Protein 3OYV (pdb70)

B-factor: mean 17.08, std 8.35, range [3.66, 51.97]

Sequence (350 aa):
TVDDPANIDYTPENASSSSWHNYRNVAALLKKTDATNLYNAWNSSSYKGGESYASLFKAHSGSPYASALSSCVEEIVDKCAEEIANNEEVGTAKIGDPYNLYKAGNTEEEALYAVEESWYSWHSSRDDYTNNIYSIRNAYYGSLDDGGNNIINANSLSTVIAGANSSSLDTKKIKNAIQKKAAKKA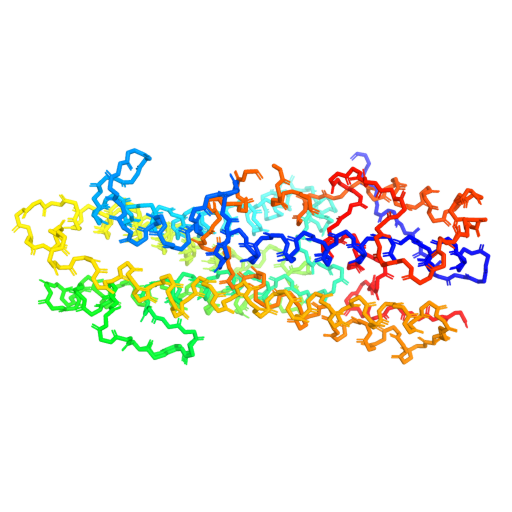IQDDIPQPFRRNHIPSNETVVAAAADDAACCAAEELLEESSIILLKKNNDDLKKSSYIANNSSNNINTDAVLNPVVTQYVDAVVVPTYKKSSSLKEKKKNDALYNAVIVLADNPSNSSAFETACDAWITAREEPWEKKSEEAFLFGPVDEGLDPNDSWPLDQNNAIVQQILNSQQSWSDLEEWSEGDDEEAAVESAQNVRGFHTLEFLLYKNGEPRKVQ

Nearest PDB structures (foldseek):
  3n8u-assembly1_A  TM=9.500E-01  e=4.915E-42  Bacteroides ovatus ATCC 8483
  4ecg-assembly1_A  TM=9.170E-01  e=4.223E-05  Parabacteroides distasonis ATCC 8503
  8f7n-assembly1_A-2  TM=2.277E-01  e=1.796E-01  Sinorhizobium meliloti
  3vvp-assembly1_A  TM=1.711E-01  e=7.026E-01  Pyrococcus furiosus

Foldseek 3Di:
DDDPLDDADAPQLLLLLLQLLQQLLLLLVLLVVLLCQQPPHPPNHRHVLVCLLVQVDPPRNFLLSSVLLLLLLLLVLLCCLQCPQLNVLLVCVVVVVNVVSLLQHPPQLQLCRLVLSLLLLLLSVCQQQLANPRHRDCQGVLVLCCVQPVVLSVVLSVLSVQLSVLSVPQPGRCSVRSNPPSSNSVCSSNVNSCCRNPVSSVCQVPVVSVQPHCVNRSSNSSSCSPHPASVLSVQLSVLSVVLSVLSNVCSVPPFLVSLVSSVVSLVSNSNSVSSNSSPCDDPCVPCSVLCSDPDAPSNVLSCSSNDPPSSPDDDDPPDSHRPDSDDSRCHDSVVVSVSQGGSNHGHGYD

Radius of gyration: 21.28 Å; Cα contacts (8 Å, |Δi|>4): 682; chains: 1; bounding box: 39×47×66 Å

Structure (mmCIF, N/CA/C/O backbone):
data_3OYV
#
_entry.id   3OYV
#
_cell.length_a   104.427
_cell.length_b   47.921
_cell.length_c   83.914
_cell.angle_alpha   90.000
_cell.angle_beta   124.620
_cell.angle_gamma   90.000
#
_symmetry.space_group_name_H-M   'C 1 2 1'
#
loop_
_entity.id
_entity.type
_entity.pdbx_description
1 polymer Imelysin
2 non-polymer 'UNKNOWN LIGAND'
3 non-polymer 'CHLORIDE ION'
4 non-polymer GLYCEROL
5 water water
#
loop_
_atom_site.group_PDB
_atom_site.id
_atom_site.type_symbol
_atom_site.label_atom_id
_atom_site.label_alt_id
_atom_site.label_comp_id
_atom_site.label_asym_id
_atom_site.label_entity_id
_atom_site.label_seq_id
_atom_site.pdbx_PDB_ins_code
_atom_site.Cartn_x
_atom_site.Cartn_y
_atom_site.Cartn_z
_atom_site.occupancy
_atom_site.B_iso_or_equiv
_atom_site.auth_seq_id
_atom_site.auth_comp_id
_atom_site.auth_asym_id
_atom_site.auth_atom_id
_atom_site.pdbx_PDB_model_num
ATOM 1 C C . PRO A 1 7 ? -10.933 41.444 29.033 1.00 31.82 30 PRO A C 1
ATOM 2 O O . PRO A 1 7 ? -10.294 41.799 28.032 1.00 31.98 30 PRO A O 1
ATOM 3 N N . THR A 1 8 ? -10.937 42.102 30.200 1.00 29.29 31 THR A N 1
ATOM 4 C CA . THR A 1 8 ? -9.874 43.036 30.609 1.00 24.66 31 THR A CA 1
ATOM 5 C C . THR A 1 8 ? -8.475 42.494 30.231 1.00 23.64 31 THR A C 1
ATOM 6 O O . THR A 1 8 ? -8.168 41.346 30.537 1.00 24.97 31 THR A O 1
ATOM 10 N N . VAL A 1 9 ? -7.666 43.286 29.523 1.00 19.52 32 VAL A N 1
ATOM 11 C CA . VAL A 1 9 ? -6.243 42.979 29.268 1.00 17.83 32 VAL A CA 1
ATOM 12 C C . VAL A 1 9 ? -5.448 43.104 30.574 1.00 15.73 32 VAL A C 1
ATOM 13 O O . VAL A 1 9 ? -5.598 44.085 31.273 1.00 14.74 32 VAL A O 1
ATOM 17 N N . ASP A 1 10 ? -4.628 42.101 30.893 1.00 17.22 33 ASP A N 1
ATOM 18 C CA A ASP A 1 10 ? -3.824 42.125 32.115 0.60 18.11 33 ASP A CA 1
ATOM 19 C CA B ASP A 1 10 ? -3.819 42.083 32.113 0.40 18.57 33 ASP A CA 1
ATOM 20 C C . ASP A 1 10 ? -2.351 42.245 31.729 1.00 18.47 33 ASP A C 1
ATOM 21 O O . ASP A 1 10 ? -1.705 41.235 31.391 1.00 24.23 33 ASP A O 1
ATOM 30 N N . PRO A 1 11 ? -1.795 43.486 31.770 1.00 17.17 34 PRO A N 1
ATOM 31 C CA . PRO A 1 11 ? -0.365 43.704 31.481 1.00 22.19 34 PRO A CA 1
ATOM 32 C C . PRO A 1 11 ? 0.623 43.124 32.474 1.00 23.35 34 PRO A C 1
ATOM 33 O O . PRO A 1 11 ? 1.837 43.040 32.165 1.00 26.85 34 PRO A O 1
ATOM 37 N N . ALA A 1 12 ? 0.147 42.721 33.644 1.00 20.35 35 ALA A N 1
ATOM 38 C CA . ALA A 1 12 ? 1.039 42.137 34.654 1.00 21.96 35 ALA A CA 1
ATOM 39 C C . ALA A 1 12 ? 2.268 43.004 34.944 1.00 21.65 35 ALA A C 1
ATOM 40 O O . ALA A 1 12 ? 3.418 42.559 34.828 1.00 25.42 35 ALA A O 1
ATOM 42 N N . ASN A 1 13 ? 2.027 44.235 35.355 1.00 22.73 36 ASN A N 1
ATOM 43 C CA . ASN A 1 13 ? 3.068 45.173 35.742 1.00 23.63 36 ASN A CA 1
ATOM 44 C C . ASN A 1 13 ? 3.746 44.726 37.044 1.00 22.22 36 ASN A C 1
ATOM 45 O O . ASN A 1 13 ? 3.069 44.448 38.028 1.00 22.39 36 ASN A O 1
ATOM 50 N N . ILE A 1 14 ? 5.068 44.686 37.051 1.00 18.98 37 ILE A N 1
ATOM 51 C CA . ILE A 1 14 ? 5.820 44.491 38.284 1.00 17.45 37 ILE A CA 1
ATOM 52 C C . ILE A 1 14 ? 7.192 45.115 38.099 1.00 17.24 37 ILE A C 1
ATOM 53 O O . ILE A 1 14 ? 7.720 45.109 36.988 1.00 19.17 37 ILE A O 1
ATOM 58 N N . ASP A 1 15 ? 7.756 45.676 39.157 1.00 17.85 38 ASP A N 1
ATOM 59 C CA . ASP A 1 15 ? 9.125 46.146 39.142 1.00 17.54 38 ASP A CA 1
ATOM 60 C C . ASP A 1 15 ? 9.958 45.348 40.137 1.00 17.87 38 ASP A C 1
ATOM 61 O O . ASP A 1 15 ? 9.429 44.817 41.117 1.00 19.87 38 ASP A O 1
ATOM 66 N N . TYR A 1 16 ? 11.250 45.294 39.861 1.00 17.03 39 TYR A N 1
ATOM 67 C CA . TYR A 1 16 ? 12.209 44.661 40.748 1.00 16.72 39 TYR A CA 1
ATOM 68 C C . TYR A 1 16 ? 12.341 45.484 42.020 1.00 19.05 39 TYR A C 1
ATOM 69 O O . TYR A 1 16 ? 12.555 46.714 41.963 1.00 20.86 39 TYR A O 1
ATOM 78 N N . THR A 1 17 ? 12.209 44.817 43.164 1.00 18.43 40 THR A N 1
ATOM 79 C CA . THR A 1 17 ? 12.318 45.491 44.458 1.00 17.48 40 THR A CA 1
ATOM 80 C C . THR A 1 17 ? 13.155 44.633 45.401 1.00 15.18 40 THR A C 1
ATOM 81 O O . THR A 1 17 ? 13.316 43.444 45.168 1.00 14.04 40 THR A O 1
ATOM 85 N N . PRO A 1 18 ? 13.607 45.206 46.536 1.00 16.06 41 PRO A N 1
ATOM 86 C CA . PRO A 1 18 ? 14.279 44.353 47.520 1.00 17.36 41 PRO A CA 1
ATOM 87 C C . PRO A 1 18 ? 13.411 43.176 47.978 1.00 14.90 41 PRO A C 1
ATOM 88 O O . PRO A 1 18 ? 13.914 42.094 48.256 1.00 14.15 41 PRO A O 1
ATOM 92 N N . GLU A 1 19 ? 12.108 43.383 48.042 1.00 15.00 42 GLU A N 1
ATOM 93 C CA . GLU A 1 19 ? 11.214 42.380 48.591 1.00 15.31 42 GLU A CA 1
ATOM 94 C C . GLU A 1 19 ? 10.956 41.236 47.616 1.00 14.89 42 GLU A C 1
ATOM 95 O O . GLU A 1 19 ? 10.688 40.125 48.052 1.00 16.36 42 GLU A O 1
ATOM 101 N N . ASN A 1 20 ? 11.025 41.475 46.299 1.00 13.41 43 ASN A N 1
ATOM 102 C CA . ASN A 1 20 ? 10.845 40.379 45.331 1.00 13.12 43 ASN A CA 1
ATOM 103 C C . ASN A 1 20 ? 12.156 39.927 44.699 1.00 11.94 43 ASN A C 1
ATOM 104 O O . ASN A 1 20 ? 12.163 38.996 43.891 1.00 11.38 43 ASN A O 1
ATOM 109 N N . ALA A 1 21 ? 13.287 40.496 45.143 1.00 11.30 44 ALA A N 1
ATOM 110 C CA . ALA A 1 21 ? 14.558 40.258 44.467 1.00 12.59 44 ALA A CA 1
ATOM 111 C C . ALA A 1 21 ? 14.968 38.792 44.524 1.00 12.06 44 ALA A C 1
ATOM 112 O O . ALA A 1 21 ? 15.467 38.248 43.555 1.00 11.02 44 ALA A O 1
ATOM 114 N N . SER A 1 22 ? 14.760 38.109 45.656 1.00 11.40 45 SER A N 1
ATOM 115 C CA A SER A 1 22 ? 15.207 36.733 45.758 0.70 10.69 45 SER A CA 1
ATOM 116 C CA B SER A 1 22 ? 15.222 36.728 45.759 0.30 11.29 45 SER A CA 1
ATOM 117 C C . SER A 1 22 ? 14.432 35.837 44.807 1.00 11.29 45 SER A C 1
ATOM 118 O O . SER A 1 22 ? 15.013 35.030 44.084 1.00 11.16 45 SER A O 1
ATOM 123 N N . SER A 1 23 ? 13.118 36.002 44.768 1.00 10.60 46 SER A N 1
ATOM 124 C CA A SER A 1 23 ? 12.289 35.243 43.824 0.50 10.34 46 SER A CA 1
ATOM 125 C CA B SER A 1 23 ? 12.311 35.243 43.832 0.50 11.54 46 SER A CA 1
ATOM 126 C C . SER A 1 23 ? 12.688 35.562 42.379 1.00 11.34 46 SER A C 1
ATOM 127 O O . SER A 1 23 ? 12.754 34.684 41.533 1.00 11.04 46 SER A O 1
ATOM 132 N N . TRP A 1 24 ? 12.946 36.840 42.107 1.00 11.26 47 TRP A N 1
ATOM 133 C CA . TRP A 1 24 ? 13.335 37.283 40.759 1.00 10.74 47 TRP A CA 1
ATOM 134 C C . TRP A 1 24 ? 14.635 36.590 40.336 1.00 11.45 47 TRP A C 1
ATOM 135 O O . TRP A 1 24 ? 14.737 36.047 39.225 1.00 10.89 47 TRP A O 1
ATOM 146 N N . HIS A 1 25 ? 15.621 36.561 41.227 1.00 10.47 48 HIS A N 1
ATOM 147 C CA . HIS A 1 25 ? 16.896 35.873 40.957 1.00 10.74 48 HIS A CA 1
ATOM 148 C C . HIS A 1 25 ? 16.677 34.405 40.672 1.00 10.43 48 HIS A C 1
ATOM 149 O O . HIS A 1 25 ? 17.189 33.850 39.680 1.00 11.01 48 HIS A O 1
ATOM 156 N N . ASN A 1 26 ? 15.978 33.738 41.587 1.00 10.55 49 ASN A N 1
ATOM 157 C CA . ASN A 1 26 ? 15.762 32.315 41.446 1.00 10.51 49 ASN A CA 1
ATOM 158 C C . ASN A 1 26 ? 14.979 31.939 40.186 1.00 9.43 49 ASN A C 1
ATOM 159 O O . ASN A 1 26 ? 15.294 30.928 39.532 1.00 11.00 49 ASN A O 1
ATOM 164 N N . TYR A 1 27 ? 13.947 32.712 39.875 1.00 9.70 50 TYR A N 1
ATOM 165 C CA . TYR A 1 27 ? 13.126 32.367 38.711 1.00 10.55 50 TYR A CA 1
ATOM 166 C C . TYR A 1 27 ? 13.858 32.676 37.406 1.00 11.12 50 TYR A C 1
ATOM 167 O O . TYR A 1 27 ? 13.778 31.907 36.456 1.00 11.83 50 TYR A O 1
ATOM 189 N N . ARG A 1 29 ? 17.058 32.506 37.033 1.00 9.88 52 ARG A N 1
ATOM 190 C CA . ARG A 1 29 ? 17.972 31.377 36.918 1.00 10.51 52 ARG A CA 1
ATOM 191 C C . ARG A 1 29 ? 17.262 30.138 36.371 1.00 10.60 52 ARG A C 1
ATOM 192 O O . ARG A 1 29 ? 17.786 29.438 35.511 1.00 10.41 52 ARG A O 1
ATOM 200 N N . ASN A 1 30 ? 16.078 29.854 36.905 1.00 10.23 53 ASN A N 1
ATOM 201 C CA . ASN A 1 30 ? 15.330 28.698 36.463 1.00 9.80 53 ASN A CA 1
ATOM 202 C C . ASN A 1 30 ? 15.037 28.759 34.957 1.00 9.66 53 ASN A C 1
ATOM 203 O O . ASN A 1 30 ? 15.248 27.795 34.226 1.00 10.68 53 ASN A O 1
ATOM 208 N N . VAL A 1 31 ? 14.545 29.912 34.508 1.00 9.40 54 VAL A N 1
ATOM 209 C CA . VAL A 1 31 ? 14.172 30.051 33.099 1.00 9.49 54 VAL A CA 1
ATOM 210 C C . VAL A 1 31 ? 15.410 29.987 32.188 1.00 9.43 54 VAL A C 1
ATOM 211 O O . VAL A 1 31 ? 15.382 29.337 31.134 1.00 9.89 54 VAL A O 1
ATOM 215 N N . ALA A 1 32 ? 16.516 30.589 32.623 1.00 9.42 55 ALA A N 1
ATOM 216 C CA . ALA A 1 32 ? 17.756 30.567 31.840 1.00 9.18 55 ALA A CA 1
ATOM 217 C C . ALA A 1 32 ? 18.337 29.154 31.808 1.00 9.55 55 ALA A C 1
ATOM 218 O O . ALA A 1 32 ? 18.896 28.737 30.791 1.00 9.73 55 ALA A O 1
ATOM 220 N N . ALA A 1 33 ? 18.221 28.391 32.925 1.00 9.33 56 ALA A N 1
ATOM 221 C CA . ALA A 1 33 ? 18.687 27.004 32.984 1.00 9.32 56 ALA A CA 1
ATOM 222 C C . ALA A 1 33 ? 17.920 26.146 31.993 1.00 10.40 56 ALA A C 1
ATOM 223 O O . ALA A 1 33 ? 18.489 25.312 31.296 1.00 10.75 56 ALA A O 1
ATOM 225 N N . LEU A 1 34 ? 16.604 26.355 31.941 1.00 11.09 57 LEU A N 1
ATOM 226 C CA . LEU A 1 34 ? 15.771 25.591 31.014 1.00 11.04 57 LEU A CA 1
ATOM 227 C C . LEU A 1 34 ? 16.165 25.877 29.558 1.00 10.70 57 LEU A C 1
ATOM 228 O O . LEU A 1 34 ? 16.213 24.995 28.723 1.00 11.91 57 LEU A O 1
ATOM 233 N N . LEU A 1 35 ? 16.424 27.144 29.276 1.00 10.10 58 LEU A N 1
ATOM 234 C CA . LEU A 1 35 ? 16.831 27.590 27.928 1.00 10.31 58 LEU A CA 1
ATOM 235 C C . LEU A 1 35 ? 18.178 26.977 27.528 1.00 9.84 58 LEU A C 1
ATOM 236 O O . LEU A 1 35 ? 18.390 26.611 26.369 1.00 11.10 58 LEU A O 1
ATOM 241 N N . LYS A 1 36 ? 19.102 26.927 28.483 1.00 9.97 59 LYS A N 1
ATOM 242 C CA A LYS A 1 36 ? 20.426 26.346 28.288 0.60 10.82 59 LYS A CA 1
ATOM 243 C CA B LYS A 1 36 ? 20.427 26.344 28.254 0.40 10.58 59 LYS A CA 1
ATOM 244 C C . LYS A 1 36 ? 20.303 24.856 27.977 1.00 11.26 59 LYS A C 1
ATOM 245 O O . LYS A 1 36 ? 20.898 24.346 27.024 1.00 10.57 59 LYS A O 1
ATOM 256 N N . THR A 1 37 ? 19.527 24.155 28.788 1.00 10.61 60 THR A N 1
ATOM 257 C CA . THR A 1 37 ? 19.309 22.732 28.587 1.00 10.92 60 THR A CA 1
ATOM 258 C C . THR A 1 37 ? 18.674 22.472 27.225 1.00 10.78 60 THR A C 1
ATOM 259 O O . THR A 1 37 ? 19.134 21.603 26.497 1.00 11.83 60 THR A O 1
ATOM 263 N N . ASP A 1 38 ? 17.621 23.207 26.909 1.00 10.76 61 ASP A N 1
ATOM 264 C CA . ASP A 1 38 ? 16.891 23.010 25.647 1.00 10.53 61 ASP A CA 1
ATOM 265 C C . ASP A 1 38 ? 17.797 23.261 24.437 1.00 10.19 61 ASP A C 1
ATOM 266 O O . ASP A 1 38 ? 17.798 22.477 23.491 1.00 10.42 61 ASP A O 1
ATOM 271 N N . ALA A 1 39 ? 18.534 24.379 24.421 1.00 9.43 62 ALA A N 1
ATOM 272 C CA . ALA A 1 39 ? 19.426 24.676 23.282 1.00 9.29 62 ALA A CA 1
ATOM 273 C C . ALA A 1 39 ? 20.518 23.611 23.148 1.00 10.28 62 ALA A C 1
ATOM 274 O O . ALA A 1 39 ? 20.918 23.277 22.021 1.00 10.70 62 ALA A O 1
ATOM 276 N N . THR A 1 40 ? 21.057 23.132 24.273 1.00 11.64 63 THR A N 1
ATOM 277 C CA . THR A 1 40 ? 22.089 22.093 24.228 1.00 11.94 63 THR A CA 1
ATOM 278 C C . THR A 1 40 ? 21.530 20.804 23.638 1.00 11.73 63 THR A C 1
ATOM 279 O O . THR A 1 40 ? 22.152 20.180 22.770 1.00 12.77 63 THR A O 1
ATOM 283 N N . ASN A 1 41 ? 20.330 20.437 24.072 1.00 11.80 64 ASN A N 1
ATOM 284 C CA . ASN A 1 41 ? 19.7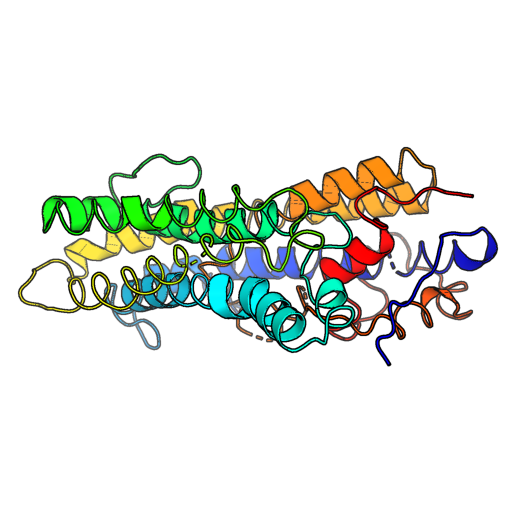35 19.206 23.583 1.00 12.45 64 ASN A CA 1
ATOM 285 C C . ASN A 1 41 ? 19.361 19.323 22.103 1.00 11.75 64 ASN A C 1
ATOM 286 O O . ASN A 1 41 ? 19.536 18.362 21.375 1.00 12.73 64 ASN A O 1
ATOM 291 N N . LEU A 1 42 ? 18.882 20.495 21.699 1.00 11.50 65 LEU A N 1
ATOM 292 C CA . LEU A 1 42 ? 18.545 20.743 20.266 1.00 10.80 65 LEU A CA 1
ATOM 293 C C . LEU A 1 42 ? 19.798 20.597 19.381 1.00 11.41 65 LEU A C 1
ATOM 294 O O . LEU A 1 42 ? 19.798 19.907 18.364 1.00 11.67 65 LEU A O 1
ATOM 299 N N . TYR A 1 43 ? 20.884 21.264 19.769 1.00 10.70 66 TYR A N 1
ATO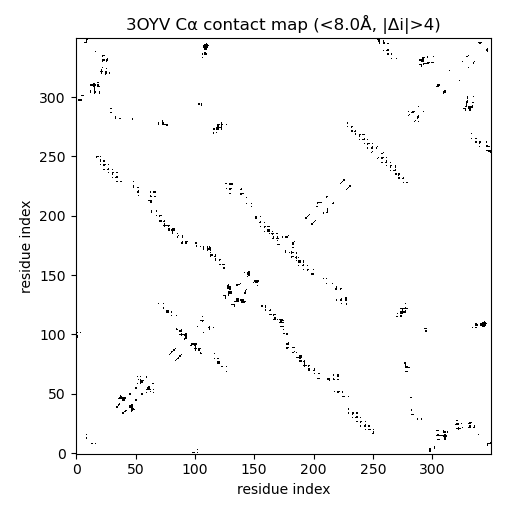M 300 C CA . TYR A 1 43 ? 22.128 21.184 19.020 1.00 11.03 66 TYR A CA 1
ATOM 301 C C . TYR A 1 43 ? 22.640 19.717 18.984 1.00 11.64 66 TYR A C 1
ATOM 302 O O . TYR A 1 43 ? 23.059 19.202 17.938 1.00 11.60 66 TYR A O 1
ATOM 311 N N . ASN A 1 44 ? 22.673 19.058 20.139 1.00 10.62 67 ASN A N 1
ATOM 312 C CA . ASN A 1 44 ? 23.179 17.697 20.181 1.00 12.69 67 ASN A CA 1
ATOM 313 C C . ASN A 1 44 ? 22.346 16.713 19.364 1.00 12.20 67 ASN A C 1
ATOM 314 O O . ASN A 1 44 ? 22.906 15.778 18.777 1.00 14.50 67 ASN A O 1
ATOM 319 N N . ALA A 1 45 ? 21.038 16.964 19.255 1.00 11.77 68 ALA A N 1
ATOM 320 C CA . ALA A 1 45 ? 20.168 16.073 18.479 1.00 11.92 68 ALA A CA 1
ATOM 321 C C . ALA A 1 45 ? 20.575 16.151 17.007 1.00 11.78 68 ALA A C 1
ATOM 322 O O . ALA A 1 45 ? 20.628 15.150 16.311 1.00 12.83 68 ALA A O 1
ATOM 324 N N . TRP A 1 46 ? 20.879 17.370 16.552 1.00 11.83 69 TRP A N 1
ATOM 325 C CA . TRP A 1 46 ? 21.333 17.564 15.174 1.00 11.27 69 TRP A CA 1
ATOM 326 C C . TRP A 1 46 ? 22.752 17.111 14.938 1.00 10.87 69 TRP A C 1
ATOM 327 O O . TRP A 1 46 ? 23.074 16.595 13.870 1.00 12.43 69 TRP A O 1
ATOM 338 N N . ASN A 1 47 ? 23.644 17.409 15.884 1.00 12.77 70 ASN A N 1
ATOM 339 C CA . ASN A 1 47 ? 25.065 17.285 15.643 1.00 13.68 70 ASN A CA 1
ATOM 340 C C . ASN A 1 47 ? 25.703 15.994 16.108 1.00 14.20 70 ASN A C 1
ATOM 341 O O . ASN A 1 47 ? 26.762 15.616 15.595 1.00 15.52 70 ASN A O 1
ATOM 346 N N . SER A 1 48 ? 25.077 15.335 17.070 1.00 14.91 71 SER A N 1
ATOM 347 C CA A SER A 1 48 ? 25.690 14.164 17.696 0.60 15.53 71 SER A CA 1
ATOM 348 C CA B SER A 1 48 ? 25.689 14.163 17.694 0.40 15.55 71 SER A CA 1
ATOM 349 C C . SER A 1 48 ? 24.822 12.911 17.586 1.00 15.54 71 SER A C 1
ATOM 350 O O . SER A 1 48 ? 25.264 11.874 17.030 1.00 18.64 71 SER A O 1
ATOM 355 N N . SER A 1 49 ? 23.610 12.979 18.092 1.00 15.33 72 SER A N 1
ATOM 356 C CA . SER A 1 49 ? 22.767 11.795 18.154 1.00 16.78 72 SER A CA 1
ATOM 357 C C . SER A 1 49 ? 21.324 12.147 18.361 1.00 16.28 72 SER A C 1
ATOM 358 O O . SER A 1 49 ? 20.982 12.855 19.312 1.00 17.64 72 SER A O 1
ATOM 361 N N . TYR A 1 50 ? 20.473 11.649 17.468 1.00 16.61 73 TYR A N 1
ATOM 362 C CA . TYR A 1 50 ? 19.050 11.810 17.555 1.00 16.90 73 TYR A CA 1
ATOM 363 C C . TYR A 1 50 ? 18.464 10.529 18.091 1.00 20.99 73 TYR A C 1
ATOM 364 O O . TYR A 1 50 ? 18.559 9.485 17.444 1.00 21.26 73 TYR A O 1
ATOM 373 N N . LYS A 1 51 ? 17.887 10.633 19.284 1.00 21.87 74 LYS A N 1
ATOM 374 C CA . LYS A 1 51 ? 17.234 9.513 19.969 1.00 24.68 74 LYS A CA 1
ATOM 375 C C . LYS A 1 51 ? 18.147 8.317 20.068 1.00 25.94 74 LYS A C 1
ATOM 376 O O . LYS A 1 51 ? 17.731 7.193 19.812 1.00 29.64 74 LYS A O 1
ATOM 382 N N . GLY A 1 52 ? 19.395 8.557 20.442 1.00 25.98 75 GLY A N 1
ATOM 383 C CA . GLY A 1 52 ? 20.369 7.490 20.620 1.00 26.19 75 GLY A CA 1
ATOM 384 C C . GLY A 1 52 ? 21.013 6.915 19.376 1.00 26.33 75 GLY A C 1
ATOM 385 O O . GLY A 1 52 ? 21.948 6.116 19.492 1.00 27.31 75 GLY A O 1
ATOM 386 N N . GLY A 1 53 ? 20.568 7.350 18.189 1.00 22.96 76 GLY A N 1
ATOM 387 C CA . GLY A 1 53 ? 21.109 6.869 16.934 1.00 22.59 76 GLY A CA 1
ATOM 388 C C . GLY A 1 53 ? 21.985 7.919 16.267 1.00 21.02 76 GLY A C 1
ATOM 389 O O . GLY A 1 53 ? 22.600 8.746 16.942 1.00 22.01 76 GLY A O 1
ATOM 390 N N . GLU A 1 54 ? 22.069 7.858 14.944 1.00 20.41 77 GLU A N 1
ATOM 391 C CA . GLU A 1 54 ? 22.843 8.822 14.163 1.00 18.97 77 GLU A CA 1
ATOM 392 C C . GLU A 1 54 ? 22.274 10.207 14.433 1.00 16.49 77 GLU A C 1
ATOM 393 O O . GLU A 1 54 ? 21.121 10.356 14.822 1.00 15.57 77 GLU A O 1
ATOM 399 N N . SER A 1 55 ? 23.081 11.218 14.188 1.00 14.39 78 SER A N 1
ATOM 400 C CA . SER A 1 55 ? 22.610 12.592 14.379 1.00 13.56 78 SER A CA 1
ATOM 401 C C . SER A 1 55 ? 21.478 12.918 13.412 1.00 12.88 78 SER A C 1
ATOM 402 O O . SER A 1 55 ? 21.349 12.300 12.337 1.00 13.41 78 SER A O 1
ATOM 405 N N . TYR A 1 56 ? 20.688 13.940 13.719 1.00 12.71 79 TYR A N 1
ATOM 406 C CA . TYR A 1 56 ? 19.637 14.330 12.782 1.00 11.33 79 TYR A CA 1
ATOM 407 C C . TYR A 1 56 ? 20.255 14.906 11.496 1.00 12.30 79 TYR A C 1
ATOM 408 O O . TYR A 1 56 ? 19.689 14.733 10.409 1.00 10.99 79 TYR A O 1
ATOM 417 N N . ALA A 1 57 ? 21.415 15.553 11.595 1.00 11.91 80 ALA A N 1
ATOM 418 C CA . ALA A 1 57 ? 22.121 16.051 10.419 1.00 11.12 80 ALA A CA 1
ATOM 419 C C . ALA A 1 57 ? 22.410 14.858 9.489 1.00 11.49 80 ALA A C 1
ATOM 420 O O . ALA A 1 57 ? 22.171 14.950 8.271 1.00 11.89 80 ALA A O 1
ATOM 422 N N . SER A 1 58 ? 22.962 13.778 10.040 1.00 11.26 81 SER A N 1
ATOM 423 C CA . SER A 1 58 ? 23.290 12.617 9.217 1.00 11.76 81 SER A CA 1
ATOM 424 C C . SER A 1 58 ? 22.013 12.024 8.591 1.00 12.60 81 SER A C 1
ATOM 425 O O . SER A 1 58 ? 22.012 11.636 7.415 1.00 13.63 81 SER A O 1
ATOM 428 N N . LEU A 1 59 ? 20.942 11.943 9.374 1.00 12.50 82 LEU A N 1
ATOM 429 C CA . LEU A 1 59 ? 19.661 11.417 8.911 1.00 13.64 82 LEU A CA 1
ATOM 430 C C . LEU A 1 59 ? 19.109 12.235 7.726 1.00 13.83 82 LEU A C 1
ATOM 431 O O . LEU A 1 59 ? 18.736 11.680 6.685 1.00 13.85 82 LEU A O 1
ATOM 436 N N . PHE A 1 60 ? 19.076 13.548 7.887 1.00 12.36 83 PHE A N 1
ATOM 437 C CA . PHE A 1 60 ? 18.515 14.409 6.873 1.00 12.76 83 PHE A CA 1
ATOM 438 C C . PHE A 1 60 ? 19.359 14.398 5.604 1.00 11.81 83 PHE A C 1
ATOM 439 O O . PHE A 1 60 ? 18.808 14.370 4.506 1.00 13.33 83 PHE A O 1
ATOM 447 N N . LYS A 1 61 ? 20.682 14.446 5.740 1.00 12.19 84 LYS A N 1
ATOM 448 C CA . LYS A 1 61 ? 21.547 14.393 4.565 1.00 11.59 84 LYS A CA 1
ATOM 449 C C . LYS A 1 61 ? 21.499 13.064 3.824 1.00 13.73 84 LYS A C 1
ATOM 450 O O . LYS A 1 61 ? 21.728 13.021 2.610 1.00 14.25 84 LYS A O 1
ATOM 456 N N . ALA A 1 62 ? 21.259 11.980 4.546 1.00 13.89 85 ALA A N 1
ATOM 457 C CA . ALA A 1 62 ? 21.194 10.658 3.918 1.00 14.01 85 ALA A CA 1
ATOM 458 C C . ALA A 1 62 ? 19.865 10.426 3.213 1.00 13.94 85 ALA A C 1
ATOM 459 O O . ALA A 1 62 ? 19.818 9.769 2.174 1.00 16.26 85 ALA A O 1
ATOM 461 N N . HIS A 1 63 ? 18.793 10.928 3.813 1.00 14.69 86 HIS A N 1
ATOM 462 C CA . HIS A 1 63 ? 17.433 10.817 3.328 1.00 16.16 86 HIS A CA 1
ATOM 463 C C . HIS A 1 63 ? 17.138 9.468 2.674 1.00 16.50 86 HIS A C 1
ATOM 464 O O . HIS A 1 63 ? 16.793 9.386 1.494 1.00 18.17 86 HIS A O 1
ATOM 471 N N . SER A 1 64 ? 17.253 8.409 3.473 1.00 15.47 87 SER A N 1
ATOM 472 C CA . SER A 1 64 ? 17.198 7.051 2.938 1.00 18.67 87 SER A CA 1
ATOM 473 C C . SER A 1 64 ? 15.941 6.282 3.304 1.00 23.73 87 SER A C 1
ATOM 474 O O . SER A 1 64 ? 15.847 5.083 3.017 1.00 26.29 87 SER A O 1
ATOM 477 N N . GLY A 1 65 ? 14.987 6.954 3.922 1.00 23.74 88 GLY A N 1
ATOM 478 C CA . GLY A 1 65 ? 13.753 6.300 4.367 1.00 26.48 88 GLY A CA 1
ATOM 479 C C . GLY A 1 65 ? 12.775 7.333 4.858 1.00 29.58 88 GLY A C 1
ATOM 480 O O . GLY A 1 65 ? 13.146 8.477 5.103 1.00 30.80 88 GLY A O 1
ATOM 481 N N . SER A 1 66 ? 11.518 6.944 5.034 1.00 32.55 89 SER A N 1
ATOM 482 C CA . SER A 1 66 ? 10.495 7.852 5.547 1.00 33.88 89 SER A CA 1
ATOM 483 C C . SER A 1 66 ? 11.009 8.524 6.820 1.00 34.18 89 SER A C 1
ATOM 484 O O . SER A 1 66 ? 11.736 7.888 7.600 1.00 33.84 89 SER A O 1
ATOM 487 N N . PRO A 1 67 ? 10.662 9.807 7.025 1.00 32.52 90 PRO A N 1
ATOM 488 C CA . PRO A 1 67 ? 9.821 10.670 6.199 1.00 32.10 90 PRO A CA 1
ATOM 489 C C . PRO A 1 67 ? 10.582 11.381 5.068 1.00 28.25 90 PRO A C 1
ATOM 490 O O . PRO A 1 67 ? 9.964 12.148 4.315 1.00 30.11 90 PRO A O 1
ATOM 494 N N . TYR A 1 68 ? 11.891 11.128 4.961 1.00 24.25 91 TYR A N 1
ATOM 495 C CA . TYR A 1 68 ? 12.732 11.756 3.929 1.00 20.82 91 TYR A CA 1
ATOM 496 C C . TYR A 1 68 ? 13.454 10.698 3.129 1.00 19.44 91 TYR A C 1
ATOM 497 O O . TYR A 1 68 ? 14.540 10.220 3.498 1.00 19.52 91 TYR A O 1
ATOM 506 N N . ALA A 1 69 ? 12.839 10.327 2.014 1.00 19.54 92 ALA A N 1
ATOM 507 C CA . ALA A 1 69 ? 13.331 9.240 1.183 1.00 20.25 92 ALA A CA 1
ATOM 508 C C . ALA A 1 69 ? 14.081 9.711 -0.065 1.00 18.49 92 ALA A C 1
ATOM 509 O O . ALA A 1 69 ? 14.556 8.870 -0.844 1.00 20.68 92 ALA A O 1
ATOM 511 N N . SER A 1 70 ? 14.163 11.032 -0.244 1.00 16.25 93 SER A N 1
ATOM 512 C CA . SER A 1 70 ? 14.811 11.602 -1.409 1.00 16.51 93 SER A CA 1
ATOM 513 C C . SER A 1 70 ? 15.289 12.990 -1.064 1.00 14.90 93 SER A C 1
ATOM 514 O O . SER A 1 70 ? 14.786 13.611 -0.124 1.00 15.69 93 SER A O 1
ATOM 517 N N . ALA A 1 71 ? 16.213 13.507 -1.861 1.00 14.81 94 ALA A N 1
ATOM 518 C CA . ALA A 1 71 ? 16.607 14.897 -1.694 1.00 12.92 94 ALA A CA 1
ATOM 519 C C . ALA A 1 71 ? 15.440 15.835 -2.003 1.00 13.96 94 ALA A C 1
ATOM 520 O O . ALA A 1 71 ? 15.297 16.878 -1.373 1.00 13.28 94 ALA A O 1
ATOM 522 N N . LEU A 1 72 ? 14.598 15.479 -2.982 1.00 14.11 95 LEU A N 1
ATOM 523 C CA . LEU A 1 72 ? 13.407 16.263 -3.268 1.00 15.01 95 LEU A CA 1
ATOM 524 C C . LEU A 1 72 ? 12.534 16.409 -2.033 1.00 15.24 95 LEU A C 1
ATOM 525 O O . LEU A 1 72 ? 12.070 17.504 -1.748 1.00 15.08 95 LEU A O 1
ATOM 530 N N . SER A 1 73 ? 12.294 15.317 -1.308 1.00 15.24 96 SER A N 1
ATOM 531 C CA A SER A 1 73 ? 11.485 15.370 -0.087 0.60 15.96 96 SER A CA 1
ATOM 532 C CA B SER A 1 73 ? 11.440 15.441 -0.123 0.40 15.16 96 SER A CA 1
ATOM 533 C C . SER A 1 73 ? 12.083 16.348 0.938 1.00 14.90 96 SER A C 1
ATOM 534 O O . SER A 1 73 ? 11.374 17.159 1.559 1.00 17.08 96 SER A O 1
ATOM 539 N N . CYS A 1 74 ? 13.402 16.274 1.098 1.00 14.25 97 CYS A N 1
ATOM 540 C CA . CYS A 1 74 ? 14.089 17.205 1.990 1.00 13.24 97 CYS A CA 1
ATOM 541 C C . CYS A 1 74 ? 13.860 18.642 1.539 1.00 11.62 97 CYS A C 1
ATOM 542 O O . CYS A 1 74 ? 13.552 19.524 2.344 1.00 12.35 97 CYS A O 1
ATOM 545 N N . VAL A 1 75 ? 14.006 18.902 0.234 1.00 12.24 98 VAL A N 1
ATOM 546 C CA . VAL A 1 75 ? 13.916 20.269 -0.277 1.00 13.12 98 VAL A CA 1
ATOM 547 C C . VAL A 1 75 ? 12.484 20.830 -0.207 1.00 12.88 98 VAL A C 1
ATOM 548 O O . VAL A 1 75 ? 12.286 22.002 0.092 1.00 13.85 98 VAL A O 1
ATOM 552 N N . GLU A 1 76 ? 11.492 19.963 -0.412 1.00 13.88 99 GLU A N 1
ATOM 553 C CA . GLU A 1 76 ? 10.109 20.364 -0.234 1.00 15.36 99 GLU A CA 1
ATOM 554 C C . GLU A 1 76 ? 9.862 20.765 1.224 1.00 15.13 99 GLU A C 1
ATOM 555 O O . GLU A 1 76 ? 9.176 21.747 1.468 1.00 15.62 99 GLU A O 1
ATOM 561 N N . GLU A 1 77 ? 10.456 20.038 2.173 1.00 14.71 100 GLU A N 1
ATOM 562 C CA . GLU A 1 77 ? 10.333 20.393 3.584 1.00 13.96 100 GLU A CA 1
ATOM 563 C C . GLU A 1 77 ? 11.025 21.743 3.831 1.00 13.94 100 GLU A C 1
ATOM 564 O O . GLU A 1 77 ? 10.473 22.613 4.491 1.00 14.69 100 GLU A O 1
ATOM 570 N N . ILE A 1 78 ? 12.226 21.897 3.274 1.00 12.30 101 ILE A N 1
ATOM 571 C CA . ILE A 1 78 ? 12.957 23.166 3.427 1.00 11.82 101 ILE A CA 1
ATOM 572 C C . ILE A 1 78 ? 12.103 24.356 2.951 1.00 11.93 101 ILE A C 1
ATOM 573 O O . ILE A 1 78 ? 11.947 25.371 3.644 1.00 12.08 101 ILE A O 1
ATOM 578 N N . VAL A 1 79 ? 11.539 24.221 1.752 1.00 11.18 102 VAL A N 1
ATOM 579 C CA . VAL A 1 79 ? 10.784 25.316 1.152 1.00 12.58 102 VAL A CA 1
ATOM 580 C C . VAL A 1 79 ? 9.457 25.550 1.897 1.00 12.28 102 VAL A C 1
ATOM 581 O O . VAL A 1 79 ? 9.094 26.700 2.168 1.00 14.27 102 VAL A O 1
ATOM 585 N N . ASP A 1 80 ? 8.800 24.458 2.278 1.00 13.94 103 ASP A N 1
ATOM 586 C CA . ASP A 1 80 ? 7.556 24.549 3.066 1.00 15.20 103 ASP A CA 1
ATOM 587 C C . ASP A 1 80 ? 7.801 25.319 4.352 1.00 14.26 103 ASP A C 1
ATOM 588 O O . ASP A 1 80 ? 6.992 26.161 4.745 1.00 15.43 103 ASP A O 1
ATOM 593 N N . LYS A 1 81 ? 8.918 25.037 5.015 1.00 12.93 104 LYS A N 1
ATOM 594 C CA . LYS A 1 81 ? 9.173 25.673 6.306 1.00 12.65 104 LYS A CA 1
ATOM 595 C C . LYS A 1 81 ? 9.621 27.130 6.175 1.00 11.33 104 LYS A C 1
ATOM 596 O O . LYS A 1 81 ? 9.347 27.953 7.061 1.00 12.23 104 LYS A O 1
ATOM 602 N N . CYS A 1 82 ? 10.231 27.496 5.045 1.00 11.94 105 CYS A N 1
ATOM 603 C CA . CYS A 1 82 ? 10.438 28.916 4.705 1.00 12.60 105 CYS A CA 1
ATOM 604 C C . CYS A 1 82 ? 9.088 29.635 4.516 1.00 12.14 105 CYS A C 1
ATOM 605 O O . CYS A 1 82 ? 8.883 30.760 5.017 1.00 13.54 105 CYS A O 1
ATOM 608 N N . ALA A 1 83 ? 8.193 29.013 3.742 1.00 13.24 106 ALA A N 1
ATOM 609 C CA . ALA A 1 83 ? 6.859 29.557 3.482 1.00 13.79 106 ALA A CA 1
ATOM 610 C C . ALA A 1 83 ? 6.112 29.725 4.800 1.00 13.82 106 ALA A C 1
ATOM 611 O O . ALA A 1 83 ? 5.492 30.772 5.051 1.00 15.03 106 ALA A O 1
ATOM 613 N N . GLU A 1 84 ? 6.212 28.716 5.659 1.00 13.17 107 GLU A N 1
ATOM 614 C CA A GLU A 1 84 ? 5.515 28.770 6.948 0.60 14.21 107 GLU A CA 1
ATOM 615 C CA B GLU A 1 84 ? 5.492 28.746 6.940 0.40 13.60 107 GLU A CA 1
ATOM 616 C C . GLU A 1 84 ? 5.923 29.938 7.809 1.00 14.10 107 GLU A C 1
ATOM 617 O O . GLU A 1 84 ? 5.089 30.601 8.400 1.00 14.95 107 GLU A O 1
ATOM 628 N N . ILE A 1 85 ? 7.222 30.210 7.914 1.00 13.19 108 ILE A N 1
ATOM 629 C CA . ILE A 1 85 ? 7.629 31.375 8.710 1.00 13.06 108 ILE A CA 1
ATOM 630 C C . ILE A 1 85 ? 7.235 32.709 8.078 1.00 13.27 108 ILE A C 1
ATOM 631 O O . ILE A 1 85 ? 6.870 33.655 8.795 1.00 14.39 108 ILE A O 1
ATOM 636 N N . ALA A 1 86 ? 7.258 32.801 6.747 1.00 13.52 109 ALA A N 1
ATOM 637 C CA . ALA A 1 86 ? 6.743 33.982 6.077 1.00 13.54 109 ALA A CA 1
ATOM 638 C C . ALA A 1 86 ? 5.258 34.212 6.394 1.00 13.33 109 ALA A C 1
ATOM 639 O O . ALA A 1 86 ? 4.832 35.342 6.665 1.00 14.78 109 ALA A O 1
ATOM 641 N N . ASN A 1 87 ? 4.507 33.128 6.409 1.00 13.98 110 ASN A N 1
ATOM 642 C CA A ASN A 1 87 ? 3.088 33.178 6.793 0.60 14.04 110 ASN A CA 1
ATOM 643 C CA B ASN A 1 87 ? 3.102 33.175 6.783 0.40 14.29 110 ASN A CA 1
ATOM 644 C C . ASN A 1 87 ? 2.920 33.614 8.234 1.00 15.77 110 ASN A C 1
ATOM 645 O O . ASN A 1 87 ? 2.105 34.496 8.544 1.00 16.42 110 ASN A O 1
ATOM 654 N N . GLU A 1 88 ? 3.685 33.001 9.125 1.00 13.98 111 GLU A N 1
ATOM 655 C CA A GLU A 1 88 ? 3.556 33.317 10.555 0.60 13.72 111 GLU A CA 1
ATOM 656 C CA B GLU A 1 88 ? 3.579 33.311 10.554 0.40 14.20 111 GLU A CA 1
ATOM 657 C C . GLU A 1 88 ? 3.919 34.764 10.863 1.00 13.29 111 GLU A C 1
ATOM 658 O O . GLU A 1 88 ? 3.207 35.433 11.626 1.00 15.00 111 GLU A O 1
ATOM 669 N N . VAL A 1 89 ? 4.991 35.267 10.279 1.00 12.96 112 VAL A N 1
ATOM 670 C CA . VAL A 1 89 ? 5.389 36.633 10.505 1.00 13.58 112 VAL A CA 1
ATOM 671 C C . VAL A 1 89 ? 4.305 37.579 10.012 1.00 14.63 112 VAL A C 1
ATOM 672 O O . VAL A 1 89 ? 3.895 38.494 10.728 1.00 14.96 112 VAL A O 1
ATOM 676 N N . GLY A 1 90 ? 3.851 37.383 8.775 1.00 15.18 113 GLY A N 1
ATOM 677 C CA . GLY A 1 90 ? 2.910 38.344 8.192 1.00 15.87 113 GLY A CA 1
ATOM 678 C C . GLY A 1 90 ? 1.528 38.307 8.815 1.00 15.18 113 GLY A C 1
ATOM 679 O O . GLY A 1 90 ? 0.936 39.359 9.146 1.00 16.28 113 GLY A O 1
ATOM 680 N N . THR A 1 91 ? 1.007 37.113 8.936 1.00 15.05 114 THR A N 1
ATOM 681 C CA . THR A 1 91 ? -0.389 36.975 9.290 1.00 16.20 114 THR A CA 1
ATOM 682 C C . THR A 1 91 ? -0.602 36.877 10.803 1.00 16.12 114 THR A C 1
ATOM 683 O O . THR A 1 91 ? -1.648 37.259 11.283 1.00 14.35 114 THR A O 1
ATOM 687 N N . ALA A 1 92 ? 0.393 36.388 11.556 1.00 15.91 115 ALA A N 1
ATOM 688 C CA . ALA A 1 92 ? 0.245 36.241 13.004 1.00 15.32 115 ALA A CA 1
ATOM 689 C C . ALA A 1 92 ? 1.054 37.263 13.788 1.00 13.42 115 ALA A C 1
ATOM 690 O O . ALA A 1 92 ? 0.494 38.072 14.545 1.00 14.56 115 ALA A O 1
ATOM 692 N N . LYS A 1 93 ? 2.365 37.270 13.610 1.00 11.90 116 LYS A N 1
ATOM 693 C CA . LYS A 1 93 ? 3.188 38.176 14.415 1.00 12.03 116 LYS A CA 1
ATOM 694 C C . LYS A 1 93 ? 2.829 39.651 14.158 1.00 12.30 116 LYS A C 1
ATOM 695 O O . LYS A 1 93 ? 2.700 40.452 15.098 1.00 12.18 116 LYS A O 1
ATOM 701 N N . ILE A 1 94 ? 2.668 40.010 12.892 1.00 13.56 117 ILE A N 1
ATOM 702 C CA . ILE A 1 94 ? 2.267 41.366 12.517 1.00 13.38 117 ILE A CA 1
ATOM 703 C C . ILE A 1 94 ? 0.733 41.467 12.418 1.00 13.00 117 ILE A C 1
ATOM 704 O O . ILE A 1 94 ? 0.101 42.391 12.970 1.00 13.85 117 ILE A O 1
ATOM 709 N N . GLY A 1 95 ? 0.129 40.498 11.760 1.00 13.68 118 GLY A N 1
ATOM 710 C CA . GLY A 1 95 ? -1.286 40.524 11.441 1.00 13.91 118 GLY A CA 1
ATOM 711 C C . GLY A 1 95 ? -2.241 40.457 12.609 1.00 14.39 118 GLY A C 1
ATOM 712 O O . GLY A 1 95 ? -3.295 41.113 12.598 1.00 14.16 118 GLY A O 1
ATOM 713 N N . ASP A 1 96 ? -1.934 39.650 13.612 1.00 13.60 119 ASP A N 1
ATOM 714 C CA . ASP A 1 96 ? -2.847 39.554 14.758 1.00 14.54 119 ASP A CA 1
ATOM 715 C C . ASP A 1 96 ? -2.964 40.885 15.501 1.00 14.08 119 ASP A C 1
ATOM 716 O O . ASP A 1 96 ? -4.080 41.373 15.724 1.00 14.78 119 ASP A O 1
ATOM 721 N N . PRO A 1 97 ? -1.833 41.488 15.897 1.00 12.62 120 PRO A N 1
ATOM 722 C CA . PRO A 1 97 ? -1.975 42.818 16.503 1.00 12.97 120 PRO A CA 1
ATOM 723 C C . PRO A 1 97 ? -2.668 43.835 15.582 1.00 12.05 120 PRO A C 1
ATOM 724 O O . PRO A 1 97 ? -3.493 44.636 16.039 1.00 12.40 120 PRO A O 1
ATOM 728 N N . TYR A 1 98 ? -2.324 43.827 14.303 1.00 11.89 121 TYR A N 1
ATOM 729 C CA . TYR A 1 98 ? -2.948 44.758 13.367 1.00 11.66 121 TYR A CA 1
ATOM 730 C C . TYR A 1 98 ? -4.465 44.584 13.310 1.00 10.83 121 TYR A C 1
ATOM 731 O O . TYR A 1 98 ? -5.206 45.564 13.435 1.00 12.50 121 TYR A O 1
ATOM 740 N N . ASN A 1 99 ? -4.938 43.357 13.168 1.00 12.64 122 ASN A N 1
ATOM 741 C CA . ASN A 1 99 ? -6.390 43.157 13.048 1.00 12.13 122 ASN A CA 1
ATOM 742 C C . ASN A 1 99 ? -7.109 43.480 14.362 1.00 13.08 122 ASN A C 1
ATOM 743 O O . ASN A 1 99 ? -8.183 44.088 14.351 1.00 14.15 122 ASN A O 1
ATOM 748 N N . LEU A 1 100 ? -6.524 43.102 15.502 1.00 12.48 123 LEU A N 1
ATOM 749 C CA . LEU A 1 100 ? -7.092 43.540 16.790 1.00 11.89 123 LEU A CA 1
ATOM 750 C C . LEU A 1 100 ? -7.218 45.075 16.848 1.00 11.67 123 LEU A C 1
ATOM 751 O O . LEU A 1 100 ? -8.262 45.618 17.253 1.00 12.86 123 LEU A O 1
ATOM 756 N N . TYR A 1 101 ? -6.181 45.785 16.440 1.00 11.19 124 TYR A N 1
ATOM 757 C CA . TYR A 1 101 ? -6.132 47.219 16.556 1.00 11.39 124 TYR A CA 1
ATOM 758 C C . TYR A 1 101 ? -7.226 47.817 15.671 1.00 12.14 124 TYR A C 1
ATOM 759 O O . TYR A 1 101 ? -7.987 48.703 16.110 1.00 12.77 124 TYR A O 1
ATOM 768 N N . LYS A 1 102 ? -7.303 47.363 14.419 1.00 12.65 125 LYS A N 1
ATOM 769 C CA . LYS A 1 102 ? -8.275 47.947 13.483 1.00 13.80 125 LYS A CA 1
ATOM 770 C C . LYS A 1 102 ? -9.718 47.686 13.910 1.00 13.73 125 LYS A C 1
ATOM 771 O O . LYS A 1 102 ? -10.603 48.474 13.530 1.00 16.77 125 LYS A O 1
ATOM 777 N N . ALA A 1 103 ? -9.952 46.597 14.658 1.00 12.99 126 ALA A N 1
ATOM 778 C CA . ALA A 1 103 ? -11.270 46.283 15.217 1.00 14.54 126 ALA A CA 1
ATOM 779 C C . ALA A 1 103 ? -11.635 47.124 16.446 1.00 15.29 126 ALA A C 1
ATOM 780 O O . ALA A 1 103 ? -12.741 46.964 16.981 1.00 17.15 126 ALA A O 1
ATOM 782 N N . GLY A 1 104 ? -10.705 47.957 16.901 1.00 13.79 127 GLY A N 1
ATOM 783 C CA . GLY A 1 104 ? -10.908 48.823 18.063 1.00 13.11 127 GLY A CA 1
ATOM 784 C C . GLY A 1 104 ? -10.373 48.211 19.347 1.00 13.13 127 GLY A C 1
ATOM 785 O O . GLY A 1 104 ? -10.440 48.853 20.410 1.00 14.16 127 GLY A O 1
ATOM 786 N N . ASN A 1 105 ? -9.836 46.981 19.277 1.00 12.49 128 ASN A N 1
ATOM 787 C CA . ASN A 1 105 ? -9.253 46.313 20.462 1.00 12.49 128 ASN A CA 1
ATOM 788 C C . ASN A 1 105 ? -7.789 46.701 20.596 1.00 11.64 128 ASN A C 1
ATOM 789 O O . ASN A 1 105 ? -6.866 45.864 20.521 1.00 11.96 128 ASN A O 1
ATOM 794 N N . THR A 1 106 ? -7.572 47.994 20.783 1.00 11.34 129 THR A N 1
ATOM 795 C CA . THR A 1 106 ? -6.258 48.571 20.617 1.00 11.69 129 THR A CA 1
ATOM 796 C C . THR A 1 106 ? -5.310 48.192 21.747 1.00 11.04 129 THR A C 1
ATOM 797 O O . THR A 1 106 ? -4.107 48.058 21.537 1.00 12.84 129 THR A O 1
ATOM 801 N N . GLU A 1 107 ? -5.831 48.099 22.961 1.00 12.03 130 GLU A N 1
ATOM 802 C CA . GLU A 1 107 ? -4.968 47.726 24.095 1.00 11.22 130 GLU A CA 1
ATOM 803 C C . GLU A 1 107 ? -4.620 46.236 24.051 1.00 11.79 130 GLU A C 1
ATOM 804 O O . GLU A 1 107 ? -3.457 45.862 24.289 1.00 13.94 130 GLU A O 1
ATOM 810 N N . GLU A 1 108 ? -5.582 45.392 23.681 1.00 11.97 131 GLU A N 1
ATOM 811 C CA A GLU A 1 108 ? -5.264 43.991 23.432 0.60 12.32 131 GLU A CA 1
ATOM 812 C CA B GLU A 1 108 ? -5.293 43.980 23.398 0.40 12.21 131 GLU A CA 1
ATOM 813 C C . GLU A 1 108 ? -4.172 43.894 22.360 1.00 13.10 131 GLU A C 1
ATOM 814 O O . GLU A 1 108 ? -3.244 43.103 22.491 1.00 13.36 131 GLU A O 1
ATOM 825 N N . ALA A 1 109 ? -4.272 44.695 21.306 1.00 11.18 132 ALA A N 1
ATOM 826 C CA . ALA A 1 109 ? -3.290 44.697 20.214 1.00 11.28 132 ALA A CA 1
ATOM 827 C C . ALA A 1 109 ? -1.881 44.993 20.715 1.00 11.14 132 ALA A C 1
ATOM 828 O O . ALA A 1 109 ? -0.915 44.288 20.379 1.00 12.20 132 ALA A O 1
ATOM 830 N N . LEU A 1 110 ? -1.755 46.053 21.512 1.00 11.00 133 LEU A N 1
ATOM 831 C CA . LEU A 1 110 ? -0.466 46.477 22.008 1.00 12.38 133 LEU A CA 1
ATOM 832 C C . LEU A 1 110 ? 0.220 45.362 22.803 1.00 13.42 133 LEU A C 1
ATOM 833 O O . LEU A 1 110 ? 1.438 45.134 22.672 1.00 15.59 133 LEU A O 1
ATOM 838 N N . TYR A 1 111 ? -0.550 44.663 23.622 1.00 13.62 134 TYR A N 1
ATOM 839 C CA . TYR A 1 111 ? 0.006 43.621 24.489 1.00 12.82 134 TYR A CA 1
ATOM 840 C C . TYR A 1 111 ? 0.156 42.275 23.806 1.00 14.38 134 TYR A C 1
ATOM 841 O O . TYR A 1 111 ? 0.722 41.349 24.394 1.00 15.64 134 TYR A O 1
ATOM 850 N N . ALA A 1 112 ? -0.287 42.181 22.548 1.00 12.46 135 ALA A N 1
ATOM 851 C CA . ALA A 1 112 ? -0.145 40.963 21.751 1.00 12.35 135 ALA A CA 1
ATOM 852 C C . ALA A 1 112 ? 1.172 40.887 20.969 1.00 11.41 135 ALA A C 1
ATOM 853 O O . ALA A 1 112 ? 1.443 39.867 20.363 1.00 12.60 135 ALA A O 1
ATOM 855 N N . VAL A 1 113 ? 1.909 41.998 20.909 1.00 11.44 136 VAL A N 1
ATOM 856 C CA . VAL A 1 113 ? 3.091 42.091 20.043 1.00 11.86 136 VAL A CA 1
ATOM 857 C C . VAL A 1 113 ? 4.284 41.281 20.596 1.00 10.38 136 VAL A C 1
ATOM 858 O O . VAL A 1 113 ? 4.887 41.647 21.614 1.00 11.89 136 VAL A O 1
ATOM 862 N N . GLU A 1 114 ? 4.661 40.221 19.887 1.00 9.81 137 GLU A N 1
ATOM 863 C CA A GLU A 1 114 ? 5.800 39.399 20.261 0.60 10.46 137 GLU A CA 1
ATOM 864 C CA B GLU A 1 114 ? 5.789 39.407 20.290 0.40 10.52 137 GLU A CA 1
ATOM 865 C C . GLU A 1 114 ? 7.092 40.214 20.239 1.00 10.24 137 GLU A C 1
ATOM 866 O O . GLU A 1 114 ? 7.411 40.860 19.248 1.00 10.80 137 GLU A O 1
ATOM 877 N N . SER A 1 115 ? 7.837 40.178 21.334 1.00 9.69 138 SER A N 1
ATOM 878 C CA . SER A 1 115 ? 9.110 40.887 21.537 1.00 10.36 138 SER A CA 1
ATOM 879 C C . SER A 1 115 ? 8.935 42.394 21.815 1.00 10.64 138 SER A C 1
ATOM 880 O O . SER A 1 115 ? 9.895 43.173 21.729 1.00 10.86 138 SER A O 1
ATOM 883 N N . TRP A 1 116 ? 7.741 42.832 22.242 1.00 10.59 139 TRP A N 1
ATOM 884 C CA . TRP A 1 116 ? 7.581 44.240 22.551 1.00 10.66 139 TRP A CA 1
ATOM 885 C C . TRP A 1 116 ? 8.284 44.670 23.828 1.00 10.08 139 TRP A C 1
ATOM 886 O O . TRP A 1 116 ? 8.625 45.829 23.968 1.00 10.81 139 TRP A O 1
ATOM 897 N N . TYR A 1 117 ? 8.500 43.746 24.780 1.00 9.99 140 TYR A N 1
ATOM 898 C CA . TYR A 1 117 ? 9.027 44.172 26.050 1.00 10.04 140 TYR A CA 1
ATOM 899 C C . TYR A 1 117 ? 10.357 44.872 25.846 1.00 10.64 140 TYR A C 1
ATOM 900 O O . TYR A 1 117 ? 10.695 45.807 26.567 1.00 10.66 140 TYR A O 1
ATOM 909 N N . SER A 1 118 ? 11.121 44.393 24.857 1.00 10.78 141 SER A N 1
ATOM 910 C CA . SER A 1 118 ? 12.446 44.912 24.543 1.00 11.11 141 SER A CA 1
ATOM 911 C C . SER A 1 118 ? 12.440 45.837 23.313 1.00 11.08 141 SER A C 1
ATOM 912 O O . SER A 1 118 ? 13.492 46.209 22.795 1.00 11.76 141 SER A O 1
ATOM 915 N N . TRP A 1 119 ? 11.245 46.164 22.813 1.00 11.06 142 TRP A N 1
ATOM 916 C CA . TRP A 1 119 ? 11.062 46.934 21.554 1.00 11.36 142 TRP A CA 1
ATOM 917 C C . TRP A 1 119 ? 11.842 46.295 20.403 1.00 11.93 142 TRP A C 1
ATOM 918 O O . TRP A 1 119 ? 12.451 46.964 19.559 1.00 13.51 142 TRP A O 1
ATOM 929 N N . HIS A 1 120 ? 11.842 44.979 20.399 1.00 11.46 143 HIS A N 1
ATOM 930 C CA . HIS A 1 120 ? 12.669 44.174 19.499 1.00 11.00 143 HIS A CA 1
ATOM 931 C C . HIS A 1 120 ? 11.869 43.509 18.372 1.00 10.18 143 HIS A C 1
ATOM 932 O O . HIS A 1 120 ? 12.418 42.754 17.570 1.00 10.87 143 HIS A O 1
ATOM 939 N N . SER A 1 121 ? 10.559 43.738 18.301 1.00 10.57 144 SER A N 1
ATOM 940 C CA A SER A 1 121 ? 9.720 43.007 17.331 0.60 10.11 144 SER A CA 1
ATOM 941 C CA B SER A 1 121 ? 9.715 43.045 17.338 0.40 10.74 144 SER A CA 1
ATOM 942 C C . SER A 1 121 ? 10.202 43.180 15.888 1.00 9.63 144 SER A C 1
ATOM 943 O O . SER A 1 121 ? 10.275 42.212 15.157 1.00 10.80 144 SER A O 1
ATOM 948 N N . ARG A 1 122 ? 10.482 44.416 15.466 1.00 10.60 145 ARG A N 1
ATOM 949 C CA . ARG A 1 122 ? 10.953 44.616 14.097 1.00 10.16 145 ARG A CA 1
ATOM 950 C C . ARG A 1 122 ? 12.172 43.744 13.790 1.00 9.56 145 ARG A C 1
ATOM 951 O O . ARG A 1 122 ? 12.232 43.082 12.776 1.00 11.56 145 ARG A O 1
ATOM 959 N N . ASP A 1 123 ? 13.162 43.800 14.676 1.00 11.48 146 ASP A N 1
ATOM 960 C CA . ASP A 1 123 ? 14.399 43.093 14.436 1.00 11.74 146 ASP A CA 1
ATOM 961 C C . ASP A 1 123 ? 14.204 41.578 14.498 1.00 10.62 146 ASP A C 1
ATOM 962 O O . ASP A 1 123 ? 14.781 40.844 13.711 1.00 11.45 146 ASP A O 1
ATOM 967 N N . ASP A 1 124 ? 13.366 41.118 15.434 1.00 10.26 147 ASP A N 1
ATOM 968 C CA . ASP A 1 124 ? 12.988 39.723 15.553 1.00 9.12 147 ASP A CA 1
ATOM 969 C C . ASP A 1 124 ? 12.419 39.229 14.222 1.00 10.87 147 ASP A C 1
ATOM 970 O O . ASP A 1 124 ? 12.902 38.262 13.626 1.00 9.64 147 ASP A O 1
ATOM 975 N N . TYR A 1 125 ? 11.388 39.916 13.742 1.00 10.30 148 TYR A N 1
ATOM 976 C CA . TYR A 1 125 ? 10.661 39.421 12.574 1.00 10.09 148 TYR A CA 1
ATOM 977 C C . TYR A 1 125 ? 11.533 39.515 11.323 1.00 10.02 148 TYR A C 1
ATOM 978 O O . TYR A 1 125 ? 11.441 38.662 10.435 1.00 11.42 148 TYR A O 1
ATOM 987 N N . THR A 1 126 ? 12.375 40.546 11.265 1.00 10.15 149 THR A N 1
ATOM 988 C CA . THR A 1 126 ? 13.331 40.695 10.173 1.00 11.00 149 THR A CA 1
ATOM 989 C C . THR A 1 126 ? 14.322 39.526 10.176 1.00 10.25 149 THR A C 1
ATOM 990 O O . THR A 1 126 ? 14.609 38.939 9.123 1.00 11.38 149 THR A O 1
ATOM 994 N N . ASN A 1 127 ? 14.825 39.164 11.366 1.00 9.53 150 ASN A N 1
ATOM 995 C CA . ASN A 1 127 ? 15.698 37.982 11.477 1.00 10.33 150 ASN A CA 1
ATOM 996 C C . ASN A 1 127 ? 15.017 36.715 11.027 1.00 10.67 150 ASN A C 1
ATOM 997 O O . ASN A 1 127 ? 15.640 35.852 10.418 1.00 10.65 150 ASN A O 1
ATOM 1002 N N . ASN A 1 128 ? 13.717 36.603 11.288 1.00 10.34 151 ASN A N 1
ATOM 1003 C CA . ASN A 1 128 ? 12.968 35.465 10.793 1.00 9.99 151 ASN A CA 1
ATOM 1004 C C . ASN A 1 128 ? 13.008 35.405 9.246 1.00 11.32 151 ASN A C 1
ATOM 1005 O O . ASN A 1 128 ? 13.111 34.338 8.645 1.00 11.20 151 ASN A O 1
ATOM 1010 N N . ILE A 1 129 ? 12.909 36.566 8.612 1.00 11.59 152 ILE A N 1
ATOM 1011 C CA . ILE A 1 129 ? 13.000 36.615 7.145 1.00 11.67 152 ILE A CA 1
ATOM 1012 C C . ILE A 1 129 ? 14.435 36.277 6.689 1.00 10.62 152 ILE A C 1
ATOM 1013 O O . ILE A 1 129 ? 14.626 35.581 5.691 1.00 12.03 152 ILE A O 1
ATOM 1018 N N . TYR A 1 130 ? 15.441 36.746 7.431 1.00 10.92 153 TYR A N 1
ATOM 1019 C CA . TYR A 1 130 ? 16.808 36.357 7.112 1.00 10.90 153 TYR A CA 1
ATOM 1020 C C . TYR A 1 130 ? 17.051 34.870 7.259 1.00 10.00 153 TYR A C 1
ATOM 1021 O O . TYR A 1 130 ? 17.916 34.345 6.583 1.00 10.87 153 TYR A O 1
ATOM 1030 N N . SER A 1 131 ? 16.268 34.190 8.091 1.00 10.47 154 SER A N 1
ATOM 1031 C CA . SER A 1 131 ? 16.316 32.727 8.130 1.00 10.12 154 SER A CA 1
ATOM 1032 C C . SER A 1 131 ? 15.976 32.115 6.765 1.00 10.01 154 SER A C 1
ATOM 1033 O O . SER A 1 131 ? 16.650 31.179 6.286 1.00 9.97 154 SER A O 1
ATOM 1036 N N . ILE A 1 132 ? 14.967 32.687 6.117 1.00 10.78 155 ILE A N 1
ATOM 1037 C CA . ILE A 1 132 ? 14.604 32.254 4.767 1.00 11.04 155 ILE A CA 1
ATOM 1038 C C . ILE A 1 132 ? 15.756 32.550 3.779 1.00 9.52 155 ILE A C 1
ATOM 1039 O O . ILE A 1 132 ? 16.122 31.689 2.957 1.00 10.64 155 ILE A O 1
ATOM 1044 N N . ARG A 1 133 ? 16.312 33.752 3.856 1.00 10.05 156 ARG A N 1
ATOM 1045 C CA . ARG A 1 133 ? 17.469 34.084 3.047 1.00 10.56 156 ARG A CA 1
ATOM 1046 C C . ARG A 1 133 ? 18.571 33.047 3.212 1.00 10.44 156 ARG A C 1
ATOM 1047 O O . ARG A 1 133 ? 19.106 32.541 2.230 1.00 11.51 156 ARG A O 1
ATOM 1055 N N . ASN A 1 134 ? 18.921 32.746 4.458 1.00 10.87 157 ASN A N 1
ATOM 1056 C CA . ASN A 1 134 ? 19.980 31.773 4.715 1.00 11.06 157 ASN A CA 1
ATOM 1057 C C . ASN A 1 134 ? 19.679 30.422 4.107 1.00 10.40 157 ASN A C 1
ATOM 1058 O O . ASN A 1 134 ? 20.549 29.798 3.493 1.00 10.59 157 ASN A O 1
ATOM 1063 N N . ALA A 1 135 ? 18.447 29.955 4.251 1.00 9.57 158 ALA A N 1
ATOM 1064 C CA . ALA A 1 135 ? 18.045 28.667 3.691 1.00 9.93 158 ALA A CA 1
ATOM 1065 C C . ALA A 1 135 ? 18.202 28.670 2.177 1.00 10.00 158 ALA A C 1
ATOM 1066 O O . ALA A 1 135 ? 18.687 27.694 1.612 1.00 10.74 158 ALA A O 1
ATOM 1068 N N . TYR A 1 136 ? 17.762 29.741 1.531 1.00 10.81 159 TYR A N 1
ATOM 1069 C CA . TYR A 1 136 ? 17.765 29.835 0.070 1.00 10.91 159 TYR A CA 1
ATOM 1070 C C . TYR A 1 136 ? 19.187 29.998 -0.504 1.00 10.65 159 TYR A C 1
ATOM 1071 O O . TYR A 1 136 ? 19.494 29.481 -1.587 1.00 11.03 159 TYR A O 1
ATOM 1080 N N . TYR A 1 137 ? 20.024 30.704 0.247 1.00 11.29 160 TYR A N 1
ATOM 1081 C CA . TYR A 1 137 ? 21.403 31.035 -0.177 1.00 12.18 160 TYR A CA 1
ATOM 1082 C C . TYR A 1 137 ? 22.440 29.984 0.237 1.00 12.26 160 TYR A C 1
ATOM 1083 O O . TYR A 1 137 ? 23.579 30.004 -0.242 1.00 12.98 160 TYR A O 1
ATOM 1092 N N . GLY A 1 138 ? 22.063 29.065 1.126 1.00 11.37 161 GLY A N 1
ATOM 1093 C CA . GLY A 1 138 ? 23.016 28.077 1.643 1.00 11.03 161 GLY A CA 1
ATOM 1094 C C . GLY A 1 138 ? 24.157 28.665 2.425 1.00 12.53 161 GLY A C 1
ATOM 1095 O O . GLY A 1 138 ? 25.286 28.194 2.351 1.00 13.99 161 GLY A O 1
ATOM 1096 N N . SER A 1 139 ? 23.876 29.731 3.165 1.00 11.41 162 SER A N 1
ATOM 1097 C CA . SER A 1 139 ? 24.906 30.397 3.943 1.00 13.39 162 SER A CA 1
ATOM 1098 C C . SER A 1 139 ? 24.305 31.230 5.066 1.00 11.68 162 SER A C 1
ATOM 1099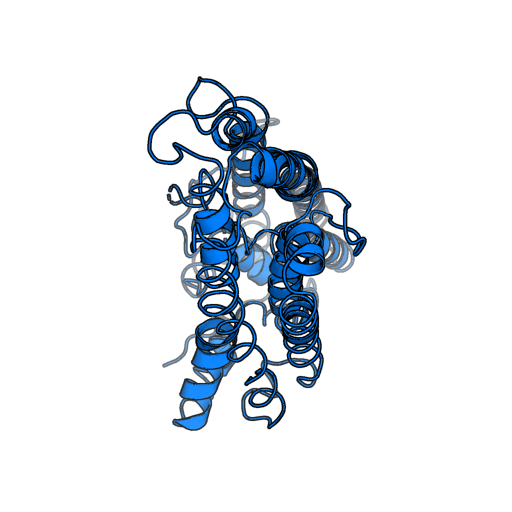 O O . SER A 1 139 ? 23.085 31.429 5.124 1.00 11.65 162 SER A O 1
ATOM 1102 N N . LEU A 1 140 ? 25.175 31.796 5.899 1.00 12.80 163 LEU A N 1
ATOM 1103 C CA . LEU A 1 140 ? 24.737 32.655 7.002 1.00 12.70 163 LEU A CA 1
ATOM 1104 C C . LEU A 1 140 ? 25.035 34.123 6.846 1.00 15.37 163 LEU A C 1
ATOM 1105 O O . LEU A 1 140 ? 24.578 34.907 7.659 1.00 18.30 163 LEU A O 1
ATOM 1110 N N A ASP A 1 141 ? 25.981 34.412 5.967 0.60 13.99 164 ASP A N 1
ATOM 1111 N N B ASP A 1 141 ? 25.611 34.559 5.714 0.40 13.48 164 ASP A N 1
ATOM 1112 C CA A ASP A 1 141 ? 26.708 35.659 5.958 0.60 14.85 164 ASP A CA 1
ATOM 1113 C CA B ASP A 1 141 ? 26.036 35.965 5.561 0.40 12.91 164 ASP A CA 1
ATOM 1114 C C A ASP A 1 141 ? 26.333 36.449 4.714 0.60 11.52 164 ASP A C 1
ATOM 1115 C C B ASP A 1 141 ? 25.682 36.672 4.232 0.40 12.98 164 ASP A C 1
ATOM 1116 O O A ASP A 1 141 ? 27.059 37.351 4.317 0.60 14.47 164 ASP A O 1
ATOM 1117 O O B ASP A 1 141 ? 26.364 37.601 3.791 0.40 12.63 164 ASP A O 1
ATOM 1126 N N A GLY A 1 142 ? 25.227 36.081 4.076 0.60 13.34 165 GLY A N 1
ATOM 1127 N N B GLY A 1 142 ? 24.583 36.267 3.610 0.40 12.86 165 GLY A N 1
ATOM 1128 C CA A GLY A 1 142 ? 24.720 36.773 2.900 0.60 12.27 165 GLY A CA 1
ATOM 1129 C CA B GLY A 1 142 ? 23.944 37.105 2.613 0.40 12.50 165 GLY A CA 1
ATOM 1130 C C A GLY A 1 142 ? 25.417 36.423 1.593 0.60 14.49 165 GLY A C 1
ATOM 1131 C C B GLY A 1 142 ? 24.486 36.987 1.217 0.40 11.18 165 GLY A C 1
ATOM 1132 O O A GLY A 1 142 ? 25.131 37.028 0.558 0.60 16.30 165 GLY A O 1
ATOM 1133 O O B GLY A 1 142 ? 24.032 37.677 0.289 0.40 10.97 165 GLY A O 1
ATOM 1134 N N A ASN A 1 143 ? 26.322 35.450 1.611 0.60 14.35 166 ASN A N 1
ATOM 1135 N N B ASN A 1 143 ? 25.481 36.122 1.056 0.40 11.76 166 ASN A N 1
ATOM 1136 C CA A ASN A 1 143 ? 26.950 34.965 0.359 0.60 15.06 166 ASN A CA 1
ATOM 1137 C CA B ASN A 1 143 ? 25.893 35.752 -0.269 0.40 10.86 166 ASN A CA 1
ATOM 1138 C C A ASN A 1 143 ? 26.026 33.944 -0.400 0.60 14.64 166 ASN A C 1
ATOM 1139 C C B ASN A 1 143 ? 25.423 34.367 -0.595 0.40 13.46 166 ASN A C 1
ATOM 1140 O O A ASN A 1 143 ? 25.497 33.079 0.333 0.60 15.37 166 ASN A O 1
ATOM 1141 O O B ASN A 1 143 ? 24.729 33.654 0.118 0.40 11.22 166 ASN A O 1
ATOM 1150 N N . ILE A 1 144 ? 25.787 34.017 -1.764 1.00 15.59 167 ILE A N 1
ATOM 1151 C CA A ILE A 1 144 ? 25.047 32.956 -2.441 0.50 13.51 167 ILE A CA 1
ATOM 1152 C CA B ILE A 1 144 ? 25.081 32.935 -2.460 0.50 14.06 167 ILE A CA 1
ATOM 1153 C C . ILE A 1 144 ? 26.027 31.801 -2.681 1.00 11.33 167 ILE A C 1
ATOM 1154 O O . ILE A 1 144 ? 26.963 31.877 -3.493 1.00 11.98 167 ILE A O 1
ATOM 1163 N N . ASN A 1 145 ? 25.854 30.721 -1.933 1.00 11.61 168 ASN A N 1
ATOM 1164 C CA . ASN A 1 145 ? 26.756 29.600 -2.034 1.00 10.67 168 ASN A CA 1
ATOM 1165 C C . ASN A 1 145 ? 26.580 28.869 -3.363 1.00 10.36 168 ASN A C 1
ATOM 1166 O O . ASN A 1 145 ? 25.462 28.743 -3.890 1.00 12.46 168 ASN A O 1
ATOM 1171 N N . ALA A 1 146 ? 27.681 28.305 -3.870 1.00 12.54 169 ALA A N 1
ATOM 1172 C CA . ALA A 1 146 ? 27.616 27.471 -5.055 1.00 13.12 169 ALA A CA 1
ATOM 1173 C C . ALA A 1 146 ? 26.631 26.319 -4.942 1.00 11.88 169 ALA A C 1
ATOM 1174 O O . ALA A 1 146 ? 26.035 25.935 -5.948 1.00 15.67 169 ALA A O 1
ATOM 1176 N N . ASN A 1 147 ? 26.511 25.760 -3.741 1.00 11.02 170 ASN A N 1
ATOM 1177 C CA . ASN A 1 147 ? 25.603 24.644 -3.488 1.00 11.46 170 ASN A CA 1
ATOM 1178 C C . ASN A 1 147 ? 24.381 25.145 -2.719 1.00 12.14 170 ASN A C 1
ATOM 1179 O O . ASN A 1 147 ? 24.221 24.942 -1.551 1.00 15.31 170 ASN A O 1
ATOM 1184 N N . SER A 1 148 ? 23.513 25.849 -3.410 1.00 14.24 171 SER A N 1
ATOM 1185 C CA . SER A 1 148 ? 22.309 26.432 -2.808 1.00 13.51 171 SER A CA 1
ATOM 1186 C C . SER A 1 148 ? 21.145 26.295 -3.764 1.00 13.09 171 SER A C 1
ATOM 1187 O O . SER A 1 148 ? 21.343 26.186 -4.976 1.00 13.83 171 SER A O 1
ATOM 1190 N N . LEU A 1 149 ? 19.933 26.381 -3.215 1.00 11.85 172 LEU A N 1
ATOM 1191 C CA . LEU A 1 149 ? 18.748 26.427 -4.039 1.00 13.53 172 LEU A CA 1
ATOM 1192 C C . LEU A 1 149 ? 18.851 27.608 -4.979 1.00 12.58 172 LEU A C 1
ATOM 1193 O O . LEU A 1 149 ? 18.478 27.493 -6.140 1.00 14.11 172 LEU A O 1
ATOM 1198 N N . SER A 1 150 ? 19.310 28.757 -4.491 1.00 11.72 173 SER A N 1
ATOM 1199 C CA . SER A 1 150 ? 19.414 29.936 -5.361 1.00 12.61 173 SER A CA 1
ATOM 1200 C C . SER A 1 150 ? 20.268 29.659 -6.600 1.00 13.19 173 SER A C 1
ATOM 1201 O O . SER A 1 150 ? 19.855 30.007 -7.713 1.00 14.40 173 SER A O 1
ATOM 1204 N N . THR A 1 151 ? 21.415 29.006 -6.429 1.00 11.82 174 THR A N 1
ATOM 1205 C CA . THR A 1 151 ? 22.262 28.725 -7.583 1.00 12.29 174 THR A CA 1
ATOM 1206 C C . THR A 1 151 ? 21.603 27.760 -8.546 1.00 12.46 174 THR A C 1
ATOM 1207 O O . THR A 1 151 ? 21.679 27.959 -9.767 1.00 14.37 174 THR A O 1
ATOM 1211 N N . VAL A 1 152 ? 20.925 26.743 -8.025 1.00 12.20 175 VAL A N 1
ATOM 1212 C CA . VAL A 1 152 ? 20.207 25.782 -8.866 1.00 13.36 175 VAL A CA 1
ATOM 1213 C C . VAL A 1 152 ? 19.095 26.470 -9.666 1.00 14.06 175 VAL A C 1
ATOM 1214 O O . VAL A 1 152 ? 18.966 26.255 -10.880 1.00 15.76 175 VAL A O 1
ATOM 1218 N N . ILE A 1 153 ? 18.282 27.286 -8.994 1.00 14.09 176 ILE A N 1
ATOM 1219 C CA . ILE A 1 153 ? 17.186 27.978 -9.673 1.00 14.67 176 ILE A CA 1
ATOM 1220 C C . ILE A 1 153 ? 17.758 28.999 -10.672 1.00 15.39 176 ILE A C 1
ATOM 1221 O O . ILE A 1 153 ? 17.229 29.102 -11.795 1.00 17.72 176 ILE A O 1
ATOM 1226 N N . ALA A 1 154 ? 18.826 29.711 -10.310 1.00 13.87 177 ALA A N 1
ATOM 1227 C CA . ALA A 1 154 ? 19.445 30.689 -11.209 1.00 15.41 177 ALA A CA 1
ATOM 1228 C C . ALA A 1 154 ? 19.870 30.007 -12.521 1.00 16.24 177 ALA A C 1
ATOM 1229 O O . ALA A 1 154 ? 19.737 30.608 -13.588 1.00 19.04 177 ALA A O 1
ATOM 1231 N N . GLY A 1 155 ? 20.378 28.782 -12.436 1.00 16.30 178 GLY A N 1
ATOM 1232 C CA . GLY A 1 155 ? 20.817 28.074 -13.639 1.00 16.94 178 GLY A CA 1
ATOM 1233 C C . GLY A 1 155 ? 19.653 27.606 -14.488 1.00 18.69 178 GLY A C 1
ATOM 1234 O O . GLY A 1 155 ? 19.796 27.502 -15.701 1.00 23.99 178 GLY A O 1
ATOM 1235 N N . ALA A 1 156 ? 18.507 27.312 -13.881 1.00 17.53 179 ALA A N 1
ATOM 1236 C CA . ALA A 1 156 ? 17.346 26.765 -14.584 1.00 18.19 179 ALA A CA 1
ATOM 1237 C C . ALA A 1 156 ? 16.350 27.819 -15.041 1.00 20.06 179 ALA A C 1
ATOM 1238 O O . ALA A 1 156 ? 15.697 27.635 -16.075 1.00 19.38 179 ALA A O 1
ATOM 1240 N N . ASN A 1 157 ? 16.230 28.893 -14.253 1.00 18.15 180 ASN A N 1
ATOM 1241 C CA . ASN A 1 157 ? 15.203 29.918 -14.438 1.00 17.92 180 ASN A CA 1
ATOM 1242 C C . ASN A 1 157 ? 15.635 31.161 -13.679 1.00 17.78 180 ASN A C 1
ATOM 1243 O O . ASN A 1 157 ? 15.227 31.421 -12.518 1.00 17.72 180 ASN A O 1
ATOM 1248 N N . SER A 1 158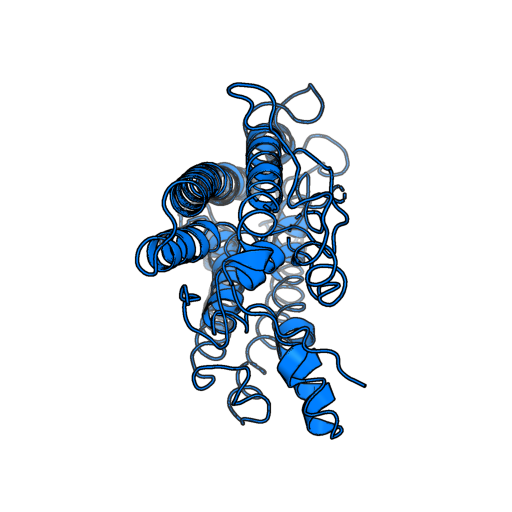 ? 16.512 31.923 -14.299 1.00 18.43 181 SER A N 1
ATOM 1249 C CA . SER A 1 158 ? 17.100 33.080 -13.672 1.00 19.26 181 SER A CA 1
ATOM 1250 C C . SER A 1 158 ? 16.038 34.118 -13.218 1.00 19.21 181 SER A C 1
ATOM 1251 O O . SER A 1 158 ? 16.220 34.784 -12.204 1.00 19.31 181 SER A O 1
ATOM 1254 N N A SER A 1 159 ? 14.958 34.233 -13.988 0.60 18.32 182 SER A N 1
ATOM 1255 N N B SER A 1 159 ? 14.945 34.267 -13.957 0.40 18.84 182 SER A N 1
ATOM 1256 C CA A SER A 1 159 ? 13.883 35.165 -13.665 0.60 18.72 182 SER A CA 1
ATOM 1257 C CA B SER A 1 159 ? 13.951 35.271 -13.574 0.40 18.38 182 SER A CA 1
ATOM 1258 C C A SER A 1 159 ? 13.268 34.802 -12.321 0.60 18.00 182 SER A C 1
ATOM 1259 C C B SER A 1 159 ? 13.121 34.817 -12.355 0.40 18.13 182 SER A C 1
ATOM 1260 O O A SER A 1 159 ? 13.081 35.681 -11.465 0.60 16.86 182 SER A O 1
ATOM 1261 O O B SER A 1 159 ? 12.621 35.644 -11.610 0.40 17.26 182 SER A O 1
ATOM 1266 N N . LEU A 1 160 ? 12.950 33.517 -12.171 1.00 17.05 183 LEU A N 1
ATOM 1267 C CA . LEU A 1 160 ? 12.357 32.999 -10.927 1.00 16.12 183 LEU A CA 1
ATOM 1268 C C . LEU A 1 160 ? 13.283 33.249 -9.730 1.00 15.81 183 LEU A C 1
ATOM 1269 O O . LEU A 1 160 ? 12.859 33.701 -8.668 1.00 17.56 183 LEU A O 1
ATOM 1274 N N . ASP A 1 161 ? 14.561 32.970 -9.888 1.00 15.32 184 ASP A N 1
ATOM 1275 C CA . ASP A 1 161 ? 15.523 33.201 -8.819 1.00 14.88 184 ASP A CA 1
ATOM 1276 C C . ASP A 1 161 ? 15.545 34.656 -8.409 1.00 14.86 184 ASP A C 1
ATOM 1277 O O . ASP A 1 161 ? 15.467 34.960 -7.232 1.00 15.98 184 ASP A O 1
ATOM 1282 N N . THR A 1 162 ? 15.588 35.567 -9.389 1.00 16.13 185 THR A N 1
ATOM 1283 C CA . THR A 1 162 ? 15.631 36.979 -9.110 1.00 17.27 185 THR A CA 1
ATOM 1284 C C . THR A 1 162 ? 14.366 37.430 -8.382 1.00 16.53 185 THR A C 1
ATOM 1285 O O . THR A 1 162 ? 14.474 38.219 -7.447 1.00 18.52 185 THR A O 1
ATOM 1289 N N . LYS A 1 163 ? 13.219 36.889 -8.797 1.00 17.16 186 LYS A N 1
ATOM 1290 C CA A LYS A 1 163 ? 11.968 37.251 -8.124 0.60 17.70 186 LYS A CA 1
ATOM 1291 C CA B LYS A 1 163 ? 11.914 37.160 -8.146 0.40 18.53 186 LYS A CA 1
ATOM 1292 C C . LYS A 1 163 ? 11.974 36.757 -6.668 1.00 18.56 186 LYS A C 1
ATOM 1293 O O . LYS A 1 163 ? 11.508 37.467 -5.775 1.00 18.83 186 LYS A O 1
ATOM 1304 N N . ILE A 1 164 ? 12.519 35.566 -6.402 1.00 16.35 187 ILE A N 1
ATOM 1305 C CA . ILE A 1 164 ? 12.553 35.064 -5.019 1.00 15.17 187 ILE A CA 1
ATOM 1306 C C . ILE A 1 164 ? 13.486 35.932 -4.187 1.00 14.88 187 ILE A C 1
ATOM 1307 O O . ILE A 1 164 ? 13.140 36.366 -3.080 1.00 15.65 187 ILE A O 1
ATOM 1312 N N . LYS A 1 165 ? 14.684 36.197 -4.681 1.00 15.71 188 LYS A N 1
ATOM 1313 C CA . LYS A 1 165 ? 15.630 37.020 -3.956 1.00 14.11 188 LYS A CA 1
ATOM 1314 C C . LYS A 1 165 ? 15.071 38.403 -3.654 1.00 14.94 188 LYS A C 1
ATOM 1315 O O . LYS A 1 165 ? 15.229 38.936 -2.552 1.00 16.48 188 LYS A O 1
ATOM 1321 N N . ASN A 1 166 ? 14.430 38.985 -4.657 1.00 16.32 189 ASN A N 1
ATOM 1322 C CA . ASN A 1 166 ? 13.764 40.282 -4.479 1.00 15.96 189 ASN A CA 1
ATOM 1323 C C . ASN A 1 166 ? 12.654 40.252 -3.422 1.00 17.38 189 ASN A C 1
ATOM 1324 O O . ASN A 1 166 ? 12.496 41.206 -2.652 1.00 18.43 189 ASN A O 1
ATOM 1329 N N . ALA A 1 167 ? 11.880 39.183 -3.430 1.00 15.59 190 ALA A N 1
ATOM 1330 C CA . ALA A 1 167 ? 10.775 39.035 -2.458 1.00 15.90 190 ALA A CA 1
ATOM 1331 C C . ALA A 1 167 ? 11.278 38.869 -1.030 1.00 15.38 190 ALA A C 1
ATOM 1332 O O . ALA A 1 167 ? 10.668 39.413 -0.085 1.00 17.12 190 ALA A O 1
ATOM 1334 N N . ILE A 1 168 ? 12.376 38.146 -0.849 1.00 16.00 191 ILE A N 1
ATOM 1335 C CA . ILE A 1 168 ? 12.981 38.032 0.473 1.00 15.04 191 ILE A CA 1
ATOM 1336 C C . ILE A 1 168 ? 13.448 39.393 0.959 1.00 14.73 191 ILE A C 1
ATOM 1337 O O . ILE A 1 168 ? 13.140 39.845 2.076 1.00 16.24 191 ILE A O 1
ATOM 1342 N N . GLN A 1 169 ? 14.158 40.102 0.109 1.00 14.68 192 GLN A N 1
ATOM 1343 C CA . GLN A 1 169 ? 14.624 41.410 0.452 1.00 15.09 192 GLN A CA 1
ATOM 1344 C C . GLN A 1 169 ? 13.470 42.411 0.698 1.00 15.62 192 GLN A C 1
ATOM 1345 O O . GLN A 1 169 ? 13.529 43.220 1.640 1.00 17.19 192 GLN A O 1
ATOM 1351 N N . LYS A 1 170 ? 12.419 42.302 -0.107 1.00 15.74 193 LYS A N 1
ATOM 1352 C CA A LYS A 1 170 ? 11.381 43.277 0.084 0.60 15.00 193 LYS A CA 1
ATOM 1353 C CA B LYS A 1 170 ? 11.173 43.148 -0.017 0.40 14.92 193 LYS A CA 1
ATOM 1354 C C . LYS A 1 170 ? 10.618 43.066 1.407 1.00 16.16 193 LYS A C 1
ATOM 1355 O O . LYS A 1 170 ? 10.254 44.064 2.052 1.00 17.41 193 LYS A O 1
ATOM 1366 N N . ALA A 1 171 ? 10.449 41.824 1.849 1.00 16.06 194 ALA A N 1
ATOM 1367 C CA . ALA A 1 171 ? 9.832 41.557 3.157 1.00 12.90 194 ALA A CA 1
ATOM 1368 C C . ALA A 1 171 ? 10.713 42.061 4.299 1.00 13.16 194 ALA A C 1
ATOM 1369 O O . ALA A 1 171 ? 10.218 42.706 5.234 1.00 14.84 194 ALA A O 1
ATOM 1371 N N . ALA A 1 172 ? 12.006 41.755 4.267 1.00 13.14 195 ALA A N 1
ATOM 1372 C CA . ALA A 1 172 ? 12.900 42.242 5.300 1.00 13.33 195 ALA A CA 1
ATOM 1373 C C . ALA A 1 172 ? 12.896 43.767 5.398 1.00 13.87 195 ALA A C 1
ATOM 1374 O O . ALA A 1 172 ? 12.787 44.357 6.480 1.00 15.27 195 ALA A O 1
ATOM 1376 N N A LYS A 1 173 ? 13.000 44.439 4.259 0.60 15.20 196 LYS A N 1
ATOM 1377 N N B LYS A 1 173 ? 12.990 44.386 4.226 0.40 16.18 196 LYS A N 1
ATOM 1378 C CA A LYS A 1 173 ? 13.037 45.892 4.275 0.60 14.72 196 LYS A CA 1
ATOM 1379 C CA B LYS A 1 173 ? 12.967 45.822 4.106 0.40 16.62 196 LYS A CA 1
ATOM 1380 C C A LYS A 1 173 ? 11.672 46.457 4.694 0.60 14.59 196 LYS A C 1
ATOM 1381 C C B LYS A 1 173 ? 11.699 46.399 4.698 0.40 16.70 196 LYS A C 1
ATOM 1382 O O A LYS A 1 173 ? 11.634 47.471 5.370 0.60 14.67 196 LYS A O 1
ATOM 1383 O O B LYS A 1 173 ? 11.748 47.339 5.488 0.40 18.82 196 LYS A O 1
ATOM 1394 N N . ALA A 1 174 ? 10.576 45.830 4.293 1.00 14.72 197 ALA A N 1
ATOM 1395 C CA . ALA A 1 174 ? 9.249 46.331 4.710 1.00 14.37 197 ALA A CA 1
ATOM 1396 C C . ALA A 1 174 ? 9.074 46.264 6.238 1.00 15.33 197 ALA A C 1
ATOM 1397 O O . ALA A 1 174 ? 8.557 47.198 6.855 1.00 15.67 197 ALA A O 1
ATOM 1399 N N . ILE A 1 175 ? 9.566 45.195 6.861 1.00 14.09 198 ILE A N 1
ATOM 1400 C CA . ILE A 1 175 ? 9.465 45.098 8.330 1.00 12.25 198 ILE A CA 1
ATOM 1401 C C . ILE A 1 175 ? 10.335 46.177 8.965 1.00 12.76 198 ILE A C 1
ATOM 1402 O O . ILE A 1 175 ? 9.917 46.864 9.903 1.00 13.89 198 ILE A O 1
ATOM 1407 N N . GLN A 1 176 ? 11.552 46.364 8.459 1.00 13.77 199 GLN A N 1
ATOM 1408 C CA . GLN A 1 176 ? 12.419 47.411 8.992 1.00 13.74 199 GLN A CA 1
ATOM 1409 C C . GLN A 1 176 ? 11.864 48.820 8.817 1.00 15.39 199 GLN A C 1
ATOM 1410 O O . GLN A 1 176 ? 12.157 49.693 9.619 1.00 16.76 199 GLN A O 1
ATOM 1416 N N A ASP A 1 177 ? 11.075 49.001 7.769 0.60 14.06 200 ASP A N 1
ATOM 1417 N N B ASP A 1 177 ? 11.049 49.004 7.782 0.40 15.72 200 ASP A N 1
ATOM 1418 C CA A ASP A 1 177 ? 10.470 50.299 7.523 0.60 16.03 200 ASP A CA 1
ATOM 1419 C CA B ASP A 1 177 ? 10.434 50.300 7.502 0.40 17.03 200 ASP A CA 1
ATOM 1420 C C A ASP A 1 177 ? 9.405 50.683 8.536 0.60 15.19 200 ASP A C 1
ATOM 1421 C C B ASP A 1 177 ? 9.155 50.574 8.308 0.40 15.12 200 ASP A C 1
ATOM 1422 O O A ASP A 1 177 ? 9.130 51.907 8.693 0.60 13.82 200 ASP A O 1
ATOM 1423 O O B ASP A 1 177 ? 8.452 51.557 8.089 0.40 12.01 200 ASP A O 1
ATOM 1432 N N . ILE A 1 178 ? 8.823 49.687 9.223 1.00 15.89 201 ILE A N 1
ATOM 1433 C CA . ILE A 1 178 ? 7.831 50.007 10.247 1.00 14.99 201 ILE A CA 1
ATOM 1434 C C . ILE A 1 178 ? 8.515 50.941 11.226 1.00 15.29 201 ILE A C 1
ATOM 1435 O O . ILE A 1 178 ? 9.642 50.686 11.655 1.00 15.99 201 ILE A O 1
ATOM 1440 N N . PRO A 1 179 ? 7.866 52.069 11.600 1.00 16.29 202 PRO A N 1
ATOM 1441 C CA . PRO A 1 179 ? 8.545 52.931 12.558 1.00 16.02 202 PRO A CA 1
ATOM 1442 C C . PRO A 1 179 ? 8.791 52.211 13.901 1.00 14.35 202 PRO A C 1
ATOM 1443 O O . PRO A 1 179 ? 7.931 51.478 14.392 1.00 15.43 202 PRO A O 1
ATOM 1447 N N . GLN A 1 180 ? 9.967 52.421 14.453 1.00 15.93 203 GLN A N 1
ATOM 1448 C CA . GLN A 1 180 ? 10.345 51.811 15.720 1.00 15.38 203 GLN A CA 1
ATOM 1449 C C . GLN A 1 180 ? 9.651 52.525 16.873 1.00 15.45 203 GLN A C 1
ATOM 1450 O O . GLN A 1 180 ? 9.704 53.742 16.949 1.00 16.71 203 GLN A O 1
ATOM 1456 N N . PRO A 1 181 ? 9.019 51.778 17.799 1.00 13.55 204 PRO A N 1
ATOM 1457 C CA . PRO A 1 181 ? 8.778 50.346 17.797 1.00 11.69 204 PRO A CA 1
ATOM 1458 C C . PRO A 1 181 ? 7.460 50.009 17.128 1.00 11.16 204 PRO A C 1
ATOM 1459 O O . PRO A 1 181 ? 6.509 50.780 17.178 1.00 12.79 204 PRO A O 1
ATOM 1463 N N . PHE A 1 182 ? 7.379 48.823 16.573 1.00 11.44 205 PHE A N 1
ATOM 1464 C CA . PHE A 1 182 ? 6.146 48.354 15.941 1.00 11.73 205 PHE A CA 1
ATOM 1465 C C . PHE A 1 182 ? 4.975 48.488 16.907 1.00 12.16 205 PHE A C 1
ATOM 1466 O O . PHE A 1 182 ? 3.884 48.882 16.503 1.00 12.06 205 PHE A O 1
ATOM 1474 N N . ARG A 1 183 ? 5.165 48.164 18.179 1.00 11.77 206 ARG A N 1
ATOM 1475 C CA A ARG A 1 183 ? 4.044 48.197 19.109 0.60 12.70 206 ARG A CA 1
ATOM 1476 C CA B ARG A 1 183 ? 4.072 48.223 19.171 0.40 12.81 206 ARG A CA 1
ATOM 1477 C C . ARG A 1 183 ? 3.359 49.563 19.194 1.00 13.37 206 ARG A C 1
ATOM 1478 O O . ARG A 1 183 ? 2.174 49.617 19.505 1.00 13.87 206 ARG A O 1
ATOM 1493 N N . ASN A 1 184 ? 4.086 50.641 18.910 1.00 12.60 207 ASN A N 1
ATOM 1494 C CA . ASN A 1 184 ? 3.500 51.998 18.940 1.00 14.03 207 ASN A CA 1
ATOM 1495 C C . ASN A 1 184 ? 3.030 52.490 17.582 1.00 13.13 207 ASN A C 1
ATOM 1496 O O . ASN A 1 184 ? 2.575 53.636 17.461 1.00 15.31 207 ASN A O 1
ATOM 1501 N N . HIS A 1 185 ? 3.162 51.643 16.565 1.00 12.74 208 HIS A N 1
ATOM 1502 C CA . HIS A 1 185 ? 2.805 51.986 15.181 1.00 12.99 208 HIS A CA 1
ATOM 1503 C C . HIS A 1 185 ? 2.045 50.872 14.472 1.00 12.34 208 HIS A C 1
ATOM 1504 O O . HIS A 1 185 ? 2.180 50.676 13.262 1.00 13.05 208 HIS A O 1
ATOM 1511 N N . ILE A 1 186 ? 1.220 50.157 15.221 1.00 12.15 209 ILE A N 1
ATOM 1512 C CA . ILE A 1 186 ? 0.517 49.030 14.678 1.00 12.75 209 ILE A CA 1
ATOM 1513 C C . ILE A 1 186 ? -0.359 49.413 13.460 1.00 12.77 209 ILE A C 1
ATOM 1514 O O . ILE A 1 186 ? -0.222 48.770 12.441 1.00 14.00 209 ILE A O 1
ATOM 1519 N N . PRO A 1 187 ? -1.147 50.514 13.500 1.00 13.12 210 PRO A N 1
ATOM 1520 C CA . PRO A 1 187 ? -2.029 50.766 12.348 1.00 13.55 210 PRO A CA 1
ATOM 1521 C C . PRO A 1 187 ? -1.328 51.417 11.164 1.00 15.35 210 PRO A C 1
ATOM 1522 O O . PRO A 1 187 ? -1.991 51.761 10.203 1.00 17.42 210 PRO A O 1
ATOM 1526 N N . SER A 1 188 ? -0.020 51.614 11.217 1.00 16.29 211 SER A N 1
ATOM 1527 C CA . SER A 1 188 ? 0.688 52.391 10.201 1.00 16.25 211 SER A CA 1
ATOM 1528 C C . SER A 1 188 ? 0.583 51.770 8.812 1.00 19.48 211 SER A C 1
ATOM 1529 O O . SER A 1 188 ? 0.369 50.569 8.664 1.00 17.95 211 SER A O 1
ATOM 1532 N N . ASN A 1 189 ? 0.692 52.625 7.797 1.00 20.25 212 ASN A N 1
ATOM 1533 C CA . ASN A 1 189 ? 0.779 52.149 6.424 1.00 22.55 212 ASN A CA 1
ATOM 1534 C C . ASN A 1 189 ? 1.936 51.170 6.251 1.00 21.39 212 ASN A C 1
ATOM 1535 O O . ASN A 1 189 ? 1.854 50.236 5.483 1.00 21.53 212 ASN A O 1
ATOM 1540 N N . GLU A 1 190 ? 3.010 51.416 6.969 1.00 18.47 213 GLU A N 1
ATOM 1541 C CA . GLU A 1 190 ? 4.173 50.513 6.903 1.00 16.42 213 GLU A CA 1
ATOM 1542 C C . GLU A 1 190 ? 3.875 49.106 7.441 1.00 16.77 213 GLU A C 1
ATOM 1543 O O . GLU A 1 190 ? 4.319 48.098 6.878 1.00 18.43 213 GLU A O 1
ATOM 1549 N N . THR A 1 191 ? 3.056 49.003 8.477 1.00 16.57 214 THR A N 1
ATOM 1550 C CA . THR A 1 191 ? 2.578 47.696 8.940 1.00 14.80 214 THR A CA 1
ATOM 1551 C C . THR A 1 191 ? 1.868 46.894 7.841 1.00 14.98 214 THR A C 1
ATOM 1552 O O . THR A 1 191 ? 2.164 45.700 7.625 1.00 16.79 214 THR A O 1
ATOM 1556 N N A VAL A 1 192 ? 1.182 47.785 7.088 0.60 15.43 215 VAL A N 1
ATOM 1557 N N B VAL A 1 192 ? 0.737 47.311 7.253 0.40 12.83 215 VAL A N 1
ATOM 1558 C CA A VAL A 1 192 ? 0.504 47.428 5.891 0.60 12.03 215 VAL A CA 1
ATOM 1559 C CA B VAL A 1 192 ? 0.011 46.417 6.282 0.40 9.22 215 VAL A CA 1
ATOM 1560 C C A VAL A 1 192 ? 1.511 47.048 4.831 0.60 10.55 215 VAL A C 1
ATOM 1561 C C B VAL A 1 192 ? 0.913 45.940 5.117 0.40 6.12 215 VAL A C 1
ATOM 1562 O O A VAL A 1 192 ? 1.418 45.959 4.318 0.60 10.22 215 VAL A O 1
ATOM 1563 O O B VAL A 1 192 ? 0.809 44.804 4.611 0.40 6.13 215 VAL A O 1
ATOM 1570 N N A ALA A 1 193 ? 2.490 47.896 4.534 0.60 10.77 216 ALA A N 1
ATOM 1571 N N B ALA A 1 193 ? 1.824 46.799 4.687 0.40 6.83 216 ALA A N 1
ATOM 1572 C CA A ALA A 1 193 ? 3.501 47.540 3.555 0.60 11.04 216 ALA A CA 1
ATOM 1573 C CA B ALA A 1 193 ? 2.727 46.415 3.608 0.40 7.24 216 ALA A CA 1
ATOM 1574 C C A ALA A 1 193 ? 4.293 46.287 3.987 0.60 11.24 216 ALA A C 1
ATOM 1575 C C B ALA A 1 193 ? 3.595 45.233 4.020 0.40 7.72 216 ALA A C 1
ATOM 1576 O O A ALA A 1 193 ? 4.640 45.461 3.143 0.60 11.69 216 ALA A O 1
ATOM 1577 O O B ALA A 1 193 ? 3.906 44.371 3.182 0.40 6.24 216 ALA A O 1
ATOM 1580 N N A ALA A 1 194 ? 4.580 46.131 5.283 0.60 10.61 217 ALA A N 1
ATOM 1581 N N B ALA A 1 194 ? 3.989 45.178 5.293 0.40 7.50 217 ALA A N 1
ATOM 1582 C CA A ALA A 1 194 ? 5.317 44.954 5.753 0.60 9.77 217 ALA A CA 1
ATOM 1583 C CA B ALA A 1 194 ? 4.831 44.066 5.773 0.40 6.81 217 ALA A CA 1
ATOM 1584 C C A ALA A 1 194 ? 4.482 43.684 5.605 0.60 8.95 217 ALA A C 1
ATOM 1585 C C B ALA A 1 194 ? 4.070 42.745 5.769 0.40 6.58 217 ALA A C 1
ATOM 1586 O O A ALA A 1 194 ? 4.988 42.662 5.145 0.60 10.87 217 ALA A O 1
ATOM 1587 O O B ALA A 1 194 ? 4.559 41.730 5.288 0.40 7.17 217 ALA A O 1
ATOM 1606 N N A ASP A 1 196 ? 2.052 43.249 3.410 0.60 9.54 219 ASP A N 1
ATOM 1607 N N B ASP A 1 196 ? 1.583 42.027 3.889 0.40 6.00 219 ASP A N 1
ATOM 1608 C CA A ASP A 1 196 ? 1.988 43.081 1.944 0.60 11.58 219 ASP A CA 1
ATOM 1609 C CA B ASP A 1 196 ? 1.297 41.680 2.497 0.40 6.84 219 ASP A CA 1
ATOM 1610 C C A ASP A 1 196 ? 3.266 42.404 1.412 0.60 10.29 219 ASP A C 1
ATOM 1611 C C B ASP A 1 196 ? 2.528 41.117 1.773 0.40 4.74 219 ASP A C 1
ATOM 1612 O O A ASP A 1 196 ? 3.189 41.477 0.614 0.60 11.47 219 ASP A O 1
ATOM 1613 O O B ASP A 1 196 ? 2.450 40.123 1.041 0.40 6.75 219 ASP A O 1
ATOM 1622 N N A ALA A 1 197 ? 4.430 42.865 1.848 0.60 10.36 220 ALA A N 1
ATOM 1623 N N B ALA A 1 197 ? 3.680 41.704 2.033 0.40 4.98 220 ALA A N 1
ATOM 1624 C CA A ALA A 1 197 ? 5.693 42.267 1.397 0.60 9.04 220 ALA A CA 1
ATOM 1625 C CA B ALA A 1 197 ? 4.929 41.181 1.493 0.40 5.11 220 ALA A CA 1
ATOM 1626 C C A ALA A 1 197 ? 5.860 40.814 1.869 0.60 8.35 220 ALA A C 1
ATOM 1627 C C B ALA A 1 197 ? 5.200 39.761 1.984 0.40 4.77 220 ALA A C 1
ATOM 1628 O O A ALA A 1 197 ? 6.363 39.965 1.121 0.60 9.27 220 ALA A O 1
ATOM 1629 O O B ALA A 1 197 ? 5.754 38.930 1.262 0.40 5.69 220 ALA A O 1
ATOM 1632 N N A CYS A 1 198 ? 5.467 40.536 3.112 0.60 10.26 221 CYS A N 1
ATOM 1633 N N B CYS A 1 198 ? 4.895 39.491 3.248 0.40 4.87 221 CYS A N 1
ATOM 1634 C CA A CYS A 1 198 ? 5.517 39.171 3.625 0.60 10.32 221 CYS A CA 1
ATOM 1635 C CA B CYS A 1 198 ? 5.126 38.156 3.790 0.40 6.15 221 CYS A CA 1
ATOM 1636 C C A CYS A 1 198 ? 4.585 38.220 2.858 0.60 9.58 221 CYS A C 1
ATOM 1637 C C B CYS A 1 198 ? 4.188 37.137 3.126 0.40 5.31 221 CYS A C 1
ATOM 1638 O O A CYS A 1 198 ? 4.931 37.045 2.604 0.60 9.67 221 CYS A O 1
ATOM 1639 O O B CYS A 1 198 ? 4.562 35.998 2.827 0.40 6.53 221 CYS A O 1
ATOM 1644 N N A ALA A 1 199 ? 3.406 38.724 2.483 0.60 9.58 222 ALA A N 1
ATOM 1645 N N B ALA A 1 199 ? 2.953 37.542 2.894 0.40 6.32 222 ALA A N 1
ATOM 1646 C CA A ALA A 1 199 ? 2.444 37.954 1.706 0.60 10.44 222 ALA A CA 1
ATOM 1647 C CA B ALA A 1 199 ? 2.004 36.663 2.220 0.40 7.20 222 ALA A CA 1
ATOM 1648 C C A ALA A 1 199 ? 2.977 37.599 0.314 0.60 10.38 222 ALA A C 1
ATOM 1649 C C B ALA A 1 199 ? 2.493 36.343 0.808 0.40 6.38 222 ALA A C 1
ATOM 1650 O O A ALA A 1 199 ? 2.816 36.465 -0.145 0.60 12.41 222 ALA A O 1
ATOM 1651 O O B ALA A 1 199 ? 2.427 35.198 0.356 0.40 7.26 222 ALA A O 1
ATOM 1654 N N A GLU A 1 200 ? 3.628 38.555 -0.336 0.60 9.75 223 GLU A N 1
ATOM 1655 N N B GLU A 1 200 ? 2.997 37.352 0.103 0.40 6.04 223 GLU A N 1
ATOM 1656 C CA A GLU A 1 200 ? 4.255 38.331 -1.643 0.60 10.34 223 GLU A CA 1
ATOM 1657 C CA B GLU A 1 200 ? 3.458 37.144 -1.261 0.40 5.46 223 GLU A CA 1
ATOM 1658 C C A GLU A 1 200 ? 5.363 37.293 -1.553 0.60 9.87 223 GLU A C 1
ATOM 1659 C C B GLU A 1 200 ? 4.674 36.227 -1.257 0.40 7.20 223 GLU A C 1
ATOM 1660 O O A GLU A 1 200 ? 5.497 36.419 -2.402 0.60 9.58 223 GLU A O 1
ATOM 1661 O O B GLU A 1 200 ? 4.821 35.403 -2.161 0.40 6.29 223 GLU A O 1
ATOM 1672 N N A LEU A 1 201 ? 6.149 37.370 -0.483 0.50 8.45 224 LEU A N 1
ATOM 1673 N N B LEU A 1 201 ? 5.534 36.367 -0.238 0.50 8.74 224 LEU A N 1
ATOM 1674 C CA A LEU A 1 201 ? 7.245 36.439 -0.278 0.50 8.28 224 LEU A CA 1
ATOM 1675 C CA B LEU A 1 201 ? 6.730 35.545 -0.123 0.50 9.24 224 LEU A CA 1
ATOM 1676 C C A LEU A 1 201 ? 6.729 35.052 0.027 0.50 8.31 224 LEU A C 1
ATOM 1677 C C B LEU A 1 201 ? 6.288 34.118 0.145 0.50 9.08 224 LEU A C 1
ATOM 1678 O O A LEU A 1 201 ? 7.257 34.042 -0.464 0.50 9.59 224 LEU A O 1
ATOM 1679 O O B LEU A 1 201 ? 6.766 33.221 -0.528 0.50 9.35 224 LEU A O 1
ATOM 1688 N N A GLU A 1 202 ? 5.717 34.995 0.877 0.50 8.07 225 GLU A N 1
ATOM 1689 N N B GLU A 1 202 ? 5.361 33.924 1.084 0.50 8.84 225 GLU A N 1
ATOM 1690 C CA A GLU A 1 202 ? 5.124 33.730 1.217 0.50 7.45 225 GLU A CA 1
ATOM 1691 C CA B GLU A 1 202 ? 4.809 32.584 1.387 0.50 9.02 225 GLU A CA 1
ATOM 1692 C C A GLU A 1 202 ? 4.644 33.041 -0.046 0.50 8.55 225 GLU A C 1
ATOM 1693 C C B GLU A 1 202 ? 4.343 31.917 0.104 0.50 8.05 225 GLU A C 1
ATOM 1694 O O A GLU A 1 202 ? 4.840 31.845 -0.226 0.50 8.55 225 GLU A O 1
ATOM 1695 O O B GLU A 1 202 ? 4.667 30.749 -0.155 0.50 8.04 225 GLU A O 1
ATOM 1706 N N A SER A 1 203 ? 4.014 33.813 -0.921 0.50 7.94 226 SER A N 1
ATOM 1707 N N B SER A 1 203 ? 3.568 32.653 -0.694 0.50 7.85 226 SER A N 1
ATOM 1708 C CA A SER A 1 203 ? 3.514 33.257 -2.149 0.50 8.34 226 SER A CA 1
ATOM 1709 C CA B SER A 1 203 ? 3.051 32.079 -1.937 0.50 8.83 226 SER A CA 1
ATOM 1710 C C A SER A 1 203 ? 4.632 32.816 -3.117 0.50 9.06 226 SER A C 1
ATOM 1711 C C B SER A 1 203 ? 4.124 31.759 -2.962 0.50 8.85 226 SER A C 1
ATOM 1712 O O A SER A 1 203 ? 4.548 31.747 -3.713 0.50 9.35 226 SER A O 1
ATOM 1713 O O B SER A 1 203 ? 4.070 30.699 -3.565 0.50 7.77 226 SER A O 1
ATOM 1718 N N A ILE A 1 204 ? 5.669 33.626 -3.287 0.50 9.00 227 ILE A N 1
ATOM 1719 N N B ILE A 1 204 ? 5.088 32.648 -3.193 0.50 8.40 227 ILE A N 1
ATOM 1720 C CA A ILE A 1 204 ? 6.724 33.238 -4.224 0.50 7.82 227 ILE A CA 1
ATOM 1721 C CA B ILE A 1 204 ? 6.084 32.362 -4.214 0.50 10.41 227 ILE A CA 1
ATOM 1722 C C A ILE A 1 204 ? 7.480 31.963 -3.771 0.50 8.83 227 ILE A C 1
ATOM 1723 C C B ILE A 1 204 ? 6.897 31.135 -3.770 0.50 10.19 227 ILE A C 1
ATOM 1724 O O A ILE A 1 204 ? 7.999 31.212 -4.603 0.50 9.25 227 ILE A O 1
ATOM 1725 O O B ILE A 1 204 ? 7.372 30.357 -4.598 0.50 9.77 227 ILE A O 1
ATOM 1734 N N A LEU A 1 205 ? 7.542 31.706 -2.470 0.50 9.89 228 LEU A N 1
ATOM 1735 N N B LEU A 1 205 ? 6.998 30.918 -2.462 0.50 10.40 228 LEU A N 1
ATOM 1736 C CA A LEU A 1 205 ? 8.179 30.487 -1.977 0.50 10.20 228 LEU A CA 1
ATOM 1737 C CA B LEU A 1 205 ? 7.738 29.765 -1.956 0.50 11.03 228 LEU A CA 1
ATOM 1738 C C A LEU A 1 205 ? 7.295 29.250 -2.133 0.50 10.04 228 LEU A C 1
ATOM 1739 C C B LEU A 1 205 ? 6.961 28.452 -2.119 0.50 12.40 228 LEU A C 1
ATOM 1740 O O A LEU A 1 205 ? 7.707 28.245 -2.714 0.50 11.19 228 LEU A O 1
ATOM 1741 O O B LEU A 1 205 ? 7.449 27.511 -2.737 0.50 13.35 228 LEU A O 1
ATOM 1750 N N A LYS A 1 206 ? 6.080 29.310 -1.593 0.50 11.69 229 LYS A N 1
ATOM 1751 N N B LYS A 1 206 ? 5.742 28.399 -1.591 0.50 11.42 229 LYS A N 1
ATOM 1752 C CA A LYS A 1 206 ? 5.274 28.115 -1.531 0.50 12.30 229 LYS A CA 1
ATOM 1753 C CA B LYS A 1 206 ? 5.016 27.133 -1.481 0.50 13.93 229 LYS A CA 1
ATOM 1754 C C A LYS A 1 206 ? 4.647 27.751 -2.869 0.50 13.22 229 LYS A C 1
ATOM 1755 C C B LYS A 1 206 ? 4.407 26.724 -2.803 0.50 12.43 229 LYS A C 1
ATOM 1756 O O A LYS A 1 206 ? 4.359 26.593 -3.114 0.50 11.57 229 LYS A O 1
ATOM 1757 O O B LYS A 1 206 ? 4.208 25.530 -3.041 0.50 12.84 229 LYS A O 1
ATOM 1768 N N A ASN A 1 207 ? 4.455 28.739 -3.737 0.50 10.87 230 ASN A N 1
ATOM 1769 N N B ASN A 1 207 ? 4.100 27.704 -3.650 0.50 14.16 230 ASN A N 1
ATOM 1770 C CA A ASN A 1 207 ? 3.845 28.498 -5.037 0.50 10.74 230 ASN A CA 1
ATOM 1771 C CA B ASN A 1 207 ? 3.532 27.423 -4.963 0.50 14.02 230 ASN A CA 1
ATOM 1772 C C A ASN A 1 207 ? 4.928 28.391 -6.125 0.50 9.52 230 ASN A C 1
ATOM 1773 C C B ASN A 1 207 ? 4.629 27.472 -6.012 0.50 15.48 230 ASN A C 1
ATOM 1774 O O A ASN A 1 207 ? 5.331 27.301 -6.531 0.50 11.08 230 ASN A O 1
ATOM 1775 O O B ASN A 1 207 ? 5.136 26.424 -6.437 0.50 18.30 230 ASN A O 1
ATOM 1784 N N A ASP A 1 208 ? 5.475 29.517 -6.549 0.50 10.46 231 ASP A N 1
ATOM 1785 N N B ASP A 1 208 ? 5.036 28.682 -6.385 0.50 15.39 231 ASP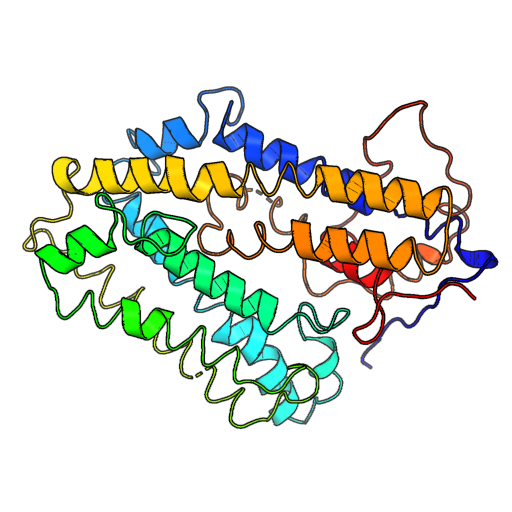 A N 1
ATOM 1786 C CA A ASP A 1 208 ? 6.381 29.521 -7.704 0.50 10.65 231 ASP A CA 1
ATOM 1787 C CA B ASP A 1 208 ? 5.978 28.870 -7.492 0.50 15.96 231 ASP A CA 1
ATOM 1788 C C A ASP A 1 208 ? 7.571 28.561 -7.510 0.50 10.81 231 ASP A C 1
ATOM 1789 C C B ASP A 1 208 ? 7.310 28.145 -7.308 0.50 16.21 231 ASP A C 1
ATOM 1790 O O A ASP A 1 208 ? 7.972 27.840 -8.418 0.50 11.36 231 ASP A O 1
ATOM 1791 O O B ASP A 1 208 ? 7.581 27.233 -8.090 0.50 16.35 231 ASP A O 1
ATOM 1800 N N . LEU A 1 209 ? 8.144 28.538 -6.317 1.00 14.63 232 LEU A N 1
ATOM 1801 C CA . LEU A 1 209 ? 9.416 27.814 -6.102 1.00 14.91 232 LEU A CA 1
ATOM 1802 C C . LEU A 1 209 ? 9.215 26.323 -5.960 1.00 15.40 232 LEU A C 1
ATOM 1803 O O . LEU A 1 209 ? 9.860 25.537 -6.673 1.00 15.34 232 LEU A O 1
ATOM 1808 N N . LYS A 1 210 ? 8.360 25.910 -5.034 1.00 15.55 233 LYS A N 1
ATOM 1809 C CA A LYS A 1 210 ? 8.160 24.479 -4.791 0.50 16.49 233 LYS A CA 1
ATOM 1810 C CA B LYS A 1 210 ? 8.162 24.492 -4.792 0.50 15.55 233 LYS A CA 1
ATOM 1811 C C . LYS A 1 210 ? 7.678 23.753 -6.039 1.00 16.25 233 LYS A C 1
ATOM 1812 O O . LYS A 1 210 ? 8.156 22.666 -6.329 1.00 17.80 233 LYS A O 1
ATOM 1823 N N . SER A 1 211 ? 6.719 24.350 -6.747 1.00 17.48 234 SER A N 1
ATOM 1824 C CA A SER A 1 211 ? 6.153 23.758 -7.970 0.60 17.88 234 SER A CA 1
ATOM 1825 C CA B SER A 1 211 ? 6.173 23.684 -7.928 0.40 17.81 234 SER A CA 1
ATOM 1826 C C . SER A 1 211 ? 7.225 23.564 -9.036 1.00 16.95 234 SER A C 1
ATOM 1827 O O . SER A 1 211 ? 7.273 22.542 -9.731 1.00 19.72 234 SER A O 1
ATOM 1832 N N . TYR A 1 212 ? 8.067 24.574 -9.180 1.00 17.33 235 TYR A N 1
ATOM 1833 C CA . TYR A 1 212 ? 9.114 24.526 -10.193 1.00 17.09 235 TYR A CA 1
ATOM 1834 C C . TYR A 1 212 ? 10.100 23.388 -9.910 1.00 16.29 235 TYR A C 1
ATOM 1835 O O . TYR A 1 212 ? 10.465 22.629 -10.808 1.00 17.66 235 TYR A O 1
ATOM 1844 N N . ILE A 1 213 ? 10.506 23.241 -8.651 1.00 15.88 236 ILE A N 1
ATOM 1845 C CA . ILE A 1 213 ? 11.400 22.144 -8.260 1.00 15.62 236 ILE A CA 1
ATOM 1846 C C . ILE A 1 213 ? 10.734 20.771 -8.439 1.00 15.91 236 ILE A C 1
ATOM 1847 O O . ILE A 1 213 ? 11.346 19.833 -8.968 1.00 16.04 236 ILE A O 1
ATOM 1852 N N . ALA A 1 214 ? 9.475 20.665 -8.013 1.00 16.98 237 ALA A N 1
ATOM 1853 C CA . ALA A 1 214 ? 8.746 19.402 -8.026 1.00 17.32 237 ALA A CA 1
ATOM 1854 C C . ALA A 1 214 ? 8.446 18.879 -9.447 1.00 17.50 237 ALA A C 1
ATOM 1855 O O . ALA A 1 214 ? 8.309 17.676 -9.622 1.00 19.76 237 ALA A O 1
ATOM 1857 N N . ASN A 1 215 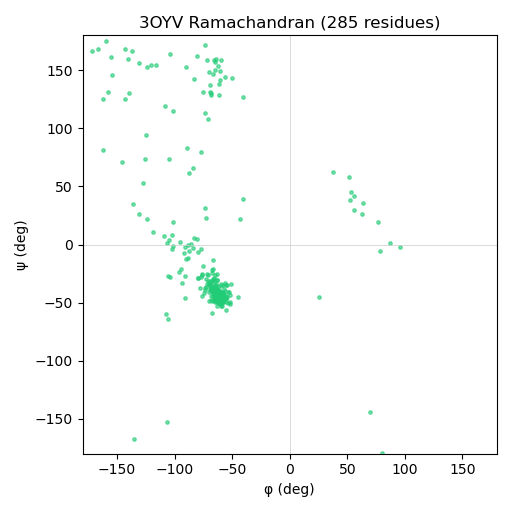? 8.399 19.785 -10.421 1.00 17.46 238 ASN A N 1
ATOM 1858 C CA . ASN A 1 215 ? 8.126 19.405 -11.821 1.00 17.62 238 ASN A CA 1
ATOM 1859 C C . ASN A 1 215 ? 9.333 18.659 -12.415 1.00 16.51 238 ASN A C 1
ATOM 1860 O O . ASN A 1 215 ? 10.361 19.288 -12.681 1.00 18.69 238 ASN A O 1
ATOM 1865 N N . ASN A 1 216 ? 9.186 17.343 -12.623 1.00 18.75 239 ASN A N 1
ATOM 1866 C CA . ASN A 1 216 ? 10.267 16.481 -13.167 1.00 20.86 239 ASN A CA 1
ATOM 1867 C C . ASN A 1 216 ? 10.858 17.048 -14.442 1.00 20.94 239 ASN A C 1
ATOM 1868 O O . ASN A 1 216 ? 12.065 16.954 -14.675 1.00 21.20 239 ASN A O 1
ATOM 1873 N N . SER A 1 217 ? 10.016 17.696 -15.244 1.00 19.86 240 SER A N 1
ATOM 1874 C CA A SER A 1 217 ? 10.442 18.200 -16.538 0.60 19.81 240 SER A CA 1
ATOM 1875 C CA B SER A 1 217 ? 10.434 18.207 -16.548 0.40 20.04 240 SER A CA 1
ATOM 1876 C C . SER A 1 217 ? 11.455 19.322 -16.450 1.00 17.93 240 SER A C 1
ATOM 1877 O O . SER A 1 217 ? 12.103 19.643 -17.427 1.00 20.11 240 SER A O 1
ATOM 1882 N N . ASN A 1 218 ? 11.620 19.917 -15.258 1.00 17.00 241 ASN A N 1
ATOM 1883 C CA . ASN A 1 218 ? 12.630 20.947 -15.112 1.00 15.79 241 ASN A CA 1
ATOM 1884 C C . ASN A 1 218 ? 14.026 20.408 -14.743 1.00 16.04 241 ASN A C 1
ATOM 1885 O O . ASN A 1 218 ? 14.982 21.162 -14.722 1.00 17.62 241 ASN A O 1
ATOM 1890 N N . ASN A 1 219 ? 14.110 19.111 -14.496 1.00 17.18 242 ASN A N 1
ATOM 1891 C CA . ASN A 1 219 ? 15.397 18.430 -14.369 1.00 18.18 242 ASN A CA 1
ATOM 1892 C C . ASN A 1 219 ? 16.281 18.895 -13.208 1.00 15.92 242 ASN A C 1
ATOM 1893 O O . ASN A 1 219 ? 17.495 18.734 -13.250 1.00 17.43 242 ASN A O 1
ATOM 1898 N N . ILE A 1 220 ? 15.664 19.424 -12.150 1.00 15.93 243 ILE A N 1
ATOM 1899 C CA . ILE A 1 220 ? 16.395 19.871 -10.968 1.00 15.44 243 ILE A CA 1
ATOM 1900 C C . ILE A 1 220 ? 15.924 19.218 -9.684 1.00 16.66 243 ILE A C 1
ATOM 1901 O O . ILE A 1 220 ? 16.186 19.746 -8.612 1.00 16.97 243 ILE A O 1
ATOM 1906 N N . ASN A 1 221 ? 15.281 18.062 -9.770 1.00 15.93 244 ASN A N 1
ATOM 1907 C CA . ASN A 1 221 ? 14.815 17.411 -8.557 1.00 16.55 244 ASN A CA 1
ATOM 1908 C C . ASN A 1 221 ? 15.383 16.030 -8.271 1.00 16.79 244 ASN A C 1
ATOM 1909 O O . ASN A 1 221 ? 14.910 15.340 -7.377 1.00 18.08 244 ASN A O 1
ATOM 1914 N N . THR A 1 222 ? 16.408 15.647 -9.024 1.00 15.48 245 THR A N 1
ATOM 1915 C CA . THR A 1 222 ? 17.132 14.423 -8.778 1.00 15.23 245 THR A CA 1
ATOM 1916 C C . THR A 1 222 ? 17.997 14.538 -7.535 1.00 13.35 245 THR A C 1
ATOM 1917 O O . THR A 1 222 ? 18.386 15.632 -7.151 1.00 12.99 245 THR A O 1
ATOM 1921 N N . ASP A 1 223 ? 18.356 13.400 -6.956 1.00 14.65 246 ASP A N 1
ATOM 1922 C CA . ASP A 1 223 ? 19.380 13.419 -5.899 1.00 14.18 246 ASP A CA 1
ATOM 1923 C C . ASP A 1 223 ? 20.707 13.989 -6.415 1.00 12.62 246 ASP A C 1
ATOM 1924 O O . ASP A 1 223 ? 21.429 14.682 -5.686 1.00 14.06 246 ASP A O 1
ATOM 1929 N N . ALA A 1 224 ? 21.056 13.747 -7.679 1.00 12.85 247 ALA A N 1
ATOM 1930 C CA . ALA A 1 224 ? 22.311 14.296 -8.185 1.00 13.59 247 ALA A CA 1
ATOM 1931 C C . ALA A 1 224 ? 22.323 15.823 -8.106 1.00 13.73 247 ALA A C 1
ATOM 1932 O O . ALA A 1 224 ? 23.327 16.441 -7.769 1.00 13.09 247 ALA A O 1
ATOM 1934 N N . VAL A 1 225 ? 21.201 16.441 -8.432 1.00 12.41 248 VAL A N 1
ATOM 1935 C CA . VAL A 1 225 ? 21.115 17.887 -8.334 1.00 12.06 248 VAL A CA 1
ATOM 1936 C C . VAL A 1 225 ? 20.951 18.366 -6.893 1.00 11.48 248 VAL A C 1
ATOM 1937 O O . VAL A 1 225 ? 21.605 19.308 -6.476 1.00 12.06 248 VAL A O 1
ATOM 1941 N N . LEU A 1 226 ? 20.084 17.721 -6.123 1.00 10.80 249 LEU A N 1
ATOM 1942 C CA . LEU A 1 226 ? 19.671 18.286 -4.837 1.00 10.18 249 LEU A CA 1
ATOM 1943 C C . LEU A 1 226 ? 20.454 17.819 -3.610 1.00 10.11 249 LEU A C 1
ATOM 1944 O O . LEU A 1 226 ? 20.478 18.509 -2.605 1.00 11.19 249 LEU A O 1
ATOM 1949 N N . ASN A 1 227 ? 21.128 16.675 -3.705 1.00 10.80 250 ASN A N 1
ATOM 1950 C CA . ASN A 1 227 ? 21.950 16.236 -2.584 1.00 9.84 250 ASN A CA 1
ATOM 1951 C C . ASN A 1 227 ? 22.921 17.311 -2.091 1.00 10.07 250 ASN A C 1
ATOM 1952 O O . ASN A 1 227 ? 23.017 17.523 -0.885 1.00 10.54 250 ASN A O 1
ATOM 1957 N N . PRO A 1 228 ? 23.688 17.953 -2.993 1.00 10.29 251 PRO A N 1
ATOM 1958 C CA . PRO A 1 228 ? 24.645 18.939 -2.480 1.00 10.31 251 PRO A CA 1
ATOM 1959 C C . PRO A 1 228 ? 23.961 20.137 -1.844 1.00 9.93 251 PRO A C 1
ATOM 1960 O O . PRO A 1 228 ? 24.538 20.782 -0.968 1.00 11.37 251 PRO A O 1
ATOM 1964 N N . VAL A 1 229 ? 22.765 20.448 -2.320 1.00 9.74 252 VAL A N 1
ATOM 1965 C CA . VAL A 1 229 ? 21.985 21.539 -1.737 1.00 9.52 252 VAL A CA 1
ATOM 1966 C C . VAL A 1 229 ? 21.614 21.146 -0.275 1.00 9.73 252 VAL A C 1
ATOM 1967 O O . VAL A 1 229 ? 21.761 21.955 0.650 1.00 9.48 252 VAL A O 1
ATOM 1971 N N . VAL A 1 230 ? 21.127 19.922 -0.084 1.00 8.98 253 VAL A N 1
ATOM 1972 C CA . VAL A 1 230 ? 20.736 19.440 1.252 1.00 9.25 253 VAL A CA 1
ATOM 1973 C C . VAL A 1 230 ? 21.950 19.415 2.195 1.00 8.55 253 VAL A C 1
ATOM 1974 O O . VAL A 1 230 ? 21.885 19.874 3.336 1.00 9.74 253 VAL A O 1
ATOM 1978 N N . THR A 1 231 ? 23.064 18.913 1.707 1.00 9.46 254 THR A N 1
ATOM 1979 C CA . THR A 1 231 ? 24.254 18.765 2.521 1.00 9.71 254 THR A CA 1
ATOM 1980 C C . THR A 1 231 ? 24.748 20.123 2.968 1.00 9.47 254 THR A C 1
ATOM 1981 O O . THR A 1 231 ? 25.065 20.333 4.154 1.00 10.39 254 THR A O 1
ATOM 1985 N N . GLN A 1 232 ? 24.827 21.062 2.027 1.00 9.27 255 GLN A N 1
ATOM 1986 C CA . GLN A 1 232 ? 25.262 22.429 2.346 1.00 9.94 255 GLN A CA 1
ATOM 1987 C C . GLN A 1 232 ? 24.330 23.120 3.335 1.00 9.00 255 GLN A C 1
ATOM 1988 O O . GLN A 1 232 ? 24.765 23.830 4.253 1.00 10.58 255 GLN A O 1
ATOM 1994 N N . TYR A 1 233 ? 23.026 22.946 3.119 1.00 9.76 256 TYR A N 1
ATOM 1995 C CA . TYR A 1 233 ? 22.031 23.546 4.004 1.00 8.36 256 TYR A CA 1
ATOM 1996 C C . TYR A 1 233 ? 22.205 23.071 5.442 1.00 9.21 256 TYR A C 1
ATOM 1997 O O . TYR A 1 233 ? 22.213 23.846 6.390 1.00 9.95 256 TYR A O 1
ATOM 2006 N N . VAL A 1 234 ? 22.374 21.777 5.598 1.00 8.83 257 VAL A N 1
ATOM 2007 C CA . VAL A 1 234 ? 22.531 21.207 6.944 1.00 9.44 257 VAL A CA 1
ATOM 2008 C C . VAL A 1 234 ? 23.861 21.646 7.551 1.00 10.07 257 VAL A C 1
ATOM 2009 O O . VAL A 1 234 ? 23.914 22.111 8.705 1.00 10.14 257 VAL A O 1
ATOM 2013 N N . ASP A 1 235 ? 24.944 21.533 6.790 1.00 9.38 258 ASP A N 1
ATOM 2014 C CA . ASP A 1 235 ? 26.282 21.722 7.358 1.00 9.28 258 ASP A CA 1
ATOM 2015 C C . ASP A 1 235 ? 26.671 23.174 7.530 1.00 10.55 258 ASP A C 1
ATOM 2016 O O . ASP A 1 235 ? 27.468 23.453 8.424 1.00 11.70 258 ASP A O 1
ATOM 2021 N N . ALA A 1 236 ? 26.149 24.089 6.689 1.00 9.48 259 ALA A N 1
ATOM 2022 C CA . ALA A 1 236 ? 26.481 25.501 6.723 1.00 9.09 259 ALA A CA 1
ATOM 2023 C C . ALA A 1 236 ? 25.415 26.385 7.350 1.00 10.17 259 ALA A C 1
ATOM 2024 O O . ALA A 1 236 ? 25.721 27.449 7.858 1.00 12.17 259 ALA A O 1
ATOM 2026 N N . VAL A 1 237 ? 24.161 25.974 7.284 1.00 9.05 260 VAL A N 1
ATOM 2027 C CA . VAL A 1 237 ? 23.079 26.792 7.813 1.00 9.11 260 VAL A CA 1
ATOM 2028 C C . VAL A 1 237 ? 22.536 26.249 9.129 1.00 9.25 260 VAL A C 1
ATOM 2029 O O . VAL A 1 237 ? 22.618 26.929 10.167 1.00 10.12 260 VAL A O 1
ATOM 2033 N N . VAL A 1 238 ? 21.960 25.049 9.097 1.00 8.77 261 VAL A N 1
ATOM 2034 C CA . VAL A 1 238 ? 21.208 24.556 10.239 1.00 8.73 261 VAL A CA 1
ATOM 2035 C C . VAL A 1 238 ? 22.136 24.280 11.432 1.00 9.61 261 VAL A C 1
ATOM 2036 O O . VAL A 1 238 ? 21.936 24.829 12.517 1.00 9.40 261 VAL A O 1
ATOM 2040 N N . VAL A 1 239 ? 23.121 23.395 11.257 1.00 10.05 262 VAL A N 1
ATOM 2041 C CA . VAL A 1 239 ? 23.945 22.988 12.416 1.00 9.37 262 VAL A CA 1
ATOM 2042 C C . VAL A 1 239 ? 24.717 24.168 13.010 1.00 9.16 262 VAL A C 1
ATOM 2043 O O . VAL A 1 239 ? 24.718 24.335 14.230 1.00 10.34 262 VAL A O 1
ATOM 2047 N N . PRO A 1 240 ? 25.332 25.011 12.158 1.00 8.96 263 PRO A N 1
ATOM 2048 C CA . PRO A 1 240 ? 26.007 26.190 12.738 1.00 10.12 263 PRO A CA 1
ATOM 2049 C C . PRO A 1 240 ? 25.099 27.146 13.470 1.00 8.28 263 PRO A C 1
ATOM 2050 O O . PRO A 1 240 ? 25.516 27.780 14.447 1.00 10.30 263 PRO A O 1
ATOM 2054 N N . THR A 1 241 ? 23.872 27.325 12.984 1.00 9.21 264 THR A N 1
ATOM 2055 C CA . THR A 1 241 ? 22.938 28.168 13.701 1.00 8.61 264 THR A CA 1
ATOM 2056 C C . THR A 1 241 ? 22.614 27.587 15.081 1.00 8.40 264 THR A C 1
ATOM 2057 O O . THR A 1 241 ? 22.604 28.337 16.082 1.00 10.30 264 THR A O 1
ATOM 2061 N N . TYR A 1 242 ? 22.387 26.277 15.151 1.00 8.69 265 TYR A N 1
ATOM 2062 C CA . TYR A 1 242 ? 22.103 25.676 16.441 1.00 8.82 265 TYR A CA 1
ATOM 2063 C C . TYR A 1 242 ? 23.356 25.643 17.351 1.00 10.35 265 TYR A C 1
ATOM 2064 O O . TYR A 1 242 ? 23.220 25.734 18.570 1.00 10.24 265 TYR A O 1
ATOM 2073 N N . LYS A 1 243 ? 24.545 25.524 16.769 1.00 9.80 266 LYS A N 1
ATOM 2074 C CA A LYS A 1 243 ? 25.780 25.641 17.558 0.60 11.21 266 LYS A CA 1
ATOM 2075 C CA B LYS A 1 243 ? 25.777 25.642 17.546 0.40 11.15 266 LYS A CA 1
ATOM 2076 C C . LYS A 1 243 ? 25.862 27.022 18.191 1.00 10.61 266 LYS A C 1
ATOM 2077 O O . LYS A 1 243 ? 26.164 27.162 19.382 1.00 10.74 266 LYS A O 1
ATOM 2088 N N . SER A 1 244 ? 25.592 28.044 17.407 1.00 9.39 267 SER A N 1
ATOM 2089 C CA A SER A 1 244 ? 25.624 29.435 17.897 0.50 10.03 267 SER A CA 1
ATOM 2090 C CA B SER A 1 244 ? 25.639 29.415 17.924 0.30 10.22 267 SER A CA 1
ATOM 2091 C CA C SER A 1 244 ? 25.650 29.414 17.926 0.20 10.89 267 SER A CA 1
ATOM 2092 C C . SER A 1 244 ? 24.584 29.629 19.000 1.00 9.49 267 SER A C 1
ATOM 2093 O O . SER A 1 244 ? 24.849 30.246 20.022 1.00 10.60 267 SER A O 1
ATOM 2100 N N . LEU A 1 245 ? 23.386 29.083 18.774 1.00 9.70 268 LEU A N 1
ATOM 2101 C CA . LEU A 1 245 ? 22.316 29.174 19.770 1.00 9.73 268 LEU A CA 1
ATOM 2102 C C . LEU A 1 245 ? 22.747 28.530 21.085 1.00 9.17 268 LEU A C 1
ATOM 2103 O O . LEU A 1 245 ? 22.495 29.105 22.168 1.00 10.38 268 LEU A O 1
ATOM 2108 N N . LYS A 1 246 ? 23.327 27.336 21.021 1.00 9.48 269 LYS A N 1
ATOM 2109 C CA . LYS A 1 246 ? 23.810 26.687 22.230 1.00 9.85 269 LYS A CA 1
ATOM 2110 C C . LYS A 1 246 ? 24.854 27.545 22.949 1.00 10.59 269 LYS A C 1
ATOM 2111 O O . LYS A 1 246 ? 24.771 27.760 24.165 1.00 11.08 269 LYS A O 1
ATOM 2117 N N . GLU A 1 247 ? 25.824 28.048 22.201 1.00 10.50 270 GLU A N 1
ATOM 2118 C CA . GLU A 1 247 ? 26.898 28.846 22.828 1.00 11.35 270 GLU A CA 1
ATOM 2119 C C . GLU A 1 247 ? 26.351 30.125 23.461 1.00 10.92 270 GLU A C 1
ATOM 2120 O O . GLU A 1 247 ? 26.729 30.520 24.561 1.00 10.65 270 GLU A O 1
ATOM 2126 N N . LYS A 1 248 ? 25.406 30.752 22.779 1.00 9.92 271 LYS A N 1
ATOM 2127 C CA A LYS A 1 248 ? 24.894 32.030 23.233 0.40 9.54 271 LYS A CA 1
ATOM 2128 C CA B LYS A 1 248 ? 24.889 32.030 23.233 0.40 9.49 271 LYS A CA 1
ATOM 2129 C CA C LYS A 1 248 ? 24.861 32.038 23.221 0.20 9.62 271 LYS A CA 1
ATOM 2130 C C . LYS A 1 248 ? 23.861 31.860 24.366 1.00 10.13 271 LYS A C 1
ATOM 2131 O O . LYS A 1 248 ? 23.742 32.718 25.248 1.00 10.59 271 LYS A O 1
ATOM 2147 N N . ASN A 1 249 ? 23.126 30.746 24.375 1.00 10.11 272 ASN A N 1
ATOM 2148 C CA . ASN A 1 249 ? 22.248 30.438 25.548 1.00 9.42 272 ASN A CA 1
ATOM 2149 C C . ASN A 1 249 ? 23.124 30.095 26.780 1.00 10.47 272 ASN A C 1
ATOM 2150 O O . ASN A 1 249 ? 22.744 30.416 27.929 1.00 11.15 272 ASN A O 1
ATOM 2155 N N . ASP A 1 250 ? 24.297 29.505 26.547 1.00 10.46 273 ASP A N 1
ATOM 2156 C CA . ASP A 1 250 ? 25.260 29.263 27.626 1.00 11.04 273 ASP A CA 1
ATOM 2157 C C . ASP A 1 250 ? 25.717 30.607 28.198 1.00 10.13 273 ASP A C 1
ATOM 2158 O O . ASP A 1 250 ? 25.729 30.819 29.418 1.00 11.78 273 ASP A O 1
ATOM 2163 N N . ALA A 1 251 ? 26.092 31.533 27.317 1.00 9.30 274 ALA A N 1
ATOM 2164 C CA . ALA A 1 251 ? 26.508 32.883 27.718 1.00 10.49 274 ALA A CA 1
ATOM 2165 C C . ALA A 1 251 ? 25.410 33.632 28.470 1.00 10.45 274 ALA A C 1
ATOM 2166 O O . ALA A 1 251 ? 25.674 34.307 29.470 1.00 10.65 274 ALA A O 1
ATOM 2168 N N . LEU A 1 252 ? 24.184 33.492 27.979 1.00 9.69 275 LEU A N 1
ATOM 2169 C CA . LEU A 1 252 ? 23.033 34.086 28.612 1.00 10.65 275 LEU A CA 1
ATOM 2170 C C . LEU A 1 252 ? 22.839 33.575 30.042 1.00 9.95 275 LEU A C 1
ATOM 2171 O O . LEU A 1 252 ? 22.537 34.330 30.963 1.00 9.58 275 LEU A O 1
ATOM 2176 N N . TYR A 1 253 ? 22.995 32.271 30.230 1.00 10.61 276 TYR A N 1
ATOM 2177 C CA . TYR A 1 253 ? 22.894 31.655 31.561 1.00 9.55 276 TYR A CA 1
ATOM 2178 C C . TYR A 1 253 ? 23.933 32.320 32.497 1.00 9.41 276 TYR A C 1
ATOM 2179 O O . TYR A 1 253 ? 23.599 32.705 33.605 1.00 10.08 276 TYR A O 1
ATOM 2188 N N . ASN A 1 254 ? 25.185 32.459 32.053 1.00 9.81 277 ASN A N 1
ATOM 2189 C CA . ASN A 1 254 ? 26.198 33.066 32.897 1.00 11.53 277 ASN A CA 1
ATOM 2190 C C . ASN A 1 254 ? 25.857 34.507 33.252 1.00 10.34 277 ASN A C 1
ATOM 2191 O O . ASN A 1 254 ? 26.021 34.929 34.385 1.00 11.03 277 ASN A O 1
ATOM 2196 N N . ALA A 1 255 ? 25.347 35.253 32.269 1.00 9.18 278 ALA A N 1
ATOM 2197 C CA . ALA A 1 255 ? 24.978 36.628 32.498 1.00 9.56 278 ALA A CA 1
ATOM 2198 C C . ALA A 1 255 ? 23.853 36.743 33.535 1.00 9.75 278 ALA A C 1
ATOM 2199 O O . ALA A 1 255 ? 23.836 37.683 34.367 1.00 9.69 278 ALA A O 1
ATOM 2201 N N . VAL A 1 256 ? 22.891 35.821 33.473 1.00 9.42 279 VAL A N 1
ATOM 2202 C CA . VAL A 1 256 ? 21.814 35.791 34.442 1.00 10.47 279 VAL A CA 1
ATOM 2203 C C . VAL A 1 256 ? 22.325 35.436 35.844 1.00 10.41 279 VAL A C 1
ATOM 2204 O O . VAL A 1 256 ? 21.894 36.035 36.808 1.00 11.79 279 VAL A O 1
ATOM 2208 N N . ILE A 1 257 ? 23.248 34.480 35.939 1.00 10.35 280 ILE A N 1
ATOM 2209 C CA . ILE A 1 257 ? 23.826 34.117 37.256 1.00 11.10 280 ILE A CA 1
ATOM 2210 C C . ILE A 1 257 ? 24.558 35.355 37.854 1.00 9.99 280 ILE A C 1
ATOM 2211 O O . ILE A 1 257 ? 24.402 35.661 39.040 1.00 12.03 280 ILE A O 1
ATOM 2216 N N . VAL A 1 258 ? 25.312 36.096 37.041 1.00 10.36 281 VAL A N 1
ATOM 2217 C CA . VAL A 1 258 ? 26.046 37.259 37.569 1.00 10.13 281 VAL A CA 1
ATOM 2218 C C . VAL A 1 258 ? 25.071 38.330 38.049 1.00 11.91 281 VAL A C 1
ATOM 2219 O O . VAL A 1 258 ? 25.276 38.921 39.114 1.00 12.59 281 VAL A O 1
ATOM 2223 N N . LEU A 1 259 ? 23.976 38.527 37.300 1.00 11.69 282 LEU A N 1
ATOM 2224 C CA . LEU A 1 259 ? 22.933 39.465 37.686 1.00 11.90 282 LEU A CA 1
ATOM 2225 C C . LEU A 1 259 ? 22.323 39.070 39.034 1.00 12.65 282 LEU A C 1
ATOM 2226 O O . LEU A 1 259 ? 22.110 39.954 39.897 1.00 16.17 282 LEU A O 1
ATOM 2231 N N . ALA A 1 260 ? 22.051 37.775 39.215 1.00 13.30 283 ALA A N 1
ATOM 2232 C CA . ALA A 1 260 ? 21.496 37.275 40.465 1.00 14.53 283 ALA A CA 1
ATOM 2233 C C . ALA A 1 260 ? 22.493 37.473 41.621 1.00 15.56 283 ALA A C 1
ATOM 2234 O O . ALA A 1 260 ? 22.098 37.855 42.740 1.00 18.37 283 ALA A O 1
ATOM 2236 N N . ASP A 1 261 ? 23.771 37.269 41.349 1.00 15.25 284 ASP A N 1
ATOM 2237 C CA . ASP A 1 261 ? 24.794 37.315 42.397 1.00 15.73 284 ASP A CA 1
ATOM 2238 C C . ASP A 1 261 ? 25.198 38.740 42.771 1.00 15.47 284 ASP A C 1
ATOM 2239 O O . ASP A 1 261 ? 25.625 38.976 43.904 1.00 18.50 284 ASP A O 1
ATOM 2244 N N . ASN A 1 262 ? 25.100 39.671 41.834 1.00 13.39 285 ASN A N 1
ATOM 2245 C CA . ASN A 1 262 ? 25.535 41.041 42.025 1.00 14.85 285 ASN A CA 1
ATOM 2246 C C . ASN A 1 262 ? 24.591 41.973 41.247 1.00 14.16 285 ASN A C 1
ATOM 2247 O O . ASN A 1 262 ? 24.921 42.538 40.205 1.00 15.50 285 ASN A O 1
ATOM 2252 N N . PRO A 1 263 ? 23.365 42.100 41.750 1.00 14.61 286 PRO A N 1
ATOM 2253 C CA . PRO A 1 263 ? 22.385 42.850 40.990 1.00 15.19 286 PRO A CA 1
ATOM 2254 C C . PRO A 1 263 ? 22.682 44.342 40.928 1.00 15.41 286 PRO A C 1
ATOM 2255 O O . PRO A 1 263 ? 23.095 44.932 41.930 1.00 18.08 286 PRO A O 1
ATOM 2259 N N . SER A 1 264 ? 22.509 44.930 39.753 1.00 16.46 287 SER A N 1
ATOM 2260 C CA . SER A 1 264 ? 22.723 46.357 39.488 1.00 16.46 287 SER A CA 1
ATOM 2261 C C . SER A 1 264 ? 22.123 46.710 38.141 1.00 15.48 287 SER A C 1
ATOM 2262 O O . SER A 1 264 ? 21.795 45.803 37.348 1.00 14.68 287 SER A O 1
ATOM 2265 N N . ASN A 1 265 ? 22.011 48.005 37.860 1.00 15.87 288 ASN A N 1
ATOM 2266 C CA . ASN A 1 265 ? 21.569 48.453 36.546 1.00 15.75 288 ASN A CA 1
ATOM 2267 C C . ASN A 1 265 ? 22.482 47.920 35.456 1.00 15.31 288 ASN A C 1
ATOM 2268 O O . ASN A 1 265 ? 22.023 47.479 34.413 1.00 14.67 288 ASN A O 1
ATOM 2273 N N . SER A 1 266 ? 23.773 47.940 35.717 1.00 15.68 289 SER A N 1
ATOM 2274 C CA A SER A 1 266 ? 24.750 47.471 34.741 0.60 16.65 289 SER A CA 1
ATOM 2275 C CA B SER A 1 266 ? 24.737 47.481 34.730 0.40 15.72 289 SER A CA 1
ATOM 2276 C C . SER A 1 266 ? 24.581 45.983 34.478 1.00 14.57 289 SER A C 1
ATOM 2277 O O . SER A 1 266 ? 24.707 45.529 33.348 1.00 15.68 289 SER A O 1
ATOM 2282 N N . ALA A 1 267 ? 24.320 45.213 35.527 1.00 12.41 290 ALA A N 1
ATOM 2283 C CA . ALA A 1 267 ? 24.100 43.777 35.386 1.00 11.22 290 ALA A CA 1
ATOM 2284 C C . ALA A 1 267 ? 22.846 43.446 34.572 1.00 11.23 290 ALA A C 1
ATOM 2285 O O . ALA A 1 267 ? 22.854 42.498 33.777 1.00 11.76 290 ALA A O 1
ATOM 2287 N N . PHE A 1 268 ? 21.794 44.223 34.763 1.00 12.09 291 PHE A N 1
ATOM 2288 C CA . PHE A 1 268 ? 20.595 44.077 33.931 1.00 10.25 291 PHE A CA 1
ATOM 2289 C C . PHE A 1 268 ? 20.943 44.340 32.469 1.00 10.34 291 PHE A C 1
ATOM 2290 O O . PHE A 1 268 ? 20.532 43.621 31.582 1.00 11.35 291 PHE A O 1
ATOM 2298 N N . GLU A 1 269 ? 21.640 45.455 32.225 1.00 11.10 292 GLU A N 1
ATOM 2299 C CA . GLU A 1 269 ? 22.056 45.795 30.854 1.00 11.76 292 GLU A CA 1
ATOM 2300 C C . GLU A 1 269 ? 22.869 44.669 30.208 1.00 11.94 292 GLU A C 1
ATOM 2301 O O . GLU A 1 269 ? 22.659 44.326 29.055 1.00 10.22 292 GLU A O 1
ATOM 2307 N N . THR A 1 270 ? 23.801 44.111 30.962 1.00 10.79 293 THR A N 1
ATOM 2308 C CA . THR A 1 270 ? 24.626 43.016 30.481 1.00 10.07 293 THR A CA 1
ATOM 2309 C C . THR A 1 270 ? 23.800 41.770 30.134 1.00 10.88 293 THR A C 1
ATOM 2310 O O . THR A 1 270 ? 24.042 41.128 29.118 1.00 10.74 293 THR A O 1
ATOM 2314 N N . ALA A 1 271 ? 22.836 41.420 30.986 1.00 9.35 294 ALA A N 1
ATOM 2315 C CA . ALA A 1 271 ? 21.960 40.292 30.724 1.00 9.44 294 ALA A CA 1
ATOM 2316 C C . ALA A 1 271 ? 21.046 40.573 29.518 1.00 8.84 294 ALA A C 1
ATOM 2317 O O . ALA A 1 271 ? 20.860 39.685 28.687 1.00 9.00 294 ALA A O 1
ATOM 2319 N N . CYS A 1 272 ? 20.582 41.806 29.372 1.00 9.32 295 CYS A N 1
ATOM 2320 C CA . CYS A 1 272 ? 19.812 42.165 28.190 1.00 8.70 295 CYS A CA 1
ATOM 2321 C C . CYS A 1 272 ? 20.661 42.037 26.925 1.00 9.61 295 CYS A C 1
ATOM 2322 O O . CYS A 1 272 ? 20.198 41.536 25.888 1.00 10.12 295 CYS A O 1
ATOM 2325 N N . ASP A 1 273 ? 21.908 42.520 26.978 1.00 9.01 296 ASP A N 1
ATOM 2326 C CA . ASP A 1 273 ? 22.800 42.324 25.829 1.00 10.85 296 ASP A CA 1
ATOM 2327 C C . ASP A 1 273 ? 22.900 40.841 25.457 1.00 9.59 296 ASP A C 1
ATOM 2328 O O . ASP A 1 273 ? 22.864 40.496 24.295 1.00 9.98 296 ASP A O 1
ATOM 2333 N N . ALA A 1 274 ? 23.064 39.996 26.471 1.00 8.85 297 ALA A N 1
ATOM 2334 C CA . ALA A 1 274 ? 23.152 38.580 26.245 1.00 8.56 297 ALA A CA 1
ATOM 2335 C C . ALA A 1 274 ? 21.868 37.992 25.674 1.00 8.73 297 ALA A C 1
ATOM 2336 O O . ALA A 1 274 ? 21.928 37.053 24.870 1.00 9.49 297 ALA A O 1
ATOM 2338 N N . TRP A 1 275 ? 20.728 38.545 26.075 1.00 8.71 298 TRP A N 1
ATOM 2339 C CA . TRP A 1 275 ? 19.431 38.091 25.546 1.00 8.53 298 TRP A CA 1
ATOM 2340 C C . TRP A 1 275 ? 19.343 38.392 24.046 1.00 8.57 298 TRP A C 1
ATOM 2341 O O . TRP A 1 275 ? 19.011 37.507 23.251 1.00 9.15 298 TRP A O 1
ATOM 2352 N N . ILE A 1 276 ? 19.658 39.625 23.646 1.00 9.45 299 ILE A N 1
ATOM 2353 C CA . ILE A 1 276 ? 19.636 39.954 22.222 1.00 9.82 299 ILE A CA 1
ATOM 2354 C C . ILE A 1 276 ? 20.588 39.045 21.446 1.00 9.81 299 ILE A C 1
ATOM 2355 O O . ILE A 1 276 ? 20.268 38.565 20.353 1.00 10.12 299 ILE A O 1
ATOM 2360 N N . THR A 1 277 ? 21.774 38.853 21.993 1.00 9.89 300 THR A N 1
ATOM 2361 C CA . THR A 1 277 ? 22.812 38.048 21.330 1.00 9.49 300 THR A CA 1
ATOM 2362 C C . THR A 1 277 ? 22.310 36.633 21.103 1.00 9.35 300 THR A C 1
ATOM 2363 O O . THR A 1 277 ? 22.485 36.063 20.009 1.00 11.16 300 THR A O 1
ATOM 2367 N N . ALA A 1 278 ? 21.698 36.043 22.125 1.00 9.11 301 ALA A N 1
ATOM 2368 C CA . ALA A 1 278 ? 21.181 34.674 22.038 1.00 8.75 301 ALA A CA 1
ATOM 2369 C C . ALA A 1 278 ? 19.944 34.595 21.108 1.00 10.01 301 ALA A C 1
ATOM 2370 O O . ALA A 1 278 ? 19.738 33.609 20.423 1.00 9.84 301 ALA A O 1
ATOM 2372 N N . ARG A 1 279 ? 19.149 35.653 21.093 1.00 9.45 302 ARG A N 1
ATOM 2373 C CA . ARG A 1 279 ? 17.967 35.694 20.238 1.00 8.39 302 ARG A CA 1
ATOM 2374 C C . ARG A 1 279 ? 18.300 35.629 18.763 1.00 10.06 302 ARG A C 1
ATOM 2375 O O . ARG A 1 279 ? 17.506 35.118 17.991 1.00 10.16 302 ARG A O 1
ATOM 2383 N N . GLU A 1 280 ? 19.455 36.153 18.367 1.00 9.43 303 GLU A N 1
ATOM 2384 C CA A GLU A 1 280 ? 19.746 36.227 16.939 0.60 8.42 303 GLU A CA 1
ATOM 2385 C CA B GLU A 1 280 ? 19.778 36.234 16.944 0.40 9.36 303 GLU A CA 1
ATOM 2386 C C . GLU A 1 280 ? 19.786 34.864 16.241 1.00 8.64 303 GLU A C 1
ATOM 2387 O O . GLU A 1 280 ? 19.066 34.691 15.256 1.00 9.68 303 GLU A O 1
ATOM 2398 N N . PRO A 1 281 ? 20.579 33.882 16.739 1.00 8.49 304 PRO A N 1
ATOM 2399 C CA . PRO A 1 281 ? 20.536 32.595 16.070 1.00 8.55 304 PRO A CA 1
ATOM 2400 C C . PRO A 1 281 ? 19.165 31.924 16.213 1.00 8.69 304 PRO A C 1
ATOM 2401 O O . PRO A 1 281 ? 18.722 31.227 15.278 1.00 9.36 304 PRO A O 1
ATOM 2405 N N . TRP A 1 282 ? 18.471 32.134 17.331 1.00 9.04 305 TRP A N 1
ATOM 2406 C CA . TRP A 1 282 ? 17.118 31.588 17.459 1.00 9.21 305 TRP A CA 1
ATOM 2407 C C . TRP A 1 282 ? 16.195 32.126 16.359 1.00 9.35 305 TRP A C 1
ATOM 2408 O O . TRP A 1 282 ? 15.559 31.386 15.615 1.00 8.93 305 TRP A O 1
ATOM 2419 N N . GLU A 1 283 ? 16.196 33.448 16.223 1.00 9.28 306 GLU A N 1
ATOM 2420 C CA . GLU A 1 283 ? 15.2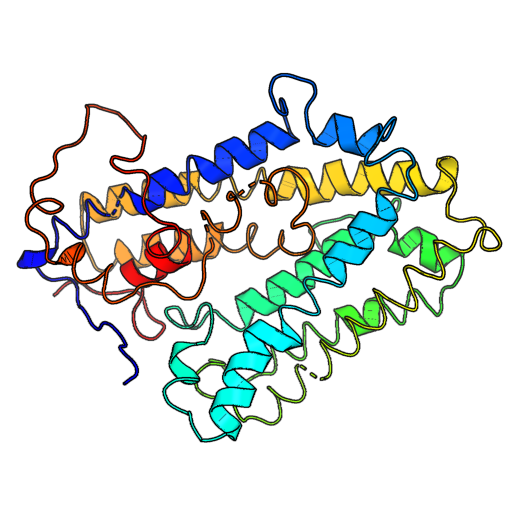91 34.097 15.266 1.00 9.30 306 GLU A CA 1
ATOM 2421 C C . GLU A 1 283 ? 15.689 33.710 13.831 1.00 9.60 306 GLU A C 1
ATOM 2422 O O . GLU A 1 283 ? 14.822 33.511 12.959 1.00 10.41 306 GLU A O 1
ATOM 2428 N N . LYS A 1 284 ? 16.996 33.587 13.599 1.00 9.23 307 LYS A N 1
ATOM 2429 C CA A LYS A 1 284 ? 17.493 33.163 12.292 0.70 10.74 307 LYS A CA 1
ATOM 2430 C CA B LYS A 1 284 ? 17.570 33.157 12.315 0.30 10.16 307 LYS A CA 1
ATOM 2431 C C . LYS A 1 284 ? 17.377 31.665 12.042 1.00 9.66 307 LYS A C 1
ATOM 2432 O O . LYS A 1 284 ? 17.776 31.169 10.977 1.00 9.38 307 LYS A O 1
ATOM 2443 N N . SER A 1 285 ? 16.778 30.922 12.982 1.00 9.29 308 SER A N 1
ATOM 2444 C CA . SER A 1 285 ? 16.479 29.512 12.792 1.00 9.09 308 SER A CA 1
ATOM 2445 C C . SER A 1 285 ? 15.030 29.277 12.468 1.00 9.02 308 SER A C 1
ATOM 2446 O O . SER A 1 285 ? 14.673 28.135 12.226 1.00 10.07 308 SER A O 1
ATOM 2449 N N . GLU A 1 286 ? 14.180 30.301 12.455 1.00 9.13 309 GLU A N 1
ATOM 2450 C CA A GLU A 1 286 ? 12.739 30.042 12.390 0.60 9.74 309 GLU A CA 1
ATOM 2451 C CA B GLU A 1 286 ? 12.738 30.054 12.391 0.40 10.29 309 GLU A CA 1
ATOM 2452 C C . GLU A 1 286 ? 12.202 29.649 11.018 1.00 11.09 309 GLU A C 1
ATOM 2453 O O . GLU A 1 286 ? 11.049 29.274 10.927 1.00 11.19 309 GLU A O 1
ATOM 2464 N N . ALA A 1 287 ? 13.036 29.673 9.968 1.00 10.60 310 ALA A N 1
ATOM 2465 C CA . ALA A 1 287 ? 12.681 29.054 8.685 1.00 10.48 310 ALA A CA 1
ATOM 2466 C C . ALA A 1 287 ? 12.881 27.542 8.667 1.00 10.52 310 ALA A C 1
ATOM 2467 O O . ALA A 1 287 ? 12.515 26.897 7.693 1.00 11.14 310 ALA A O 1
ATOM 2469 N N . PHE A 1 288 ? 13.458 26.966 9.735 1.00 9.50 311 PHE A N 1
ATOM 2470 C CA . PHE A 1 288 ? 13.643 25.534 9.836 1.00 9.81 311 PHE A CA 1
ATOM 2471 C C . PHE A 1 288 ? 13.082 24.991 11.141 1.00 9.83 311 PHE A C 1
ATOM 2472 O O . PHE A 1 288 ? 13.765 24.270 11.881 1.00 10.33 311 PHE A O 1
ATOM 2480 N N . LEU A 1 289 ? 11.811 25.307 11.406 1.00 9.91 312 LEU A N 1
ATOM 2481 C CA . LEU A 1 289 ? 11.098 24.749 12.560 1.00 11.27 312 LEU A CA 1
ATOM 2482 C C . LEU A 1 289 ? 10.533 23.371 12.207 1.00 11.82 312 LEU A C 1
ATOM 2483 O O . LEU A 1 289 ? 9.313 23.167 12.103 1.00 13.76 312 LEU A O 1
ATOM 2488 N N . PHE A 1 290 ? 11.444 22.428 11.976 1.00 10.80 313 PHE A N 1
ATOM 2489 C CA . PHE A 1 290 ? 11.110 21.046 11.722 1.00 11.51 313 PHE A CA 1
ATOM 2490 C C . PHE A 1 290 ? 12.141 20.147 12.360 1.00 11.88 313 PHE A C 1
ATOM 2491 O O . PHE A 1 290 ? 13.182 20.605 12.811 1.00 12.50 313 PHE A O 1
ATOM 2499 N N . GLY A 1 291 ? 11.842 18.855 12.429 1.00 13.13 314 GLY A N 1
ATOM 2500 C CA . GLY A 1 291 ? 12.733 17.921 13.078 1.00 12.72 314 GLY A CA 1
ATOM 2501 C C . GLY A 1 291 ? 12.734 18.170 14.572 1.00 12.50 314 GLY A C 1
ATOM 2502 O O . GLY A 1 291 ? 11.693 18.517 15.144 1.00 12.99 314 GLY A O 1
ATOM 2503 N N . PRO A 1 292 ? 13.890 18.001 15.217 1.00 12.11 315 PRO A N 1
ATOM 2504 C CA . PRO A 1 292 ? 13.958 18.110 16.681 1.00 12.64 315 PRO A CA 1
ATOM 2505 C C . PRO A 1 292 ? 13.239 19.275 17.321 1.00 12.36 315 PRO A C 1
ATOM 2506 O O . PRO A 1 292 ? 12.515 19.089 18.306 1.00 13.56 315 PRO A O 1
ATOM 2510 N N . VAL A 1 293 ? 13.381 20.471 16.780 1.00 11.83 316 VAL A N 1
ATOM 2511 C CA . VAL A 1 293 ? 12.770 21.635 17.443 1.00 11.54 316 VAL A CA 1
ATOM 2512 C C . VAL A 1 293 ? 11.232 21.564 17.390 1.00 11.82 316 VAL A C 1
ATOM 2513 O O . VAL A 1 293 ? 10.563 22.185 18.202 1.00 13.91 316 VAL A O 1
ATOM 2517 N N . ASP A 1 294 ? 10.694 20.798 16.434 1.00 13.25 317 ASP A N 1
ATOM 2518 C CA . ASP A 1 294 ? 9.253 20.690 16.218 1.00 14.78 317 ASP A CA 1
ATOM 2519 C C . ASP A 1 294 ? 8.696 19.406 16.819 1.00 16.32 317 ASP A C 1
ATOM 2520 O O . ASP A 1 294 ? 7.607 18.961 16.422 1.00 20.35 317 ASP A O 1
ATOM 2525 N N . GLU A 1 295 ? 9.439 18.803 17.755 1.00 14.75 318 GLU A N 1
ATOM 2526 C CA . GLU A 1 295 ? 9.058 17.562 18.440 1.00 16.45 318 GLU A CA 1
ATOM 2527 C C . GLU A 1 295 ? 9.090 17.761 19.948 1.00 16.54 318 GLU A C 1
ATOM 2528 O O . GLU A 1 295 ? 9.839 18.599 20.486 1.00 16.41 318 GLU A O 1
ATOM 2547 N N . GLY A 1 297 ? 7.397 19.175 22.060 1.00 17.46 320 GLY A N 1
ATOM 2548 C CA . GLY A 1 297 ? 7.129 20.520 22.578 1.00 15.66 320 GLY A CA 1
ATOM 2549 C C . GLY A 1 297 ? 8.363 21.399 22.768 1.00 15.16 320 GLY A C 1
ATOM 2550 O O . GLY A 1 297 ? 8.311 22.397 23.481 1.00 15.89 320 GLY A O 1
ATOM 2551 N N . LEU A 1 298 ? 9.450 21.088 22.073 1.00 14.85 321 LEU A N 1
ATOM 2552 C CA . LEU A 1 298 ? 10.680 21.859 22.252 1.00 13.40 321 LEU A CA 1
ATOM 2553 C C . LEU A 1 298 ? 10.513 23.343 21.912 1.00 12.89 321 LEU A C 1
ATOM 2554 O O . LEU A 1 298 ? 10.966 24.204 22.677 1.00 13.37 321 LEU A O 1
ATOM 2559 N N . ASP A 1 299 ? 9.893 23.638 20.771 1.00 13.44 322 ASP A N 1
ATOM 2560 C CA . ASP A 1 299 ? 9.707 25.031 20.356 1.00 12.61 322 ASP A CA 1
ATOM 2561 C C . ASP A 1 299 ? 8.886 25.800 21.409 1.00 12.09 322 ASP A C 1
ATOM 2562 O O . ASP A 1 299 ? 9.341 26.825 21.910 1.00 13.10 322 ASP A O 1
ATOM 2567 N N . PRO A 1 300 ? 7.711 25.292 21.805 1.00 12.76 323 PRO A N 1
ATOM 2568 C CA . PRO A 1 300 ? 6.997 26.031 22.840 1.00 13.86 323 PRO A CA 1
ATOM 2569 C C . PRO A 1 300 ? 7.680 26.059 24.222 1.00 11.92 323 PRO A C 1
ATOM 2570 O O . PRO A 1 300 ? 7.411 26.965 25.027 1.00 12.33 323 PRO A O 1
ATOM 2574 N N . ASN A 1 301 ? 8.566 25.110 24.466 1.00 11.61 324 ASN A N 1
ATOM 2575 C CA . ASN A 1 301 ? 9.385 25.170 25.692 1.00 11.12 324 ASN A CA 1
ATOM 2576 C C . ASN A 1 301 ? 10.462 26.249 25.645 1.00 11.60 324 ASN A C 1
ATOM 2577 O O . ASN A 1 301 ? 10.916 26.703 26.690 1.00 12.21 324 ASN A O 1
ATOM 2595 N N . ASP A 1 303 ? 10.148 29.135 23.404 1.00 10.47 326 ASP A N 1
ATOM 2596 C CA . ASP A 1 303 ? 9.740 30.378 22.756 1.00 10.54 326 ASP A CA 1
ATOM 2597 C C . ASP A 1 303 ? 8.241 30.617 22.700 1.00 11.10 326 ASP A C 1
ATOM 2598 O O . ASP A 1 303 ? 7.744 31.149 21.721 1.00 11.49 326 ASP A O 1
ATOM 2603 N N . SER A 1 304 ? 7.499 30.275 23.753 1.00 10.94 327 SER A N 1
ATOM 2604 C CA . SER A 1 304 ? 6.084 30.538 23.717 1.00 10.61 327 SER A CA 1
ATOM 2605 C C . SER A 1 304 ? 5.791 32.011 23.723 1.00 10.92 327 SER A C 1
ATOM 2606 O O . SER A 1 304 ? 6.488 32.806 24.360 1.00 11.06 327 SER A O 1
ATOM 2609 N N . TRP A 1 305 ? 4.712 32.363 23.033 1.00 12.40 328 TRP A N 1
ATOM 2610 C CA . TRP A 1 305 ? 4.143 33.706 23.054 1.00 12.45 328 TRP A CA 1
ATOM 2611 C C . TRP A 1 305 ? 2.685 33.565 22.628 1.00 14.41 328 TRP A C 1
ATOM 2612 O O . TRP A 1 305 ? 2.425 32.916 21.633 1.00 15.63 328 TRP A O 1
ATOM 2623 N N . PRO A 1 306 ? 1.737 34.152 23.369 1.00 13.85 329 PRO A N 1
ATOM 2624 C CA . PRO A 1 306 ? 1.838 34.965 24.574 1.00 14.06 329 PRO A CA 1
ATOM 2625 C C . PRO A 1 306 ? 2.177 34.152 25.817 1.00 13.63 329 PRO A C 1
ATOM 2626 O O . PRO A 1 306 ? 2.212 32.939 25.766 1.00 13.83 329 PRO A O 1
ATOM 2630 N N . LEU A 1 307 ? 2.440 34.861 26.899 1.00 13.88 330 LEU A N 1
ATOM 2631 C CA . LEU A 1 307 ? 2.765 34.283 28.186 1.00 13.06 330 LEU A CA 1
ATOM 2632 C C . LEU A 1 307 ? 1.559 34.372 29.119 1.00 15.90 330 LEU A C 1
ATOM 2633 O O . LEU A 1 307 ? 0.658 35.173 28.897 1.00 16.64 330 LEU A O 1
ATOM 2638 N N . ASP A 1 308 ? 1.606 33.592 30.199 1.00 17.29 331 ASP A N 1
ATOM 2639 C CA . ASP A 1 308 ? 0.689 33.779 31.330 1.00 17.93 331 ASP A CA 1
ATOM 2640 C C . ASP A 1 308 ? 1.391 34.782 32.253 1.00 17.24 331 ASP A C 1
ATOM 2641 O O . ASP A 1 308 ? 2.092 34.411 33.201 1.00 18.13 331 ASP A O 1
ATOM 2646 N N . GLN A 1 309 ? 1.242 36.058 31.938 1.00 17.43 332 GLN A N 1
ATOM 2647 C CA . GLN A 1 309 ? 1.993 37.101 32.613 1.00 18.28 332 GLN A CA 1
ATOM 2648 C C . GLN A 1 309 ? 1.584 37.220 34.086 1.00 18.17 332 GLN A C 1
ATOM 2649 O O . GLN A 1 309 ? 2.432 37.405 34.972 1.00 18.18 332 GLN A O 1
ATOM 2655 N N . ASN A 1 310 ? 0.298 37.059 34.368 1.00 18.38 333 ASN A N 1
ATOM 2656 C CA A ASN A 1 310 ? -0.120 37.113 35.759 0.60 17.08 333 ASN A CA 1
ATOM 2657 C CA B ASN A 1 310 ? -0.213 37.033 35.740 0.40 18.46 333 ASN A CA 1
ATOM 2658 C C . ASN A 1 310 ? 0.495 35.956 36.572 1.00 16.48 333 ASN A C 1
ATOM 2659 O O . ASN A 1 310 ? 0.849 36.165 37.752 1.00 17.39 333 ASN A O 1
ATOM 2668 N N . ALA A 1 311 ? 0.672 34.781 35.968 1.00 15.52 334 ALA A N 1
ATOM 2669 C CA . ALA A 1 311 ? 1.355 33.677 36.637 1.00 15.09 334 ALA A CA 1
ATOM 2670 C C . ALA A 1 311 ? 2.811 33.994 36.945 1.00 14.95 334 ALA A C 1
ATOM 2671 O O . ALA A 1 311 ? 3.326 33.591 38.002 1.00 15.35 334 ALA A O 1
ATOM 2673 N N . ILE A 1 312 ? 3.468 34.734 36.045 1.00 13.40 335 ILE A N 1
ATOM 2674 C CA . ILE A 1 312 ? 4.852 35.162 36.327 1.00 13.73 335 ILE A CA 1
ATOM 2675 C C . ILE A 1 312 ? 4.889 36.098 37.525 1.00 13.63 335 ILE A C 1
ATOM 2676 O O . ILE A 1 312 ? 5.735 35.950 38.396 1.00 12.97 335 ILE A O 1
ATOM 2681 N N . VAL A 1 313 ? 3.985 37.068 37.573 1.00 14.26 336 VAL A N 1
ATOM 2682 C CA . VAL A 1 313 ? 3.906 37.975 38.710 1.00 15.05 336 VAL A CA 1
ATOM 2683 C C . VAL A 1 313 ? 3.645 37.208 40.020 1.00 15.87 336 VAL A C 1
ATOM 2684 O O . VAL A 1 313 ? 4.283 37.495 41.035 1.00 15.08 336 VAL A O 1
ATOM 2688 N N . GLN A 1 314 ? 2.759 36.213 39.986 1.00 15.23 337 GLN A N 1
ATOM 2689 C CA A GLN A 1 314 ? 2.491 35.385 41.177 0.60 15.56 337 GLN A CA 1
ATOM 2690 C CA B GLN A 1 314 ? 2.489 35.382 41.169 0.40 16.12 337 GLN A CA 1
ATOM 2691 C C . GLN A 1 314 ? 3.757 34.643 41.617 1.00 15.66 337 GLN A C 1
ATOM 2692 O O . GLN A 1 314 ? 4.079 34.588 42.814 1.00 16.04 337 GLN A O 1
ATOM 2703 N N . ILE A 1 315 ? 4.499 34.094 40.663 1.00 13.84 338 ILE A N 1
ATOM 2704 C CA . ILE A 1 315 ? 5.814 33.470 40.952 1.00 13.77 338 ILE A CA 1
ATOM 2705 C C . ILE A 1 315 ? 6.769 34.461 41.631 1.00 13.58 338 ILE A C 1
ATOM 2706 O O . ILE A 1 315 ? 7.424 34.149 42.644 1.00 13.88 338 ILE A O 1
ATOM 2711 N N . LEU A 1 316 ? 6.847 35.679 41.088 1.00 12.20 339 LEU A N 1
ATOM 2712 C CA . LEU A 1 316 ? 7.774 36.661 41.610 1.00 12.36 339 LEU A CA 1
ATOM 2713 C C . LEU A 1 316 ? 7.397 37.111 43.013 1.00 13.01 339 LEU A C 1
ATOM 2714 O O . LEU A 1 316 ? 8.270 37.494 43.789 1.00 13.55 339 LEU A O 1
ATOM 2719 N N . ASN A 1 317 ? 6.107 37.083 43.323 1.00 14.23 340 ASN A N 1
ATOM 2720 C CA . ASN A 1 317 ? 5.608 37.410 44.655 1.00 14.11 340 ASN A CA 1
ATOM 2721 C C . ASN A 1 317 ? 5.535 36.238 45.620 1.00 15.14 340 ASN A C 1
ATOM 2722 O O . ASN A 1 317 ? 5.162 36.421 46.791 1.00 17.35 340 ASN A O 1
ATOM 2727 N N . SER A 1 318 ? 5.922 35.057 45.165 1.00 14.50 341 SER A N 1
ATOM 2728 C CA . SER A 1 318 ? 5.771 33.860 45.985 1.00 14.14 341 SER A CA 1
ATOM 2729 C C . SER A 1 318 ? 6.906 33.678 46.979 1.00 14.90 341 SER A C 1
ATOM 2730 O O . SER A 1 318 ? 8.087 33.927 46.684 1.00 16.54 341 SER A O 1
ATOM 2733 N N . GLN A 1 319 ? 6.534 33.190 48.162 1.00 13.13 342 GLN A N 1
ATOM 2734 C CA A GLN A 1 319 ? 7.525 32.910 49.183 0.60 14.21 342 GLN A CA 1
ATOM 2735 C CA B GLN A 1 319 ? 7.502 32.890 49.207 0.40 14.87 342 GLN A CA 1
ATOM 2736 C C . GLN A 1 319 ? 8.349 31.679 48.803 1.00 12.57 342 GLN A C 1
ATOM 2737 O O . GLN A 1 319 ? 9.528 31.591 49.134 1.00 13.46 342 GLN A O 1
ATOM 2748 N N . SER A 1 320 ? 7.749 30.715 48.085 1.00 12.10 343 SER A N 1
ATOM 2749 C CA . SER A 1 320 ? 8.466 29.495 47.739 1.00 11.90 343 SER A CA 1
ATOM 2750 C C . SER A 1 320 ? 9.654 29.796 46.835 1.00 11.81 343 SER A C 1
ATOM 2751 O O . SER A 1 320 ? 10.748 29.289 47.047 1.00 12.78 343 SER A O 1
ATOM 2754 N N . TRP A 1 321 ? 9.450 30.625 45.806 1.00 11.64 344 TRP A N 1
ATOM 2755 C CA . TRP A 1 321 ? 10.574 30.980 44.928 1.00 11.62 344 TRP A CA 1
ATOM 2756 C C . TRP A 1 321 ? 11.568 31.905 45.637 1.00 12.86 344 TRP A C 1
ATOM 2757 O O . TRP A 1 321 ? 12.749 31.891 45.329 1.00 13.59 344 TRP A O 1
ATOM 2768 N N . SER A 1 322 ? 11.088 32.657 46.621 1.00 12.04 345 SER A N 1
ATOM 2769 C CA . SER A 1 322 ? 11.990 33.515 47.428 1.00 12.99 345 SER A CA 1
ATOM 2770 C C . SER A 1 322 ? 12.926 32.695 48.291 1.00 13.10 345 SER A C 1
ATOM 2771 O O . SER A 1 322 ? 14.079 33.052 48.507 1.00 14.99 345 SER A O 1
ATOM 2774 N N . ASP A 1 323 ? 12.397 31.607 48.833 1.00 13.60 346 ASP A N 1
ATOM 2775 C CA . ASP A 1 323 ? 13.063 30.761 49.828 1.00 13.07 346 ASP A CA 1
ATOM 2776 C C . ASP A 1 323 ? 13.863 29.601 49.225 1.00 12.71 346 ASP A C 1
ATOM 2777 O O . ASP A 1 323 ? 14.601 28.916 49.920 1.00 15.15 346 ASP A O 1
ATOM 2782 N N . LEU A 1 324 ? 13.750 29.385 47.911 1.00 12.62 347 LEU A N 1
ATOM 2783 C CA . LEU A 1 324 ? 14.417 28.273 47.254 1.00 12.99 347 LEU A CA 1
ATOM 2784 C C . LEU A 1 324 ? 15.938 28.340 47.410 1.00 13.79 347 LEU A C 1
ATOM 2785 O O . LEU A 1 324 ? 16.534 29.415 47.251 1.00 15.42 347 LEU A O 1
ATOM 2790 N N A GLU A 1 325 ? 16.526 27.174 47.671 0.60 13.05 348 GLU A N 1
ATOM 2791 N N B GLU A 1 325 ? 16.553 27.181 47.642 0.40 14.57 348 GLU A N 1
ATOM 2792 C CA A GLU A 1 325 ? 17.976 26.981 47.679 0.60 16.74 348 GLU A CA 1
ATOM 2793 C CA B GLU A 1 325 ? 18.013 27.057 47.677 0.40 17.30 348 GLU A CA 1
ATOM 2794 C C A GLU A 1 325 ? 18.330 25.997 46.559 0.60 17.07 348 GLU A C 1
ATOM 2795 C C B GLU A 1 325 ? 18.477 25.919 46.746 0.40 17.45 348 GLU A C 1
ATOM 2796 O O A GLU A 1 325 ? 17.517 25.133 46.213 0.60 18.98 348 GLU A O 1
ATOM 2797 O O B GLU A 1 325 ? 17.954 24.815 46.804 0.40 21.09 348 GLU A O 1
ATOM 2808 N N . TRP A 1 326 ? 19.479 26.199 45.906 1.00 19.20 349 TRP A N 1
ATOM 2809 C CA . TRP A 1 326 ? 19.904 25.286 44.822 1.00 19.32 349 TRP A CA 1
ATOM 2810 C C . TRP A 1 326 ? 20.900 24.177 45.234 1.00 21.33 349 TRP A C 1
ATOM 2811 O O . TRP A 1 326 ? 21.703 24.374 46.151 1.00 22.76 349 TRP A O 1
ATOM 2822 N N . SER A 1 327 ? 20.855 23.024 44.551 1.00 23.24 350 SER A N 1
ATOM 2823 C CA . SER A 1 327 ? 21.878 21.974 44.711 1.00 26.87 350 SER A CA 1
ATOM 2824 C C . SER A 1 327 ? 23.249 22.496 44.332 1.00 28.46 350 SER A C 1
ATOM 2825 O O . SER A 1 327 ? 23.386 23.260 43.366 1.00 26.45 350 SER A O 1
ATOM 2828 N N . GLU A 1 328 ? 24.267 22.079 45.087 1.00 30.01 351 GLU A N 1
ATOM 2829 C CA . GLU A 1 328 ? 25.612 22.653 44.929 1.00 31.62 351 GLU A CA 1
ATOM 2830 C C . GLU A 1 328 ? 26.163 22.407 43.535 1.00 31.95 351 GLU A C 1
ATOM 2831 O O . GLU A 1 328 ? 26.137 21.267 43.048 1.00 32.26 351 GLU A O 1
ATOM 2837 N N . GLY A 1 329 ? 26.629 23.500 42.914 1.00 31.66 352 GLY A N 1
ATOM 2838 C CA . GLY A 1 329 ? 27.265 23.505 41.589 1.00 31.43 352 GLY A CA 1
ATOM 2839 C C . GLY A 1 329 ? 26.434 22.896 40.474 1.00 29.29 352 GLY A C 1
ATOM 2840 O O . GLY A 1 329 ? 26.987 22.370 39.524 1.00 31.11 352 GLY A O 1
ATOM 2841 N N . ASP A 1 330 ? 25.109 22.984 40.584 1.00 26.95 353 ASP A N 1
ATOM 2842 C CA . ASP A 1 330 ? 24.188 22.257 39.689 1.00 25.37 353 ASP A CA 1
ATOM 2843 C C . ASP A 1 330 ? 23.540 23.287 38.772 1.00 20.93 353 ASP A C 1
ATOM 2844 O O . ASP A 1 330 ? 22.884 24.216 39.262 1.00 21.06 353 ASP A O 1
ATOM 2849 N N . ASP A 1 331 ? 23.757 23.149 37.466 1.00 18.64 354 ASP A N 1
ATOM 2850 C CA . ASP A 1 331 ? 23.234 24.121 36.497 1.00 18.69 354 ASP A CA 1
ATOM 2851 C C . ASP A 1 331 ? 21.837 23.755 35.971 1.00 15.93 354 ASP A C 1
ATOM 2852 O O . ASP A 1 331 ? 21.265 24.537 35.186 1.00 17.31 354 ASP A O 1
ATOM 2857 N N . GLU A 1 332 ? 21.286 22.620 36.396 1.00 16.79 355 GLU A N 1
ATOM 2858 C CA A GLU A 1 332 ? 19.953 22.211 35.954 0.60 16.11 355 GLU A CA 1
ATOM 2859 C CA B GLU A 1 332 ? 19.948 22.201 35.957 0.40 15.96 355 GLU A CA 1
ATOM 2860 C C . GLU A 1 332 ? 18.868 23.103 36.561 1.00 15.71 355 GLU A C 1
ATOM 2861 O O . GLU A 1 332 ? 19.038 23.683 37.625 1.00 15.62 355 GLU A O 1
ATOM 2872 N N . ALA A 1 333 ? 17.733 23.201 35.889 1.00 13.26 356 ALA A N 1
ATOM 2873 C CA . ALA A 1 333 ? 16.605 23.938 36.396 1.00 12.48 356 ALA A CA 1
ATOM 2874 C C . ALA A 1 333 ? 16.068 23.280 37.664 1.00 11.92 356 ALA A C 1
ATOM 2875 O O . ALA A 1 333 ? 16.160 22.071 37.826 1.00 14.43 356 ALA A O 1
ATOM 2877 N N . ALA A 1 334 ? 15.494 24.088 38.542 1.00 12.34 357 ALA A N 1
ATOM 2878 C CA . ALA A 1 334 ? 14.763 23.614 39.726 1.00 14.32 357 ALA A CA 1
ATOM 2879 C C . ALA A 1 334 ? 13.404 23.018 39.362 1.00 13.41 357 ALA A C 1
ATOM 2880 O O . ALA A 1 334 ? 12.953 22.061 39.992 1.00 14.63 357 ALA A O 1
ATOM 2882 N N . VAL A 1 335 ? 12.738 23.616 38.373 1.00 12.79 358 VAL A N 1
ATOM 2883 C CA . VAL A 1 335 ? 11.374 23.259 38.015 1.00 12.93 358 VAL A CA 1
ATOM 2884 C C . VAL A 1 335 ? 11.223 23.266 36.493 1.00 12.58 358 VAL A C 1
ATOM 2885 O O . VAL A 1 335 ? 11.563 24.253 35.820 1.00 13.57 358 VAL A O 1
ATOM 2889 N N . GLU A 1 336 ? 10.654 22.180 35.971 1.00 13.20 359 GLU A N 1
ATOM 2890 C CA . GLU A 1 336 ? 10.311 22.047 34.565 1.00 14.04 359 GLU A CA 1
ATOM 2891 C C . GLU A 1 336 ? 9.027 22.853 34.317 1.00 12.99 359 GLU A C 1
ATOM 2892 O O . GLU A 1 336 ? 7.930 22.267 34.237 1.00 15.64 359 GLU A O 1
ATOM 2898 N N . SER A 1 337 ? 9.168 24.167 34.175 1.00 12.79 360 SER A N 1
ATOM 2899 C CA . SER A 1 337 ? 8.063 25.062 34.161 1.00 12.01 360 SER A CA 1
ATOM 2900 C C . SER A 1 337 ? 7.145 24.871 32.948 1.00 13.06 360 SER A C 1
ATOM 2901 O O . SER A 1 337 ? 7.553 24.360 31.900 1.00 14.32 360 SER A O 1
ATOM 2904 N N . ALA A 1 338 ? 5.924 25.348 33.102 1.00 13.96 361 ALA A N 1
ATOM 2905 C CA . ALA A 1 338 ? 4.943 25.385 32.016 1.00 14.36 361 ALA A CA 1
ATOM 2906 C C . ALA A 1 338 ? 5.460 26.249 30.864 1.00 14.82 361 ALA A C 1
ATOM 2907 O O . ALA A 1 338 ? 6.197 27.223 31.061 1.00 14.61 361 ALA A O 1
ATOM 2909 N N . GLN A 1 339 ? 5.035 25.882 29.661 1.00 15.40 362 GLN A N 1
ATOM 2910 C CA . GLN A 1 339 ? 5.435 26.584 28.434 1.00 13.06 362 GLN A CA 1
ATOM 2911 C C . GLN A 1 339 ? 5.204 28.089 28.511 1.00 13.71 362 GLN A C 1
ATOM 2912 O O . GLN A 1 339 ? 6.087 28.876 28.125 1.00 13.63 362 GLN A O 1
ATOM 2918 N N . ASN A 1 340 ? 4.059 28.511 29.035 1.00 14.39 363 ASN A N 1
ATOM 2919 C CA . ASN A 1 340 ? 3.684 29.911 29.030 1.00 13.85 363 ASN A CA 1
ATOM 2920 C C . ASN A 1 340 ? 4.271 30.765 30.174 1.00 14.05 363 ASN A C 1
ATOM 2921 O O . ASN A 1 340 ? 3.945 31.937 30.307 1.00 14.77 363 ASN A O 1
ATOM 2926 N N . VAL A 1 341 ? 5.152 30.162 30.973 1.00 13.08 364 VAL A N 1
ATOM 2927 C CA . VAL A 1 341 ? 5.943 30.903 31.963 1.00 12.93 364 VAL A CA 1
ATOM 2928 C C . VAL A 1 341 ? 7.426 30.531 31.870 1.00 12.69 364 VAL A C 1
ATOM 2929 O O . VAL A 1 341 ? 8.179 30.716 32.819 1.00 12.41 364 VAL A O 1
ATOM 2933 N N . ARG A 1 342 ? 7.868 30.098 30.695 1.00 12.16 365 ARG A N 1
ATOM 2934 C CA . ARG A 1 342 ? 9.297 29.858 30.465 1.00 10.84 365 ARG A CA 1
ATOM 2935 C C . ARG A 1 342 ? 9.684 30.452 29.096 1.00 10.47 365 ARG A C 1
ATOM 2936 O O . ARG A 1 342 ? 8.919 31.219 28.481 1.00 11.93 365 ARG A O 1
ATOM 2944 N N . GLY A 1 343 ? 10.873 30.086 28.652 1.00 10.36 366 GLY A N 1
ATOM 2945 C CA . GLY A 1 343 ? 11.346 30.456 27.346 1.00 9.96 366 GLY A CA 1
ATOM 2946 C C . GLY A 1 343 ? 11.898 31.849 27.244 1.00 9.32 366 GLY A C 1
ATOM 2947 O O . GLY A 1 343 ? 11.897 32.637 28.202 1.00 9.92 366 GLY A O 1
ATOM 2948 N N . PHE A 1 344 ? 12.320 32.176 26.017 1.00 8.61 367 PHE A N 1
ATOM 2949 C CA . PHE A 1 344 ? 12.940 33.459 25.760 1.00 9.10 367 PHE A CA 1
ATOM 2950 C C . PHE A 1 344 ? 12.097 34.657 26.218 1.00 8.63 367 PHE A C 1
ATOM 2951 O O . PHE A 1 344 ? 12.628 35.647 26.699 1.00 9.59 367 PHE A O 1
ATOM 2959 N N . HIS A 1 345 ? 10.777 34.599 25.991 1.00 8.92 368 HIS A N 1
ATOM 2960 C CA . HIS A 1 345 ? 9.968 35.746 26.294 1.00 8.71 368 HIS A CA 1
ATOM 2961 C C . HIS A 1 345 ? 9.696 35.931 27.793 1.00 10.35 368 HIS A C 1
ATOM 2962 O O . HIS A 1 345 ? 9.455 37.031 28.239 1.00 11.21 368 HIS A O 1
ATOM 2969 N N . THR A 1 346 ? 9.748 34.856 28.556 1.00 10.05 369 THR A N 1
ATOM 2970 C CA . THR A 1 346 ? 9.696 34.975 30.020 1.00 10.16 369 THR A CA 1
ATOM 2971 C C . THR A 1 346 ? 10.964 35.631 30.534 1.00 9.90 369 THR A C 1
ATOM 2972 O O . THR A 1 346 ? 10.902 36.526 31.362 1.00 10.41 369 THR A O 1
ATOM 2976 N N . LEU A 1 347 ? 12.122 35.210 30.026 1.00 9.87 370 LEU A N 1
ATOM 2977 C CA . LEU A 1 347 ? 13.344 35.914 30.410 1.00 9.39 370 LEU A CA 1
ATOM 2978 C C . LEU A 1 347 ? 13.313 37.356 29.972 1.00 9.55 370 LEU A C 1
ATOM 2979 O O . LEU A 1 347 ? 13.747 38.223 30.704 1.00 10.16 370 LEU A O 1
ATOM 2984 N N . GLU A 1 348 ? 12.783 37.589 28.775 1.00 8.78 371 GLU A N 1
ATOM 2985 C CA . GLU A 1 348 ? 12.625 38.959 28.301 1.00 9.55 371 GLU A CA 1
ATOM 2986 C C . GLU A 1 348 ? 11.806 39.819 29.288 1.00 9.32 371 GLU A C 1
ATOM 2987 O O . GLU A 1 348 ? 12.177 40.954 29.616 1.00 10.16 371 GLU A O 1
ATOM 2993 N N . PHE A 1 349 ? 10.683 39.255 29.740 1.00 10.40 372 PHE A N 1
ATOM 2994 C CA . PHE A 1 349 ? 9.815 39.946 30.726 1.00 10.98 372 PHE A CA 1
ATOM 2995 C C . PHE A 1 349 ? 10.589 40.318 31.992 1.00 10.39 372 PHE A C 1
ATOM 2996 O O . PHE A 1 349 ? 10.395 41.382 32.562 1.00 12.14 372 PHE A O 1
ATOM 3004 N N . LEU A 1 350 ? 11.447 39.403 32.415 1.00 9.98 373 LEU A N 1
ATOM 3005 C CA . LEU A 1 350 ? 12.244 39.535 33.639 1.00 9.68 373 LEU A CA 1
ATOM 3006 C C . LEU A 1 350 ? 13.409 40.498 33.514 1.00 9.79 373 LEU A C 1
ATOM 3007 O O . LEU A 1 350 ? 13.916 40.980 34.531 1.00 11.78 373 LEU A O 1
ATOM 3012 N N . LEU A 1 351 ? 13.813 40.805 32.271 1.00 9.14 374 LEU A N 1
ATOM 3013 C CA . LEU A 1 351 ? 14.965 41.644 32.002 1.00 9.55 374 LEU A CA 1
ATOM 3014 C C . LEU A 1 351 ? 14.644 43.061 31.519 1.00 9.71 374 LEU A C 1
ATOM 3015 O O . LEU A 1 351 ? 15.467 43.958 31.677 1.00 10.34 374 LEU A O 1
ATOM 3020 N N . TYR A 1 352 ? 13.489 43.226 30.869 1.00 10.31 375 TYR A N 1
ATOM 3021 C CA . TYR A 1 352 ? 13.114 44.454 30.200 1.00 10.57 375 TYR A CA 1
ATOM 3022 C C . TYR A 1 352 ? 11.782 45.006 30.681 1.00 10.09 375 TYR A C 1
ATOM 3023 O O . TYR A 1 352 ? 10.899 44.235 31.089 1.00 12.77 375 TYR A O 1
ATOM 3032 N N . LYS A 1 353 ? 11.646 46.320 30.568 1.00 11.38 376 LYS A N 1
ATOM 3033 C CA . LYS A 1 353 ? 10.348 46.927 30.707 1.00 14.69 376 LYS A CA 1
ATOM 3034 C C . LYS A 1 353 ? 10.242 48.090 29.731 1.00 13.59 376 LYS A C 1
ATOM 3035 O O . LYS A 1 353 ? 11.082 48.992 29.728 1.00 14.13 376 LYS A O 1
ATOM 3041 N N . ASN A 1 354 ? 9.208 48.062 28.893 1.00 14.09 377 ASN A N 1
ATOM 3042 C CA . ASN A 1 354 ? 8.882 49.217 28.015 1.00 16.49 377 ASN A CA 1
ATOM 3043 C C . ASN A 1 354 ? 10.060 49.636 27.124 1.00 16.25 377 ASN A C 1
ATOM 3044 O O . ASN A 1 354 ? 10.365 50.823 26.922 1.00 19.25 377 ASN A O 1
ATOM 3049 N N . GLY A 1 355 ? 10.738 48.627 26.594 1.00 14.70 378 GLY A N 1
ATOM 3050 C CA . GLY A 1 355 ? 11.799 48.794 25.622 1.00 16.52 378 GLY A CA 1
ATOM 3051 C C . GLY A 1 355 ? 13.196 49.025 26.166 1.00 16.84 378 GLY A C 1
ATOM 3052 O O . GLY A 1 355 ? 14.133 49.198 25.392 1.00 19.19 378 GLY A O 1
ATOM 3053 N N . GLU A 1 356 ? 13.364 49.035 27.489 1.00 14.49 379 GLU A N 1
ATOM 3054 C CA . GLU A 1 356 ? 14.672 49.319 28.104 1.00 14.80 379 GLU A CA 1
ATOM 3055 C C . GLU A 1 356 ? 14.986 48.253 29.146 1.00 13.43 379 GLU A C 1
ATOM 3056 O O . GLU A 1 356 ? 14.069 47.634 29.685 1.00 14.33 379 GLU A O 1
ATOM 3062 N N . PRO A 1 357 ? 16.280 48.047 29.441 1.00 13.86 380 PRO A N 1
ATOM 3063 C CA . PRO A 1 357 ? 16.617 47.162 30.542 1.00 12.97 380 PRO A CA 1
ATOM 3064 C C . PRO A 1 357 ? 15.955 47.627 31.825 1.00 13.14 380 PRO A C 1
ATOM 3065 O O . PRO A 1 357 ? 15.858 48.846 32.078 1.00 14.31 380 PRO A O 1
ATOM 3069 N N . ARG A 1 358 ? 15.531 46.672 32.652 1.00 11.83 381 ARG A N 1
ATOM 3070 C CA . ARG A 1 358 ? 15.033 47.024 33.971 1.00 12.04 381 ARG A CA 1
ATOM 3071 C C . ARG A 1 358 ? 16.135 47.624 34.833 1.00 13.01 381 ARG A C 1
ATOM 3072 O O . ARG A 1 358 ? 17.329 47.372 34.626 1.00 13.61 381 ARG A O 1
ATOM 3080 N N . LYS A 1 359 ? 15.694 48.383 35.828 1.00 15.10 382 LYS A N 1
ATOM 3081 C CA . LYS A 1 359 ? 16.583 49.008 36.797 1.00 16.46 382 LYS A CA 1
ATOM 3082 C C . LYS A 1 359 ? 16.235 48.525 38.192 1.00 18.19 382 LYS A C 1
ATOM 3083 O O . LYS A 1 359 ? 15.099 48.121 38.482 1.00 18.89 382 LYS A O 1
ATOM 3089 N N . VAL A 1 360 ? 17.239 48.570 39.053 1.00 21.27 383 VAL A N 1
ATOM 3090 C CA . VAL A 1 360 ? 17.036 48.312 40.462 1.00 25.97 383 VAL A CA 1
ATOM 3091 C C . VAL A 1 360 ? 16.483 49.607 41.112 1.00 30.69 383 VAL A C 1
ATOM 3092 O O . VAL A 1 360 ? 16.566 50.713 40.557 1.00 33.37 383 VAL A O 1
ATOM 3096 N N . GLN A 1 361 ? 15.904 49.446 42.282 1.00 36.03 384 GLN A N 1
ATOM 3097 C CA . GLN A 1 361 ? 15.220 50.549 42.965 1.00 39.80 384 GLN A CA 1
ATOM 3098 C C . GLN A 1 361 ? 16.227 51.591 43.450 1.00 42.01 384 GLN A C 1
ATOM 3099 O O . GLN A 1 361 ? 17.408 51.315 43.685 1.00 43.26 384 GLN A O 1
#

Secondary structure (P-SEA, 3-state):
ccccbbbbbcccaaaaaaaccaaaaaaaaaaaaaaaaacccccccccaaaaaaaccccccccaaaaaaaaaaaaaaaaaaaacccccaaaaaaaacaaaaaaaaccccccccaaaaaaaaaaaaaaaaacccccccccccaaaaaaaccaaaaaaaaaaaaaaaaaaaaccccccccccccccccccaaaaaaaaaccaaaaaaaccccccccccccaaaaaaaaaccaaaaaaaaaaaaaaaaaaaaaaaacccaaaaaaaaaaaaaaaaaaaaaccccccccccccccccccccaaaaaaaaaaccccccccccccccccccccccccccaaaaaaaccccccccccc

Solvent-accessible surface area: 14460 Å² total